Protein AF-0000000080632643 (afdb_homodimer)

Organism: NCBI:txid1064539

Foldseek 3Di:
DALCVLVVLCVVVPHDLQRVQVVLCVQQVDHDGSVVNVCRNVVVDPDFLQSVLSVLLQVLAFDPDPDQDFAAEEEEAFLDPPLCLLLLLLLLQLSLQSSPWQEEEEELAQVQLNVLLLPQPPVNVVVCVVVQQAPLNLLVVNDQVVSNWADGPRHNYIYRTHHNSSVVLLVCLCVDPPASQQSVLVRCVVCRRVTHYYYYRHDSRDTSSSSNSLLNHLEYEYRFELADCRVVGVVVVVVVSVVCCVPRNVNYYYQAYEYEQADPVDPRSVVSVVVRCVPCVVPGPYFDYFHRDCLSVVSSVVSYNSCVVPSSHGCSRRSSVSSVSVCVVVPRDDPPPPPD/DALCVLVVLCVVVPHDLQRVQVVLCVQQVDHDGSVVNVCRNVVVDPDFLQSVLSVLLQVLAFDPDPDQDFAAEEEEAFLDPPLCLLLLLLLLQLSLQSSPWQEEEEELAQVQLNVLLLPQPPVNVVVCVVVQQAPLNLLVVNDQVVSNWADGPRHNYIYRTHHNSSVVLLVCLCVDPPASQQSVLVRCVVCRRVGHYYYYRHDSRDTSSSSNSLLNHLEYEYRFELADCRVVGVVVVVVVSVVCCVPRNVNYYYQAYEYEQADPVDPRSVVSVVVRCVPCVVPGPYFDYFHRDCLVVVSSVVSYNSCVVPSSHGCSRRSSVSSVSVCVVVPRDPPPPPPD

Secondary structure (DSSP, 8-state):
--HHHHHHHHHHTT--HHHHHHHHHHHHT----HHHHHHHHTTSSPPPHHHHHHHHHHHHPPP---S--PPEEEEE--SSTTS-HHHHHHHHHHHHHHTT--EEEEEE-TT-HHHHHTT--HHHHHHHHHTT-SHHHHHTTSS-HHHH-EE-SSTTEEEE---TTHHHHHHHGGG-TTTTTTHHHHHHHTTGGG-SEEEEEE-SS-SHHHHHHHHH-SEEEEEEESSTTHHHHHHHHHHHHHHHHHHT-TT-EEEEEEEESB-TT-HHHHHHHHHHHHHHTTTS-BPPPPBP-HHHHHHHHHTS-HHHH-TT-TTHHHHHHHHHHHHHHTTSS-------/--HHHHHHHHHHTT--HHHHHHHHHHHHT----HHHHHHHHTTSSPPPHHHHHHHHHHHHPPP------PPEEEEE--SSTTS-HHHHHHHHHHHHHHTT--EEEEEE-TT-HHHHHTT--HHHHHHHHHTT-SHHHHHTTSS-HHHH-EE-SSTTEEEE---TTHHHHHHHGGG-TTTTTTHHHHHHHTTGGG-SEEEEEE-SS-SHHHHHHHHH-SEEEEEEESSTTHHHHHHHHHHHHHHHHHHT-TT-EEEEEEEESB-TT-HHHHHHHHHHHHHHTTTS-BPPPPBP-HHHHHHHHHTS-HHHH-TT-TTHHHHHHHHHHHHHHTTSS-------

pLDDT: mean 91.37, std 10.33, range [25.14, 98.91]

Structure (mmCIF, N/CA/C/O backbone):
data_AF-0000000080632643-model_v1
#
loop_
_entity.id
_entity.type
_entity.pdbx_description
1 polymer 'Chromosome partitioning protein ParA'
#
loop_
_atom_site.group_PDB
_atom_site.id
_atom_site.type_symbol
_atom_site.label_atom_id
_atom_site.label_alt_id
_atom_site.label_comp_id
_atom_site.label_asym_id
_atom_site.label_entity_id
_atom_site.label_seq_id
_atom_site.pdbx_PDB_ins_code
_atom_site.Cartn_x
_atom_site.Cartn_y
_atom_site.Cartn_z
_atom_site.occupancy
_atom_site.B_iso_or_equiv
_atom_site.auth_seq_id
_atom_site.auth_comp_id
_atom_site.auth_asym_id
_atom_site.auth_atom_id
_atom_site.pdbx_PDB_model_num
ATOM 1 N N . MET A 1 1 ? -12.705 -20.327 -21.61 1 74.82 1 MET A N 1
ATOM 2 C CA . MET A 1 1 ? -13.165 -21.565 -22.233 1 74.82 1 MET A CA 1
ATOM 3 C C . MET A 1 1 ? -14.465 -21.34 -22.997 1 74.82 1 MET A C 1
ATOM 5 O O . MET A 1 1 ? -15.448 -20.861 -22.43 1 74.82 1 MET A O 1
ATOM 9 N N . THR A 1 2 ? -14.373 -21.446 -24.207 1 78.52 2 THR A N 1
ATOM 10 C CA . THR A 1 2 ? -15.512 -21.286 -25.104 1 78.52 2 THR A CA 1
ATOM 11 C C . THR A 1 2 ? -16.196 -22.627 -25.355 1 78.52 2 THR A C 1
ATOM 13 O O . THR A 1 2 ? -15.734 -23.664 -24.875 1 78.52 2 THR A O 1
ATOM 16 N N . GLY A 1 3 ? -17.273 -22.476 -25.89 1 80.94 3 GLY A N 1
ATOM 17 C CA . GLY A 1 3 ? -17.932 -23.705 -26.305 1 80.94 3 GLY A CA 1
ATOM 18 C C . GLY A 1 3 ? -17.029 -24.627 -27.102 1 80.94 3 GLY A C 1
ATOM 19 O O . GLY A 1 3 ? -17.035 -25.842 -26.894 1 80.94 3 GLY A O 1
ATOM 20 N N . ASP A 1 4 ? -16.165 -24.003 -27.885 1 84.73 4 ASP A N 1
ATOM 21 C CA . ASP A 1 4 ? -15.226 -24.776 -28.693 1 84.73 4 ASP A CA 1
ATOM 22 C C . ASP A 1 4 ? -14.175 -25.452 -27.816 1 84.73 4 ASP A C 1
ATOM 24 O O . ASP A 1 4 ? -13.769 -26.584 -28.086 1 84.73 4 ASP A O 1
ATOM 28 N N . ASP A 1 5 ? -13.81 -24.829 -26.817 1 84.84 5 ASP A N 1
ATOM 29 C CA . ASP A 1 5 ? -12.845 -25.397 -25.881 1 84.84 5 ASP A CA 1
ATOM 30 C C . ASP A 1 5 ? -13.416 -26.631 -25.185 1 84.84 5 ASP A C 1
ATOM 32 O O . ASP A 1 5 ? -12.706 -27.616 -24.975 1 84.84 5 ASP A O 1
ATOM 36 N N . LEU A 1 6 ? -14.635 -26.483 -24.857 1 87.72 6 LEU A N 1
ATOM 37 C CA . LEU A 1 6 ? -15.305 -27.592 -24.187 1 87.72 6 LEU A CA 1
ATOM 38 C C . LEU A 1 6 ? -15.402 -28.804 -25.107 1 87.72 6 LEU A C 1
ATOM 40 O O . LEU A 1 6 ? -15.17 -29.936 -24.676 1 87.72 6 LEU A O 1
ATOM 44 N N . LYS A 1 7 ? -15.733 -28.493 -26.317 1 89.14 7 LYS A N 1
ATOM 45 C CA . LYS A 1 7 ? -15.825 -29.56 -27.31 1 89.14 7 LYS A CA 1
ATOM 46 C C . LYS A 1 7 ? -14.48 -30.256 -27.496 1 89.14 7 LYS A C 1
ATOM 48 O O . LYS A 1 7 ? -14.409 -31.486 -27.518 1 89.14 7 LYS A O 1
ATOM 53 N N . LEU A 1 8 ? -13.484 -29.476 -27.572 1 85.41 8 LEU A N 1
ATOM 54 C CA . LEU A 1 8 ? -12.142 -30.019 -27.751 1 85.41 8 LEU A CA 1
ATOM 55 C C . LEU A 1 8 ? -11.729 -30.858 -26.547 1 85.41 8 LEU A C 1
ATOM 57 O O . LEU A 1 8 ? -11.097 -31.905 -26.702 1 85.41 8 LEU A O 1
ATOM 61 N N . LEU A 1 9 ? -12.042 -30.384 -25.425 1 84.19 9 LEU A N 1
ATOM 62 C CA . LEU A 1 9 ? -11.721 -31.117 -24.205 1 84.19 9 LEU A CA 1
ATOM 63 C C . LEU A 1 9 ? -12.436 -32.463 -24.176 1 84.19 9 LEU A C 1
ATOM 65 O O . LEU A 1 9 ? -11.839 -33.481 -23.816 1 84.19 9 LEU A O 1
ATOM 69 N N . ARG A 1 10 ? -13.685 -32.456 -24.515 1 88.13 10 ARG A N 1
ATOM 70 C CA . ARG A 1 10 ? -14.477 -33.681 -24.572 1 88.13 10 ARG A CA 1
ATOM 71 C C . ARG A 1 10 ? -13.887 -34.668 -25.573 1 88.13 10 ARG A C 1
ATOM 73 O O . ARG A 1 10 ? -13.734 -35.853 -25.268 1 88.13 10 ARG A O 1
ATOM 80 N N . GLU A 1 11 ? -13.524 -34.121 -26.679 1 88.89 11 GLU A N 1
ATOM 81 C CA . GLU A 1 11 ? -12.982 -34.962 -27.742 1 88.89 11 GLU A CA 1
ATOM 82 C C . GLU A 1 11 ? -11.626 -35.542 -27.35 1 88.89 11 GLU A C 1
ATOM 84 O O . GLU A 1 11 ? -11.337 -36.706 -27.633 1 88.89 11 GLU A O 1
ATOM 89 N N . ARG A 1 12 ? -10.87 -34.842 -26.709 1 82.61 12 ARG A N 1
ATOM 90 C CA . ARG A 1 12 ? -9.557 -35.292 -26.256 1 82.61 12 ARG A CA 1
ATOM 91 C C . ARG A 1 12 ? -9.687 -36.425 -25.243 1 82.61 12 ARG A C 1
ATOM 93 O O . ARG A 1 12 ? -8.804 -37.279 -25.144 1 82.61 12 ARG A O 1
ATOM 100 N N . ARG A 1 13 ? -10.711 -36.386 -24.56 1 84.44 13 ARG A N 1
ATOM 101 C CA . ARG A 1 13 ? -10.924 -37.403 -23.535 1 84.44 13 ARG A CA 1
ATOM 102 C C . ARG A 1 13 ? -11.696 -38.593 -24.095 1 84.44 13 ARG A C 1
ATOM 104 O O . ARG A 1 13 ? -12.017 -39.532 -23.364 1 84.44 13 ARG A O 1
ATOM 111 N N . GLY A 1 14 ? -12.124 -38.42 -25.34 1 88.34 14 GLY A N 1
ATOM 112 C CA . GLY A 1 14 ? -12.843 -39.487 -26.018 1 88.34 14 GLY A CA 1
ATOM 113 C C . GLY A 1 14 ? -14.252 -39.685 -25.491 1 88.34 14 GLY A C 1
ATOM 114 O O . GLY A 1 14 ? -14.758 -40.809 -25.464 1 88.34 14 GLY A O 1
ATOM 115 N N . LEU A 1 15 ? -14.828 -38.621 -25.071 1 92.09 15 LEU A N 1
ATOM 116 C CA . LEU A 1 15 ? -16.144 -38.741 -24.454 1 92.09 15 LEU A CA 1
ATOM 117 C C . LEU A 1 15 ? -17.235 -38.26 -25.405 1 92.09 15 LEU A C 1
ATOM 119 O O . LEU A 1 15 ? -17.022 -37.325 -26.179 1 92.09 15 LEU A O 1
ATOM 123 N N . THR A 1 16 ? -18.319 -38.938 -25.328 1 93.25 16 THR A N 1
ATOM 124 C CA . THR A 1 16 ? -19.518 -38.403 -25.963 1 93.25 16 THR A CA 1
ATOM 125 C C . THR A 1 16 ? -20.103 -37.261 -25.138 1 93.25 16 THR A C 1
ATOM 127 O O . THR A 1 16 ? -19.652 -37.001 -24.021 1 93.25 16 THR A O 1
ATOM 130 N N . GLN A 1 17 ? -21.058 -36.61 -25.694 1 93.29 17 GLN A N 1
ATOM 131 C CA . GLN A 1 17 ? -21.692 -35.522 -24.957 1 93.29 17 GLN A CA 1
ATOM 132 C C . GLN A 1 17 ? -22.407 -36.043 -23.714 1 93.29 17 GLN A C 1
ATOM 134 O O . GLN A 1 17 ? -22.426 -35.377 -22.677 1 93.29 17 GLN A O 1
ATOM 139 N N . THR A 1 18 ? -22.979 -37.182 -23.812 1 93.48 18 THR A N 1
ATOM 140 C CA . THR A 1 18 ? -23.648 -37.805 -22.676 1 93.48 18 THR A CA 1
ATOM 141 C C . THR A 1 18 ? -22.644 -38.154 -21.581 1 93.48 18 THR A C 1
ATOM 143 O O . THR A 1 18 ? -22.895 -37.909 -20.4 1 93.48 18 THR A O 1
ATOM 146 N N . GLN A 1 19 ? -21.521 -38.629 -22.023 1 93.5 19 GLN A N 1
ATOM 147 C CA . GLN A 1 19 ? -20.475 -39 -21.075 1 93.5 19 GLN A CA 1
ATOM 148 C C . GLN A 1 19 ? -19.861 -37.766 -20.422 1 93.5 19 GLN A C 1
ATOM 150 O O . GLN A 1 19 ? -19.532 -37.784 -19.234 1 93.5 19 GLN A O 1
ATOM 155 N N . MET A 1 20 ? -19.704 -36.794 -21.205 1 92.59 20 MET A N 1
ATOM 156 C CA . MET A 1 20 ? -19.148 -35.551 -20.677 1 92.59 20 MET A CA 1
ATOM 157 C C . MET A 1 20 ? -20.089 -34.926 -19.652 1 92.59 20 MET A C 1
ATOM 159 O O . MET A 1 20 ? -19.642 -34.412 -18.625 1 92.59 20 MET A O 1
ATOM 163 N N . ALA A 1 21 ? -21.329 -34.96 -19.931 1 92.95 21 ALA A N 1
ATOM 164 C CA . ALA A 1 21 ? -22.309 -34.452 -18.975 1 92.95 21 ALA A CA 1
ATOM 165 C C . ALA A 1 21 ? -22.238 -35.218 -17.658 1 92.95 21 ALA A C 1
ATOM 167 O O . ALA A 1 21 ? -22.282 -34.618 -16.581 1 92.95 21 ALA A O 1
ATOM 168 N N . ALA A 1 22 ? -22.138 -36.488 -17.817 1 92.31 22 ALA A N 1
ATOM 169 C CA . ALA A 1 22 ? -22.019 -37.319 -16.622 1 92.31 22 ALA A CA 1
ATOM 170 C C . ALA A 1 22 ? -20.756 -36.975 -15.837 1 92.31 22 ALA A C 1
ATOM 172 O O . ALA A 1 22 ? -20.778 -36.921 -14.605 1 92.31 22 ALA A O 1
ATOM 173 N N . PHE A 1 23 ? -19.788 -36.816 -16.546 1 90.71 23 PHE A N 1
ATOM 174 C CA . PHE A 1 23 ? -18.503 -36.462 -15.954 1 90.71 23 PHE A CA 1
ATOM 175 C C . PHE A 1 23 ? -18.599 -35.14 -15.203 1 90.71 23 PHE A C 1
ATOM 177 O O . PHE A 1 23 ? -18.143 -35.034 -14.062 1 90.71 23 PHE A O 1
ATOM 184 N N . VAL A 1 24 ? -19.211 -34.118 -15.807 1 90.8 24 VAL A N 1
ATOM 185 C CA . VAL A 1 24 ? -19.39 -32.796 -15.216 1 90.8 24 VAL A CA 1
ATOM 186 C C . VAL A 1 24 ? -20.272 -32.9 -13.973 1 90.8 24 VAL A C 1
ATOM 188 O O . VAL A 1 24 ? -20.025 -32.226 -12.971 1 90.8 24 VAL A O 1
ATOM 191 N N . ASN A 1 25 ? -21.248 -33.746 -14.1 1 91.77 25 ASN A N 1
ATOM 192 C CA . ASN A 1 25 ? -22.129 -33.958 -12.957 1 91.77 25 ASN A CA 1
ATOM 193 C C . ASN A 1 25 ? -21.372 -34.538 -11.766 1 91.77 25 ASN A C 1
ATOM 195 O O . ASN A 1 25 ? -21.621 -34.156 -10.621 1 91.77 25 ASN A O 1
ATOM 199 N N . GLU A 1 26 ? -20.505 -35.38 -12.075 1 90.03 26 GLU A N 1
ATOM 200 C CA . GLU A 1 26 ? -19.681 -35.963 -11.02 1 90.03 26 GLU A CA 1
ATOM 201 C C . GLU A 1 26 ? -18.783 -34.91 -10.376 1 90.03 26 GLU A C 1
ATOM 203 O O . GLU A 1 26 ? -18.591 -34.912 -9.159 1 90.03 26 GLU A O 1
ATOM 208 N N . LEU A 1 27 ? -18.317 -34.048 -11.185 1 85.86 27 LEU A N 1
ATOM 209 C CA . LEU A 1 27 ? -17.388 -33.018 -10.733 1 85.86 27 LEU A CA 1
ATOM 210 C C . LEU A 1 27 ? -18.111 -31.957 -9.911 1 85.86 27 LEU A C 1
ATOM 212 O O . LEU A 1 27 ? -17.527 -31.368 -8.998 1 85.86 27 LEU A O 1
ATOM 216 N N . THR A 1 28 ? -19.392 -31.685 -10.223 1 87.72 28 THR A N 1
ATOM 217 C CA . THR A 1 28 ? -20.048 -30.504 -9.671 1 87.72 28 THR A CA 1
ATOM 218 C C . THR A 1 28 ? -21.165 -30.905 -8.711 1 87.72 28 THR A C 1
ATOM 220 O O . THR A 1 28 ? -21.673 -30.071 -7.96 1 87.72 28 THR A O 1
ATOM 223 N N . GLY A 1 29 ? -21.541 -32.113 -8.801 1 86.12 29 GLY A N 1
ATOM 224 C CA . GLY A 1 29 ? -22.688 -32.57 -8.032 1 86.12 29 GLY A CA 1
ATOM 225 C C . GLY A 1 29 ? -24.012 -32.088 -8.592 1 86.12 29 GLY A C 1
ATOM 226 O O . GLY A 1 29 ? -24.995 -31.966 -7.858 1 86.12 29 GLY A O 1
ATOM 227 N N . ARG A 1 30 ? -23.959 -31.768 -9.823 1 90.64 30 ARG A N 1
ATOM 228 C CA . ARG A 1 30 ? -25.155 -31.273 -10.495 1 90.64 30 ARG A CA 1
ATOM 229 C C . ARG A 1 30 ? -25.749 -32.338 -11.412 1 90.64 30 ARG A C 1
ATOM 231 O O . ARG A 1 30 ? -25.325 -33.495 -11.383 1 90.64 30 ARG A O 1
ATOM 238 N N . ARG A 1 31 ? -26.895 -31.943 -12.023 1 90.74 31 ARG A N 1
ATOM 239 C CA . ARG A 1 31 ? -27.565 -32.873 -12.927 1 90.74 31 ARG A CA 1
ATOM 240 C C . ARG A 1 31 ? -27.809 -32.233 -14.289 1 90.74 31 ARG A C 1
ATOM 242 O O . ARG A 1 31 ? -28.932 -31.831 -14.6 1 90.74 31 ARG A O 1
ATOM 249 N N . TYR A 1 32 ? -26.766 -32.265 -15.058 1 91.72 32 TYR A N 1
ATOM 250 C CA . TYR A 1 32 ? -26.862 -31.767 -16.426 1 91.72 32 TYR A CA 1
ATOM 251 C C . TYR A 1 32 ? -27.069 -32.913 -17.409 1 91.72 32 TYR A C 1
ATOM 253 O O . TYR A 1 32 ? -26.681 -34.051 -17.137 1 91.72 32 TYR A O 1
ATOM 261 N N . ASP A 1 33 ? -27.734 -32.608 -18.525 1 93.11 33 ASP A N 1
ATOM 262 C CA . ASP A 1 33 ? -27.95 -33.632 -19.542 1 93.11 33 ASP A CA 1
ATOM 263 C C . ASP A 1 33 ? -27.234 -33.275 -20.842 1 93.11 33 ASP A C 1
ATOM 265 O O . ASP A 1 33 ? -26.504 -32.283 -20.903 1 93.11 33 ASP A O 1
ATOM 269 N N . LYS A 1 34 ? -27.383 -34.17 -21.838 1 93.59 34 LYS A N 1
ATOM 270 C CA . LYS A 1 34 ? -26.72 -34.017 -23.13 1 93.59 34 LYS A CA 1
ATOM 271 C C . LYS A 1 34 ? -27.151 -32.727 -23.82 1 93.59 34 LYS A C 1
ATOM 273 O O . LYS A 1 34 ? -26.349 -32.08 -24.497 1 93.59 34 LYS A O 1
ATOM 278 N N . GLN A 1 35 ? -28.322 -32.31 -23.596 1 93.4 35 GLN A N 1
ATOM 279 C CA . GLN A 1 35 ? -28.846 -31.111 -24.242 1 93.4 35 GLN A CA 1
ATOM 280 C C . GLN A 1 35 ? -28.145 -29.857 -23.726 1 93.4 35 GLN A C 1
ATOM 282 O O . GLN A 1 35 ? -27.808 -28.963 -24.505 1 93.4 35 GLN A O 1
ATOM 287 N N . ARG A 1 36 ? -27.995 -29.869 -22.44 1 92.67 36 ARG A N 1
ATOM 288 C CA . ARG A 1 36 ? -27.307 -28.731 -21.84 1 92.67 36 ARG A CA 1
ATOM 289 C C . ARG A 1 36 ? -25.864 -28.646 -22.326 1 92.67 36 ARG A C 1
ATOM 291 O O . ARG A 1 36 ? -25.376 -27.562 -22.654 1 92.67 36 ARG A O 1
ATOM 298 N N . LEU A 1 37 ? -25.236 -29.769 -22.362 1 93.12 37 LEU A N 1
ATOM 299 C CA . LEU A 1 37 ? -23.858 -29.811 -22.838 1 93.12 37 LEU A CA 1
ATOM 300 C C . LEU A 1 37 ? -23.764 -29.312 -24.276 1 93.12 37 LEU A C 1
ATOM 302 O O . LEU A 1 37 ? -22.837 -28.578 -24.624 1 93.12 37 LEU A O 1
ATOM 306 N N . SER A 1 38 ? -24.682 -29.727 -25.047 1 92.57 38 SER A N 1
ATOM 307 C CA . SER A 1 38 ? -24.713 -29.307 -26.444 1 92.57 38 SER A CA 1
ATOM 308 C C . SER A 1 38 ? -24.874 -27.795 -26.563 1 92.57 38 SER A C 1
ATOM 310 O O . SER A 1 38 ? -24.23 -27.161 -27.402 1 92.57 38 SER A O 1
ATOM 312 N N . LYS A 1 39 ? -25.681 -27.279 -25.737 1 93.29 39 LYS A N 1
ATOM 313 C CA . LYS A 1 39 ? -25.906 -25.836 -25.753 1 93.29 39 LYS A CA 1
ATOM 314 C C . LYS A 1 39 ? -24.645 -25.078 -25.349 1 93.29 39 LYS A C 1
ATOM 316 O O . LYS A 1 39 ? -24.378 -23.99 -25.861 1 93.29 39 LYS A O 1
ATOM 321 N N . TRP A 1 40 ? -23.903 -25.643 -24.424 1 92.95 40 TRP A N 1
ATOM 322 C CA . TRP A 1 40 ? -22.645 -25.024 -24.02 1 92.95 40 TRP A CA 1
ATOM 323 C C . TRP A 1 40 ? -21.618 -25.091 -25.145 1 92.95 40 TRP A C 1
ATOM 325 O O . TRP A 1 40 ? -20.942 -24.102 -25.437 1 92.95 40 TRP A O 1
ATOM 335 N N . GLU A 1 41 ? -21.492 -26.222 -25.84 1 92.55 41 GLU A N 1
ATOM 336 C CA . GLU A 1 41 ? -20.497 -26.441 -26.886 1 92.55 41 GLU A CA 1
ATOM 337 C C . GLU A 1 41 ? -20.773 -25.565 -28.104 1 92.55 41 GLU A C 1
ATOM 339 O O . GLU A 1 41 ? -19.845 -25.158 -28.806 1 92.55 41 GLU A O 1
ATOM 344 N N . THR A 1 42 ? -22.065 -25.257 -28.333 1 90.84 42 THR A N 1
ATOM 345 C CA . THR A 1 42 ? -22.427 -24.473 -29.508 1 90.84 42 THR A CA 1
ATOM 346 C C . THR A 1 42 ? -22.513 -22.989 -29.163 1 90.84 42 THR A C 1
ATOM 348 O O . THR A 1 42 ? -22.732 -22.153 -30.042 1 90.84 42 THR A O 1
ATOM 351 N N . GLY A 1 43 ? -22.362 -22.684 -27.893 1 87.76 43 GLY A N 1
ATOM 352 C CA . GLY A 1 43 ? -22.366 -21.296 -27.462 1 87.76 43 GLY A CA 1
ATOM 353 C C . GLY A 1 43 ? -23.763 -20.731 -27.281 1 87.76 43 GLY A C 1
ATOM 354 O O . GLY A 1 43 ? -23.931 -19.524 -27.095 1 87.76 43 GLY A O 1
ATOM 355 N N . ARG A 1 44 ? -24.792 -21.531 -27.389 1 89.04 44 ARG A N 1
ATOM 356 C CA . ARG A 1 44 ? -26.17 -21.076 -27.236 1 89.04 44 ARG A CA 1
ATOM 357 C C . ARG A 1 44 ? -26.451 -20.658 -25.796 1 89.04 44 ARG A C 1
ATOM 359 O O . ARG A 1 44 ? -27.323 -19.824 -25.546 1 89.04 44 ARG A O 1
ATOM 366 N N . GLU A 1 45 ? -25.82 -21.337 -24.827 1 89.95 45 GLU A N 1
ATOM 367 C CA . GLU A 1 45 ? -25.852 -20.972 -23.413 1 89.95 45 GLU A CA 1
ATOM 368 C C . GLU A 1 45 ? -24.444 -20.908 -22.828 1 89.95 45 GLU A C 1
ATOM 370 O O . GLU A 1 45 ? -23.582 -21.715 -23.182 1 89.95 45 GLU A O 1
ATOM 375 N N . PRO A 1 46 ? -24.362 -19.945 -21.995 1 88.3 46 PRO A N 1
ATOM 376 C CA . PRO A 1 46 ? -23.037 -19.89 -21.373 1 88.3 46 PRO A CA 1
ATOM 377 C C . PRO A 1 46 ? -22.806 -21.023 -20.376 1 88.3 46 PRO A C 1
ATOM 379 O O . PRO A 1 46 ? -23.749 -21.478 -19.723 1 88.3 46 PRO A O 1
ATOM 382 N N . LEU A 1 47 ? -21.593 -21.453 -20.293 1 89.58 47 LEU A N 1
ATOM 383 C CA . LEU A 1 47 ? -21.191 -22.434 -19.291 1 89.58 47 LEU A CA 1
ATOM 384 C C . LEU A 1 47 ? -21.324 -21.861 -17.885 1 89.58 47 LEU A C 1
ATOM 386 O O . LEU A 1 47 ? -20.871 -20.745 -17.62 1 89.58 47 LEU A O 1
ATOM 390 N N . PRO A 1 48 ? -22.06 -22.611 -17.007 1 90.4 48 PRO A N 1
ATOM 391 C CA . PRO A 1 48 ? -22.042 -22.149 -15.617 1 90.4 48 PRO A CA 1
ATOM 392 C C . PRO A 1 48 ? -20.627 -21.958 -15.077 1 90.4 48 PRO A C 1
ATOM 394 O O . PRO A 1 48 ? -19.734 -22.753 -15.38 1 90.4 48 PRO A O 1
ATOM 397 N N . ARG A 1 49 ? -20.458 -21.02 -14.244 1 92.2 49 ARG A N 1
ATOM 398 C CA . ARG A 1 49 ? -19.124 -20.61 -13.818 1 92.2 49 ARG A CA 1
ATOM 399 C C . ARG A 1 49 ? -18.456 -21.701 -12.988 1 92.2 49 ARG A C 1
ATOM 401 O O . ARG A 1 49 ? -17.243 -21.901 -13.079 1 92.2 49 ARG A O 1
ATOM 408 N N . ASP A 1 50 ? -19.243 -22.291 -12.198 1 91.7 50 ASP A N 1
ATOM 409 C CA . ASP A 1 50 ? -18.685 -23.363 -11.38 1 91.7 50 ASP A CA 1
ATOM 410 C C . ASP A 1 50 ? -18.167 -24.506 -12.25 1 91.7 50 ASP A C 1
ATOM 412 O O . ASP A 1 50 ? -17.117 -25.084 -11.965 1 91.7 50 ASP A O 1
ATOM 416 N N . VAL A 1 51 ? -18.883 -24.86 -13.28 1 91.72 51 VAL A N 1
ATOM 417 C CA . VAL A 1 51 ? -18.477 -25.89 -14.23 1 91.72 51 VAL A CA 1
ATOM 418 C C . VAL A 1 51 ? -17.204 -25.453 -14.952 1 91.72 51 VAL A C 1
ATOM 420 O O . VAL A 1 51 ? -16.262 -26.237 -15.092 1 91.72 51 VAL A O 1
ATOM 423 N N . LEU A 1 52 ? -17.234 -24.238 -15.318 1 91.9 52 LEU A N 1
ATOM 424 C CA . LEU A 1 52 ? -16.076 -23.679 -16.006 1 91.9 52 LEU A CA 1
ATOM 425 C C . LEU A 1 52 ? -14.819 -23.815 -15.152 1 91.9 52 LEU A C 1
ATOM 427 O O . LEU A 1 52 ? -13.79 -24.299 -15.628 1 91.9 52 LEU A O 1
ATOM 431 N N . GLY A 1 53 ? -14.898 -23.37 -13.94 1 93.33 53 GLY A N 1
ATOM 432 C CA . GLY A 1 53 ? -13.752 -23.436 -13.048 1 93.33 53 GLY A CA 1
ATOM 433 C C . GLY A 1 53 ? -13.206 -24.842 -12.881 1 93.33 53 GLY A C 1
ATOM 434 O O . GLY A 1 53 ? -11.993 -25.053 -12.937 1 93.33 53 GLY A O 1
ATOM 435 N N . ARG A 1 54 ? -14.059 -25.779 -12.739 1 91.5 54 ARG A N 1
ATOM 436 C CA . ARG A 1 54 ? -13.654 -27.166 -12.533 1 91.5 54 ARG A CA 1
ATOM 437 C C . ARG A 1 54 ? -13.026 -27.746 -13.796 1 91.5 54 ARG A C 1
ATOM 439 O O . ARG A 1 54 ? -12.045 -28.489 -13.723 1 91.5 54 ARG A O 1
ATOM 446 N N . LEU A 1 55 ? -13.625 -27.387 -14.883 1 90.53 55 LEU A N 1
ATOM 447 C CA . LEU A 1 55 ? -13.096 -27.89 -16.146 1 90.53 55 LEU A CA 1
ATOM 448 C C . LEU A 1 55 ? -11.716 -27.307 -16.427 1 90.53 55 LEU A C 1
ATOM 450 O O . LEU A 1 55 ? -10.845 -27.994 -16.966 1 90.53 55 LEU A O 1
ATOM 454 N N . LEU A 1 56 ? -11.547 -26.086 -16.09 1 91.74 56 LEU A N 1
ATOM 455 C CA . LEU A 1 56 ? -10.246 -25.454 -16.276 1 91.74 56 LEU A CA 1
ATOM 456 C C . LEU A 1 56 ? -9.187 -26.125 -15.407 1 91.74 56 LEU A C 1
ATOM 458 O O . LEU A 1 56 ? -8.07 -26.378 -15.866 1 91.74 56 LEU A O 1
ATOM 462 N N . LEU A 1 57 ? -9.54 -26.402 -14.205 1 89.51 57 LEU A N 1
ATOM 463 C CA . LEU A 1 57 ? -8.617 -27.103 -13.32 1 89.51 57 LEU A CA 1
ATOM 464 C C . LEU A 1 57 ? -8.231 -28.459 -13.901 1 89.51 57 LEU A C 1
ATOM 466 O O . LEU A 1 57 ? -7.058 -28.84 -13.875 1 89.51 57 LEU A O 1
ATOM 470 N N . LEU A 1 58 ? -9.169 -29.109 -14.403 1 84.91 58 LEU A N 1
ATOM 471 C CA . LEU A 1 58 ? -8.941 -30.434 -14.968 1 84.91 58 LEU A CA 1
ATOM 472 C C . LEU A 1 58 ? -8.01 -30.358 -16.173 1 84.91 58 LEU A C 1
ATOM 474 O O . LEU A 1 58 ? -7.189 -31.253 -16.386 1 84.91 58 LEU A O 1
ATOM 478 N N . SER A 1 59 ? -8.228 -29.313 -16.903 1 85.2 59 SER A N 1
ATOM 479 C CA . SER A 1 59 ? -7.421 -29.156 -18.109 1 85.2 59 SER A CA 1
ATOM 480 C C . SER A 1 59 ? -5.953 -28.922 -17.765 1 85.2 59 SER A C 1
ATOM 482 O O . SER A 1 59 ? -5.075 -29.112 -18.609 1 85.2 59 SER A O 1
ATOM 484 N N . LEU A 1 60 ? -5.65 -28.528 -16.516 1 88.57 60 LEU A N 1
ATOM 485 C CA . LEU A 1 60 ? -4.293 -28.215 -16.083 1 88.57 60 LEU A CA 1
ATOM 486 C C . LEU A 1 60 ? -3.665 -29.403 -15.362 1 88.57 60 LEU A C 1
ATOM 488 O O . LEU A 1 60 ? -2.472 -29.386 -15.052 1 88.57 60 LEU A O 1
ATOM 492 N N . GLU A 1 61 ? -4.45 -30.347 -15.084 1 84.07 61 GLU A N 1
ATOM 493 C CA . GLU A 1 61 ? -3.953 -31.483 -14.312 1 84.07 61 GLU A CA 1
ATOM 494 C C . GLU A 1 61 ? -2.8 -32.176 -15.031 1 84.07 61 GLU A C 1
ATOM 496 O O . GLU A 1 61 ? -2.855 -32.387 -16.245 1 84.07 61 GLU A O 1
ATOM 501 N N . GLN A 1 62 ? -1.757 -32.306 -14.345 1 74.36 62 GLN A N 1
ATOM 502 C CA . GLN A 1 62 ? -0.551 -32.933 -14.875 1 74.36 62 GLN A CA 1
ATOM 503 C C . GLN A 1 62 ? -0.484 -34.408 -14.492 1 74.36 62 GLN A C 1
ATOM 505 O O . GLN A 1 62 ? -0.904 -34.79 -13.397 1 74.36 62 GLN A O 1
ATOM 510 N N . PRO A 1 63 ? -0.099 -35.122 -15.604 1 61.46 63 PRO A N 1
ATOM 511 C CA . PRO A 1 63 ? 0.2 -36.49 -15.175 1 61.46 63 PRO A CA 1
ATOM 512 C C . PRO A 1 63 ? 1.343 -36.555 -14.164 1 61.46 63 PRO A C 1
ATOM 514 O O . PRO A 1 63 ? 2.201 -35.669 -14.14 1 61.46 63 PRO A O 1
ATOM 517 N N . ALA A 1 64 ? 1.239 -37.225 -13.038 1 54.79 64 ALA A N 1
ATOM 518 C CA . ALA A 1 64 ? 2.283 -37.4 -12.032 1 54.79 64 ALA A CA 1
ATOM 519 C C . ALA A 1 64 ? 3.658 -37.519 -12.682 1 54.79 64 ALA A C 1
ATOM 521 O O . ALA A 1 64 ? 3.872 -38.376 -13.544 1 54.79 64 ALA A O 1
ATOM 522 N N . THR A 1 65 ? 4.164 -36.397 -13.176 1 55.5 65 THR A N 1
ATOM 523 C CA . THR A 1 65 ? 5.462 -36.58 -13.818 1 55.5 65 THR A CA 1
ATOM 524 C C . THR A 1 65 ? 6.545 -36.857 -12.779 1 55.5 65 THR A C 1
ATOM 526 O O . THR A 1 65 ? 6.472 -36.362 -11.652 1 55.5 65 THR A O 1
ATOM 529 N N . ALA A 1 66 ? 7.308 -37.908 -12.939 1 51.55 66 ALA A N 1
ATOM 530 C CA . ALA A 1 66 ? 8.39 -38.505 -12.161 1 51.55 66 ALA A CA 1
ATOM 531 C C . ALA A 1 66 ? 9.565 -37.541 -12.026 1 51.55 66 ALA A C 1
ATOM 533 O O . ALA A 1 66 ? 10.479 -37.774 -11.231 1 51.55 66 ALA A O 1
ATOM 534 N N . THR A 1 67 ? 9.9 -36.643 -12.996 1 54.76 67 THR A N 1
ATOM 535 C CA . THR A 1 67 ? 11.27 -36.151 -12.904 1 54.76 67 THR A CA 1
ATOM 536 C C . THR A 1 67 ? 11.336 -34.89 -12.048 1 54.76 67 THR A C 1
ATOM 538 O O . THR A 1 67 ? 10.589 -33.937 -12.279 1 54.76 67 THR A O 1
ATOM 541 N N . PRO A 1 68 ? 12.137 -35.105 -11.024 1 58.31 68 PRO A N 1
ATOM 542 C CA . PRO A 1 68 ? 12.4 -33.949 -10.164 1 58.31 68 PRO A CA 1
ATOM 543 C C . PRO A 1 68 ? 12.935 -32.746 -10.939 1 58.31 68 PRO A C 1
ATOM 545 O O . PRO A 1 68 ? 13.826 -32.895 -11.778 1 58.31 68 PRO A O 1
ATOM 548 N N . ARG A 1 69 ? 12.206 -31.733 -11.226 1 69.55 69 ARG A N 1
ATOM 549 C CA . ARG A 1 69 ? 12.727 -30.525 -11.856 1 69.55 69 ARG A CA 1
ATOM 550 C C . ARG A 1 69 ? 12.833 -29.384 -10.85 1 69.55 69 ARG A C 1
ATOM 552 O O . ARG A 1 69 ? 12.121 -29.37 -9.843 1 69.55 69 ARG A O 1
ATOM 559 N N . ALA A 1 70 ? 13.965 -28.664 -11.061 1 82.61 70 ALA A N 1
ATOM 560 C CA . ALA A 1 70 ? 14.141 -27.47 -10.239 1 82.61 70 ALA A CA 1
ATOM 561 C C . ALA A 1 70 ? 12.91 -26.57 -10.308 1 82.61 70 ALA A C 1
ATOM 563 O O . ALA A 1 70 ? 12.317 -26.401 -11.376 1 82.61 70 ALA A O 1
ATOM 564 N N . GLY A 1 71 ? 12.51 -26.163 -9.229 1 93.51 71 GLY A N 1
ATOM 565 C CA . GLY A 1 71 ? 11.339 -25.308 -9.119 1 93.51 71 GLY A CA 1
ATOM 566 C C . GLY A 1 71 ? 11.446 -24.041 -9.946 1 93.51 71 GLY A C 1
ATOM 567 O O . GLY A 1 71 ? 12.504 -23.409 -9.99 1 93.51 71 GLY A O 1
ATOM 568 N N . THR A 1 72 ? 10.479 -23.822 -10.771 1 96.18 72 THR A N 1
ATOM 569 C CA . THR A 1 72 ? 10.387 -22.572 -11.518 1 96.18 72 THR A CA 1
ATOM 570 C C . THR A 1 72 ? 9.903 -21.439 -10.618 1 96.18 72 THR A C 1
ATOM 572 O O . THR A 1 72 ? 8.873 -21.563 -9.953 1 96.18 72 THR A O 1
ATOM 575 N N . THR A 1 73 ? 10.667 -20.343 -10.568 1 98.33 73 THR A N 1
ATOM 576 C CA . THR A 1 73 ? 10.35 -19.222 -9.689 1 98.33 73 THR A CA 1
ATOM 577 C C . THR A 1 73 ? 9.717 -18.079 -10.477 1 98.33 73 THR A C 1
ATOM 579 O O . THR A 1 73 ? 10.247 -17.662 -11.509 1 98.33 73 THR A O 1
ATOM 582 N N . ILE A 1 74 ? 8.583 -17.573 -10.002 1 98.64 74 ILE A N 1
ATOM 583 C CA . ILE A 1 74 ? 7.883 -16.476 -10.662 1 98.64 74 ILE A CA 1
ATOM 584 C C . ILE A 1 74 ? 7.657 -15.338 -9.669 1 98.64 74 ILE A C 1
ATOM 586 O O . ILE A 1 74 ? 7.13 -15.555 -8.575 1 98.64 74 ILE A O 1
ATOM 590 N N . ALA A 1 75 ? 8.02 -14.166 -10.032 1 98.75 75 ALA A N 1
ATOM 591 C CA . ALA A 1 75 ? 7.73 -12.969 -9.246 1 98.75 75 ALA A CA 1
ATOM 592 C C . ALA A 1 75 ? 6.499 -12.245 -9.785 1 98.75 75 ALA A C 1
ATOM 594 O O . ALA A 1 75 ? 6.348 -12.082 -10.998 1 98.75 75 ALA A O 1
ATOM 595 N N . ILE A 1 76 ? 5.598 -11.913 -8.908 1 98.69 76 ILE A N 1
ATOM 596 C CA . ILE A 1 76 ? 4.435 -11.102 -9.252 1 98.69 76 ILE A CA 1
ATOM 597 C C . ILE A 1 76 ? 4.605 -9.692 -8.691 1 98.69 76 ILE A C 1
ATOM 599 O O . ILE A 1 76 ? 4.568 -9.492 -7.475 1 98.69 76 ILE A O 1
ATOM 603 N N . GLY A 1 77 ? 4.79 -8.78 -9.632 1 96.21 77 GLY A N 1
ATOM 604 C CA . GLY A 1 77 ? 5.141 -7.479 -9.086 1 96.21 77 GLY A CA 1
ATOM 605 C C . GLY A 1 77 ? 4.791 -6.329 -10.011 1 96.21 77 GLY A C 1
ATOM 606 O O . GLY A 1 77 ? 4.716 -6.506 -11.229 1 96.21 77 GLY A O 1
ATOM 607 N N . LEU A 1 78 ? 4.586 -5.174 -9.384 1 92.75 78 LEU A N 1
ATOM 608 C CA . LEU A 1 78 ? 4.368 -3.845 -9.944 1 92.75 78 LEU A CA 1
ATOM 609 C C . LEU A 1 78 ? 4.5 -2.773 -8.867 1 92.75 78 LEU A C 1
ATOM 611 O O . LEU A 1 78 ? 4.161 -3.01 -7.705 1 92.75 78 LEU A O 1
ATOM 615 N N . GLN A 1 79 ? 5.066 -1.686 -9.217 1 88.6 79 GLN A N 1
ATOM 616 C CA . GLN A 1 79 ? 5.278 -0.627 -8.235 1 88.6 79 GLN A CA 1
ATOM 617 C C . GLN A 1 79 ? 4.001 0.176 -8.008 1 88.6 79 GLN A C 1
ATOM 619 O O . GLN A 1 79 ? 4.019 1.408 -8.055 1 88.6 79 GLN A O 1
ATOM 624 N N . LYS A 1 80 ? 2.982 -0.346 -8.033 1 89.07 80 LYS A N 1
ATOM 625 C CA . LYS A 1 80 ? 1.687 0.267 -7.755 1 89.07 80 LYS A CA 1
ATOM 626 C C . LYS A 1 80 ? 0.836 -0.627 -6.857 1 89.07 80 LYS A C 1
ATOM 628 O O . LYS A 1 80 ? 0.8 -1.846 -7.042 1 89.07 80 LYS A O 1
ATOM 633 N N . GLY A 1 81 ? 0.225 0.005 -5.887 1 84.96 81 GLY A N 1
ATOM 634 C CA . GLY A 1 81 ? -0.701 -0.701 -5.016 1 84.96 81 GLY A CA 1
ATOM 635 C C . GLY A 1 81 ? -2.079 -0.875 -5.626 1 84.96 81 GLY A C 1
ATOM 636 O O . GLY A 1 81 ? -2.44 -0.168 -6.569 1 84.96 81 GLY A O 1
ATOM 637 N N . GLY A 1 82 ? -2.749 -1.826 -5.178 1 86.54 82 GLY A N 1
ATOM 638 C CA . GLY A 1 82 ? -4.136 -1.984 -5.585 1 86.54 82 GLY A CA 1
ATOM 639 C C . GLY A 1 82 ? -4.287 -2.591 -6.967 1 86.54 82 GLY A C 1
ATOM 640 O O . GLY A 1 82 ? -5.355 -2.503 -7.577 1 86.54 82 GLY A O 1
ATOM 641 N N . THR A 1 83 ? -3.26 -3.249 -7.379 1 91.28 83 THR A N 1
ATOM 642 C CA . THR A 1 83 ? -3.295 -3.787 -8.735 1 91.28 83 THR A CA 1
ATOM 643 C C . THR A 1 83 ? -3.601 -5.282 -8.714 1 91.28 83 THR A C 1
ATOM 645 O O . THR A 1 83 ? -3.359 -5.984 -9.699 1 91.28 83 THR A O 1
ATOM 648 N N . ALA A 1 84 ? -3.885 -5.878 -7.564 1 95.63 84 ALA A N 1
ATOM 649 C CA . ALA A 1 84 ? -4.307 -7.265 -7.383 1 95.63 84 ALA A CA 1
ATOM 650 C C . ALA A 1 84 ? -3.11 -8.211 -7.415 1 95.63 84 ALA A C 1
ATOM 652 O O . ALA A 1 84 ? -3.22 -9.345 -7.886 1 95.63 84 ALA A O 1
ATOM 653 N N . LYS A 1 85 ? -1.991 -7.735 -7.092 1 96.93 85 LYS A N 1
ATOM 654 C CA . LYS A 1 85 ? -0.796 -8.571 -7.027 1 96.93 85 LYS A CA 1
ATOM 655 C C . LYS A 1 85 ? -1.013 -9.771 -6.11 1 96.93 85 LYS A C 1
ATOM 657 O O . LYS A 1 85 ? -0.787 -10.915 -6.512 1 96.93 85 LYS A O 1
ATOM 662 N N . THR A 1 86 ? -1.498 -9.48 -4.929 1 97.66 86 THR A N 1
ATOM 663 C CA . THR A 1 86 ? -1.695 -10.524 -3.93 1 97.66 86 THR A CA 1
ATOM 664 C C . THR A 1 86 ? -2.767 -11.511 -4.384 1 97.66 86 THR A C 1
ATOM 666 O O . THR A 1 86 ? -2.563 -12.725 -4.332 1 97.66 86 THR A O 1
ATOM 669 N N . ALA A 1 87 ? -3.898 -10.994 -4.859 1 97.84 87 ALA A N 1
ATOM 670 C CA . ALA A 1 87 ? -4.959 -11.863 -5.362 1 97.84 87 ALA A CA 1
ATOM 671 C C . ALA A 1 87 ? -4.448 -12.756 -6.49 1 97.84 87 ALA A C 1
ATOM 673 O O . ALA A 1 87 ? -4.77 -13.945 -6.543 1 97.84 87 ALA A O 1
ATOM 674 N N . THR A 1 88 ? -3.655 -12.161 -7.333 1 98.48 88 THR A N 1
ATOM 675 C CA . THR A 1 88 ? -3.101 -12.913 -8.453 1 98.48 88 THR A CA 1
ATOM 676 C C . THR A 1 88 ? -2.149 -13.998 -7.958 1 98.48 88 THR A C 1
ATOM 678 O O . THR A 1 88 ? -2.24 -15.152 -8.383 1 98.48 88 THR A O 1
ATOM 681 N N . SER A 1 89 ? -1.291 -13.682 -7.036 1 98.73 89 SER A N 1
ATOM 682 C CA . SER A 1 89 ? -0.314 -14.631 -6.513 1 98.73 89 SER A CA 1
ATOM 683 C C . SER A 1 89 ? -0.999 -15.84 -5.886 1 98.73 89 SER A C 1
ATOM 685 O O . SER A 1 89 ? -0.649 -16.984 -6.186 1 98.73 89 SER A O 1
ATOM 687 N N . ILE A 1 90 ? -2.009 -15.597 -5.071 1 98.63 90 ILE A N 1
ATOM 688 C CA . ILE A 1 90 ? -2.588 -16.685 -4.29 1 98.63 90 ILE A CA 1
ATOM 689 C C . ILE A 1 90 ? -3.488 -17.538 -5.18 1 98.63 90 ILE A C 1
ATOM 691 O O . ILE A 1 90 ? -3.547 -18.76 -5.025 1 98.63 90 ILE A O 1
ATOM 695 N N . ASN A 1 91 ? -4.172 -16.949 -6.121 1 98.62 91 ASN A N 1
ATOM 696 C CA . ASN A 1 91 ? -5.08 -17.716 -6.967 1 98.62 91 ASN A CA 1
ATOM 697 C C . ASN A 1 91 ? -4.323 -18.508 -8.029 1 98.62 91 ASN A C 1
ATOM 699 O O . ASN A 1 91 ? -4.723 -19.619 -8.384 1 98.62 91 ASN A O 1
ATOM 703 N N . VAL A 1 92 ? -3.225 -17.953 -8.566 1 98.67 92 VAL A N 1
ATOM 704 C CA . VAL A 1 92 ? -2.377 -18.722 -9.471 1 98.67 92 VAL A CA 1
ATOM 705 C C . VAL A 1 92 ? -1.75 -19.895 -8.72 1 98.67 92 VAL A C 1
ATOM 707 O O . VAL A 1 92 ? -1.72 -21.019 -9.226 1 98.67 92 VAL A O 1
ATOM 710 N N . ALA A 1 93 ? -1.264 -19.626 -7.52 1 98.72 93 ALA A N 1
ATOM 711 C CA . ALA A 1 93 ? -0.709 -20.688 -6.686 1 98.72 93 ALA A CA 1
ATOM 712 C C . ALA A 1 93 ? -1.735 -21.792 -6.448 1 98.72 93 ALA A C 1
ATOM 714 O O . ALA A 1 93 ? -1.403 -22.979 -6.505 1 98.72 93 ALA A O 1
ATOM 715 N N . PHE A 1 94 ? -2.926 -21.391 -6.174 1 98.31 94 PHE A N 1
ATOM 716 C CA . PHE A 1 94 ? -4.022 -22.329 -5.959 1 98.31 94 PHE A CA 1
ATOM 717 C C . PHE A 1 94 ? -4.236 -23.202 -7.19 1 98.31 94 PHE A C 1
ATOM 719 O O . PHE A 1 94 ? -4.337 -24.426 -7.08 1 98.31 94 PHE A O 1
ATOM 726 N N . MET A 1 95 ? -4.316 -22.58 -8.373 1 96.97 95 MET A N 1
ATOM 727 C CA . MET A 1 95 ? -4.54 -23.312 -9.616 1 96.97 95 MET A CA 1
ATOM 728 C C . MET A 1 95 ? -3.431 -24.331 -9.855 1 96.97 95 MET A C 1
ATOM 730 O O . MET A 1 95 ? -3.702 -25.477 -10.218 1 96.97 95 MET A O 1
ATOM 734 N N . LEU A 1 96 ? -2.237 -23.927 -9.63 1 96.28 96 LEU A N 1
ATOM 735 C CA . LEU A 1 96 ? -1.094 -24.807 -9.845 1 96.28 96 LEU A CA 1
ATOM 736 C C . LEU A 1 96 ? -1.101 -25.961 -8.847 1 96.28 96 LEU A C 1
ATOM 738 O O . LEU A 1 96 ? -0.852 -27.11 -9.219 1 96.28 96 LEU A O 1
ATOM 742 N N . ALA A 1 97 ? -1.379 -25.649 -7.601 1 96.37 97 ALA A N 1
ATOM 743 C CA . ALA A 1 97 ? -1.403 -26.684 -6.572 1 96.37 97 ALA A CA 1
ATOM 744 C C . ALA A 1 97 ? -2.502 -27.706 -6.847 1 96.37 97 ALA A C 1
ATOM 746 O O . ALA A 1 97 ? -2.26 -28.915 -6.804 1 96.37 97 ALA A O 1
ATOM 747 N N . ARG A 1 98 ? -3.637 -27.233 -7.19 1 94 98 ARG A N 1
ATOM 748 C CA . ARG A 1 98 ? -4.788 -28.103 -7.409 1 94 98 ARG A CA 1
ATOM 749 C C . ARG A 1 98 ? -4.628 -28.91 -8.693 1 94 98 ARG A C 1
ATOM 751 O O . ARG A 1 98 ? -5.326 -29.905 -8.899 1 94 98 ARG A O 1
ATOM 758 N N . SER A 1 99 ? -3.74 -28.478 -9.523 1 90.93 99 SER A N 1
ATOM 759 C CA . SER A 1 99 ? -3.447 -29.236 -10.735 1 90.93 99 SER A CA 1
ATOM 760 C C . SER A 1 99 ? -2.371 -30.286 -10.483 1 90.93 99 SER A C 1
ATOM 762 O O . SER A 1 99 ? -1.812 -30.849 -11.427 1 90.93 99 SER A O 1
ATOM 764 N N . GLY A 1 100 ? -1.886 -30.435 -9.221 1 90.77 100 GLY A N 1
ATOM 765 C CA . GLY A 1 100 ? -1.028 -31.551 -8.854 1 90.77 100 GLY A CA 1
ATOM 766 C C . GLY A 1 100 ? 0.423 -31.15 -8.663 1 90.77 100 GLY A C 1
ATOM 767 O O . GLY A 1 100 ? 1.309 -32.006 -8.621 1 90.77 100 GLY A O 1
ATOM 768 N N . ASN A 1 101 ? 0.703 -29.886 -8.563 1 93.32 101 ASN A N 1
ATOM 769 C CA . ASN A 1 101 ? 2.075 -29.412 -8.408 1 93.32 101 ASN A CA 1
ATOM 770 C C . ASN A 1 101 ? 2.387 -29.064 -6.956 1 93.32 101 ASN A C 1
ATOM 772 O O . ASN A 1 101 ? 1.488 -28.708 -6.191 1 93.32 101 ASN A O 1
ATOM 776 N N . ARG A 1 102 ? 3.651 -29.246 -6.584 1 95.5 102 ARG A N 1
ATOM 777 C CA . ARG A 1 102 ? 4.143 -28.734 -5.309 1 95.5 102 ARG A CA 1
ATOM 778 C C . ARG A 1 102 ? 4.499 -27.255 -5.414 1 95.5 102 ARG A C 1
ATOM 780 O O . ARG A 1 102 ? 5.402 -26.879 -6.164 1 95.5 102 ARG A O 1
ATOM 787 N N . VAL A 1 103 ? 3.757 -26.457 -4.697 1 97.5 103 VAL A N 1
ATOM 788 C CA . VAL A 1 103 ? 3.867 -25.016 -4.899 1 97.5 103 VAL A CA 1
ATOM 789 C C . VAL A 1 103 ? 4.27 -24.34 -3.59 1 97.5 103 VAL A C 1
ATOM 791 O O . VAL A 1 103 ? 3.753 -24.681 -2.523 1 97.5 103 VAL A O 1
ATOM 794 N N . LEU A 1 104 ? 5.218 -23.444 -3.634 1 98.65 104 LEU A N 1
ATOM 795 C CA . LEU A 1 104 ? 5.61 -22.589 -2.519 1 98.65 104 LEU A CA 1
ATOM 796 C C . LEU A 1 104 ? 5.26 -21.132 -2.802 1 98.65 104 LEU A C 1
ATOM 798 O O . LEU A 1 104 ? 5.656 -20.584 -3.833 1 98.65 104 LEU A O 1
ATOM 802 N N . LEU A 1 105 ? 4.465 -20.539 -1.989 1 98.88 105 LEU A N 1
ATOM 803 C CA . LEU A 1 105 ? 4.157 -19.114 -2.052 1 98.88 105 LEU A CA 1
ATOM 804 C C . LEU A 1 105 ? 5.021 -18.327 -1.072 1 98.88 105 LEU A C 1
ATOM 806 O O . LEU A 1 105 ? 4.985 -18.579 0.134 1 98.88 105 LEU A O 1
ATOM 810 N N . VAL A 1 106 ? 5.815 -17.411 -1.52 1 98.91 106 VAL A N 1
ATOM 811 C CA . VAL A 1 106 ? 6.655 -16.553 -0.692 1 98.91 106 VAL A CA 1
ATOM 812 C C . VAL A 1 106 ? 6.028 -15.165 -0.582 1 98.91 106 VAL A C 1
ATOM 814 O O . VAL A 1 106 ? 5.918 -14.446 -1.579 1 98.91 106 VAL A O 1
ATOM 817 N N . ASP A 1 107 ? 5.605 -14.802 0.554 1 98.73 107 ASP A N 1
ATOM 818 C CA . ASP A 1 107 ? 5.075 -13.466 0.809 1 98.73 107 ASP A CA 1
ATOM 819 C C . ASP A 1 107 ? 6.203 -12.465 1.048 1 98.73 107 ASP A C 1
ATOM 821 O O . ASP A 1 107 ? 6.721 -12.359 2.162 1 98.73 107 ASP A O 1
ATOM 825 N N . ALA A 1 108 ? 6.53 -11.691 0.03 1 98.35 108 ALA A N 1
ATOM 826 C CA . ALA A 1 108 ? 7.651 -10.758 0.102 1 98.35 108 ALA A CA 1
ATOM 827 C C . ALA A 1 108 ? 7.163 -9.333 0.346 1 98.35 108 ALA A C 1
ATOM 829 O O . ALA A 1 108 ? 7.815 -8.368 -0.061 1 98.35 108 ALA A O 1
ATOM 830 N N . ASP A 1 109 ? 6.016 -9.167 0.88 1 96.68 109 ASP A N 1
ATOM 831 C CA . ASP A 1 109 ? 5.436 -7.895 1.299 1 96.68 109 ASP A CA 1
ATOM 832 C C . ASP A 1 109 ? 5.362 -7.8 2.822 1 96.68 109 ASP A C 1
ATOM 834 O O . ASP A 1 109 ? 4.693 -8.61 3.467 1 96.68 109 ASP A O 1
ATOM 838 N N . PRO A 1 110 ? 5.94 -6.762 3.363 1 94.48 110 PRO A N 1
ATOM 839 C CA . PRO A 1 110 ? 5.905 -6.612 4.819 1 94.48 110 PRO A CA 1
ATOM 840 C C . PRO A 1 110 ? 4.485 -6.495 5.367 1 94.48 110 PRO A C 1
ATOM 842 O O . PRO A 1 110 ? 4.261 -6.703 6.562 1 94.48 110 PRO A O 1
ATOM 845 N N . GLN A 1 111 ? 3.506 -6.189 4.547 1 92.1 111 GLN A N 1
ATOM 846 C CA . GLN A 1 111 ? 2.117 -6.1 4.987 1 92.1 111 GLN A CA 1
ATOM 847 C C . GLN A 1 111 ? 1.539 -7.484 5.267 1 92.1 111 GLN A C 1
ATOM 849 O O . GLN A 1 111 ? 0.587 -7.62 6.038 1 92.1 111 GLN A O 1
ATOM 854 N N . GLY A 1 112 ? 2.081 -8.532 4.653 1 94.76 112 GLY A N 1
ATOM 855 C CA . GLY A 1 112 ? 1.737 -9.911 4.961 1 94.76 112 GLY A CA 1
ATOM 856 C C . GLY A 1 112 ? 0.356 -10.305 4.472 1 94.76 112 GLY A C 1
ATOM 857 O O . GLY A 1 112 ? -0.265 -11.218 5.019 1 94.76 112 GLY A O 1
ATOM 858 N N . ASN A 1 113 ? -0.172 -9.649 3.438 1 94.9 113 ASN A N 1
ATOM 859 C CA . ASN A 1 113 ? -1.532 -9.919 2.985 1 94.9 113 ASN A CA 1
ATOM 860 C C . ASN A 1 113 ? -1.665 -11.329 2.418 1 94.9 113 ASN A C 1
ATOM 862 O O . ASN A 1 113 ? -2.658 -12.014 2.671 1 94.9 113 ASN A O 1
ATOM 866 N N . ALA A 1 114 ? -0.684 -11.739 1.623 1 98 114 ALA A N 1
ATOM 867 C CA . ALA A 1 114 ? -0.741 -13.093 1.079 1 98 114 ALA A CA 1
ATOM 868 C C . ALA A 1 114 ? -0.734 -14.133 2.196 1 98 114 ALA A C 1
ATOM 870 O O . ALA A 1 114 ? -1.467 -15.123 2.135 1 98 114 ALA A O 1
ATOM 871 N N . THR A 1 115 ? 0.071 -13.897 3.22 1 97.97 115 THR A N 1
ATOM 872 C CA . THR A 1 115 ? 0.187 -14.784 4.372 1 97.97 115 THR A CA 1
ATOM 873 C C . THR A 1 115 ? -1.169 -14.979 5.044 1 97.97 115 THR A C 1
ATOM 875 O O . THR A 1 115 ? -1.6 -16.113 5.267 1 97.97 115 THR A O 1
ATOM 878 N N . VAL A 1 116 ? -1.858 -13.944 5.281 1 95.57 116 VAL A N 1
ATOM 879 C CA . VAL A 1 116 ? -3.131 -13.996 5.992 1 95.57 116 VAL A CA 1
ATOM 880 C C . VAL A 1 116 ? -4.205 -14.59 5.084 1 95.57 116 VAL A C 1
ATOM 882 O O . VAL A 1 116 ? -5.058 -15.356 5.54 1 95.57 116 VAL A O 1
ATOM 885 N N . HIS A 1 117 ? -4.146 -14.258 3.836 1 96.63 117 HIS A N 1
ATOM 886 C CA . HIS A 1 117 ? -5.175 -14.655 2.882 1 96.63 117 HIS A CA 1
ATOM 887 C C . HIS A 1 117 ? -5.133 -16.156 2.619 1 96.63 117 HIS A C 1
ATOM 889 O O . HIS A 1 117 ? -6.118 -16.737 2.156 1 96.63 117 HIS A O 1
ATOM 895 N N . VAL A 1 118 ? -3.98 -16.749 2.898 1 97.27 118 VAL A N 1
ATOM 896 C CA . VAL A 1 118 ? -3.918 -18.191 2.685 1 97.27 118 VAL A CA 1
ATOM 897 C C . VAL A 1 118 ? -4.175 -18.92 4.002 1 97.27 118 VAL A C 1
ATOM 899 O O . VAL A 1 118 ? -3.994 -20.137 4.091 1 97.27 118 VAL A O 1
ATOM 902 N N . GLY A 1 119 ? -4.446 -18.188 5.058 1 93.37 119 GLY A N 1
ATOM 903 C CA . GLY A 1 119 ? -5.001 -18.84 6.233 1 93.37 119 GLY A CA 1
ATOM 904 C C . GLY A 1 119 ? -4.1 -18.744 7.45 1 93.37 119 GLY A C 1
ATOM 905 O O . GLY A 1 119 ? -4.32 -19.433 8.448 1 93.37 119 GLY A O 1
ATOM 906 N N . VAL A 1 120 ? -3.053 -17.98 7.429 1 94.59 120 VAL A N 1
ATOM 907 C CA . VAL A 1 120 ? -2.229 -17.745 8.609 1 94.59 120 VAL A CA 1
ATOM 908 C C . VAL A 1 120 ? -2.734 -16.512 9.355 1 94.59 120 VAL A C 1
ATOM 910 O O . VAL A 1 120 ? -2.454 -15.379 8.955 1 94.59 120 VAL A O 1
ATOM 913 N N . PRO A 1 121 ? -3.365 -16.715 10.414 1 90.79 121 PRO A N 1
ATOM 914 C CA . PRO A 1 121 ? -3.947 -15.574 11.125 1 90.79 121 PRO A CA 1
ATOM 915 C C . PRO A 1 121 ? -2.895 -14.574 11.598 1 90.79 121 PRO A C 1
ATOM 917 O O . PRO A 1 121 ? -1.768 -14.963 11.916 1 90.79 121 PRO A O 1
ATOM 920 N N . GLN A 1 122 ? -3.278 -13.392 11.724 1 87.56 122 GLN A N 1
ATOM 921 C CA . GLN A 1 122 ? -2.389 -12.31 12.136 1 87.56 122 GLN A CA 1
ATOM 922 C C . GLN A 1 122 ? -1.753 -12.608 13.49 1 87.56 122 GLN A C 1
ATOM 924 O O . GLN A 1 122 ? -0.588 -12.277 13.721 1 87.56 122 GLN A O 1
ATOM 929 N N . THR A 1 123 ? -2.455 -13.171 14.427 1 87.3 123 THR A N 1
ATOM 930 C CA . THR A 1 123 ? -1.938 -13.525 15.744 1 87.3 123 THR A CA 1
ATOM 931 C C . THR A 1 123 ? -0.796 -14.529 15.625 1 87.3 123 THR A C 1
ATOM 933 O O . THR A 1 123 ? 0.19 -14.447 16.36 1 87.3 123 THR A O 1
ATOM 936 N N . ASP A 1 124 ? -0.979 -15.425 14.679 1 93.33 124 ASP A N 1
ATOM 937 C CA . ASP A 1 124 ? 0.068 -16.417 14.451 1 93.33 124 ASP A CA 1
ATOM 938 C C . ASP A 1 124 ? 1.311 -15.773 13.841 1 93.33 124 ASP A C 1
ATOM 940 O O . ASP A 1 124 ? 2.436 -16.176 14.143 1 93.33 124 ASP A O 1
ATOM 944 N N . VAL A 1 125 ? 1.068 -14.774 13.028 1 93.18 125 VAL A N 1
ATOM 945 C CA . VAL A 1 125 ? 2.187 -14.081 12.397 1 93.18 125 VAL A CA 1
ATOM 946 C C . VAL A 1 125 ? 3.058 -13.425 13.466 1 93.18 125 VAL A C 1
ATOM 948 O O . VAL A 1 125 ? 4.287 -13.445 13.372 1 93.18 125 VAL A O 1
ATOM 951 N N . VAL A 1 126 ? 2.465 -12.839 14.475 1 90.3 126 VAL A N 1
ATOM 952 C CA . VAL A 1 126 ? 3.196 -12.208 15.57 1 90.3 126 VAL A CA 1
ATOM 953 C C . VAL A 1 126 ? 4.036 -13.253 16.3 1 90.3 126 VAL A C 1
ATOM 955 O O . VAL A 1 126 ? 5.224 -13.038 16.552 1 90.3 126 VAL A O 1
ATOM 958 N N . ALA A 1 127 ? 3.397 -14.37 16.595 1 93.67 127 ALA A N 1
ATOM 959 C CA . ALA A 1 127 ? 4.091 -15.449 17.291 1 93.67 127 ALA A CA 1
ATOM 960 C C . ALA A 1 127 ? 5.249 -15.987 16.454 1 93.67 127 ALA A C 1
ATOM 962 O O . ALA A 1 127 ? 6.34 -16.227 16.975 1 93.67 127 ALA A O 1
ATOM 963 N N . LEU A 1 128 ? 4.999 -16.158 15.179 1 95.89 128 LEU A N 1
ATOM 964 C CA . LEU A 1 128 ? 6.024 -16.656 14.269 1 95.89 128 LEU A CA 1
ATOM 965 C C . LEU A 1 128 ? 7.199 -15.687 14.191 1 95.89 128 LEU A C 1
ATOM 967 O O . LEU A 1 128 ? 8.355 -16.11 14.122 1 95.89 128 LEU A O 1
ATOM 971 N N . THR A 1 129 ? 6.907 -14.428 14.184 1 94.42 129 THR A N 1
ATOM 972 C CA . THR A 1 129 ? 7.947 -13.406 14.142 1 94.42 129 THR A CA 1
ATOM 973 C C . THR A 1 129 ? 8.823 -13.475 15.389 1 94.42 129 THR A C 1
ATOM 975 O O . THR A 1 129 ? 10.051 -13.424 15.295 1 94.42 129 THR A O 1
ATOM 978 N N . GLU A 1 130 ? 8.221 -13.64 16.493 1 92.63 130 GLU A N 1
ATOM 979 C CA . GLU A 1 130 ? 8.947 -13.734 17.756 1 92.63 130 GLU A CA 1
ATOM 980 C C . GLU A 1 130 ? 9.818 -14.986 17.801 1 92.63 130 GLU A C 1
ATOM 982 O O . GLU A 1 130 ? 10.887 -14.984 18.416 1 92.63 130 GLU A O 1
ATOM 987 N N . GLN A 1 131 ? 9.355 -16.007 17.112 1 96.52 131 GLN A N 1
ATOM 988 C CA . GLN A 1 131 ? 10.066 -17.281 17.101 1 96.52 131 GLN A CA 1
ATOM 989 C C . GLN A 1 131 ? 11.137 -17.304 16.014 1 96.52 131 GLN A C 1
ATOM 991 O O . GLN A 1 131 ? 11.853 -18.296 15.862 1 96.52 131 GLN A O 1
ATOM 996 N N . GLY A 1 132 ? 11.185 -16.268 15.208 1 96.72 132 GLY A N 1
ATOM 997 C CA . GLY A 1 132 ? 12.169 -16.21 14.138 1 96.72 132 GLY A CA 1
ATOM 998 C C . GLY A 1 132 ? 11.804 -17.073 12.945 1 96.72 132 GLY A C 1
ATOM 999 O O . GLY A 1 132 ? 12.675 -17.694 12.332 1 96.72 132 GLY A O 1
ATOM 1000 N N . ARG A 1 133 ? 10.512 -17.105 12.568 1 97.71 133 ARG A N 1
ATOM 1001 C CA . ARG A 1 133 ? 10.041 -18.059 11.569 1 97.71 133 ARG A CA 1
ATOM 1002 C C . ARG A 1 133 ? 9.233 -17.36 10.482 1 97.71 133 ARG A C 1
ATOM 1004 O O . ARG A 1 133 ? 8.176 -17.848 10.076 1 97.71 133 ARG A O 1
ATOM 1011 N N . VAL A 1 134 ? 9.662 -16.203 10.071 1 97.94 134 VAL A N 1
ATOM 1012 C CA . VAL A 1 134 ? 9.067 -15.515 8.93 1 97.94 134 VAL A CA 1
ATOM 1013 C C . VAL A 1 134 ? 10.139 -15.236 7.878 1 97.94 134 VAL A C 1
ATOM 1015 O O . VAL A 1 134 ? 11.327 -15.458 8.12 1 97.94 134 VAL A O 1
ATOM 1018 N N . LEU A 1 135 ? 9.787 -14.764 6.795 1 98.53 135 LEU A N 1
ATOM 1019 C CA . LEU A 1 135 ? 10.674 -14.578 5.652 1 98.53 135 LEU A CA 1
ATOM 1020 C C . LEU A 1 135 ? 11.893 -13.748 6.039 1 98.53 135 LEU A C 1
ATOM 1022 O O . LEU A 1 135 ? 13.006 -14.024 5.587 1 98.53 135 LEU A O 1
ATOM 1026 N N . TYR A 1 136 ? 11.684 -12.727 6.852 1 97.42 136 TYR A N 1
ATOM 1027 C CA . TYR A 1 136 ? 12.767 -11.84 7.264 1 97.42 136 TYR A CA 1
ATOM 1028 C C . TYR A 1 136 ? 13.947 -12.637 7.807 1 97.42 136 TYR A C 1
ATOM 1030 O O . TYR A 1 136 ? 15.093 -12.403 7.417 1 97.42 136 TYR A O 1
ATOM 1038 N N . HIS A 1 137 ? 13.719 -13.561 8.624 1 98.09 137 HIS A N 1
ATOM 1039 C CA . HIS A 1 1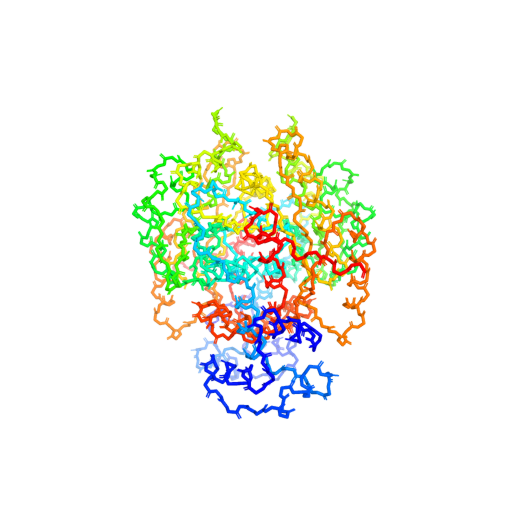37 ? 14.762 -14.317 9.309 1 98.09 137 HIS A CA 1
ATOM 1040 C C . HIS A 1 137 ? 15.516 -15.219 8.338 1 98.09 137 HIS A C 1
ATOM 1042 O O . HIS A 1 137 ? 16.743 -15.324 8.407 1 98.09 137 HIS A O 1
ATOM 1048 N N . ALA A 1 138 ? 14.76 -15.829 7.448 1 98.16 138 ALA A N 1
ATOM 1049 C CA . ALA A 1 138 ? 15.407 -16.671 6.445 1 98.16 138 ALA A CA 1
ATOM 1050 C C . ALA A 1 138 ? 16.241 -15.834 5.48 1 98.16 138 ALA A C 1
ATOM 1052 O O . ALA A 1 138 ? 17.376 -16.192 5.159 1 98.16 138 ALA A O 1
ATOM 1053 N N . LEU A 1 139 ? 15.681 -14.714 5.068 1 97.87 139 LEU A N 1
ATOM 1054 C CA . LEU A 1 139 ? 16.332 -13.84 4.098 1 97.87 139 LEU A CA 1
ATOM 1055 C C . LEU A 1 139 ? 17.615 -13.25 4.673 1 97.87 139 LEU A C 1
ATOM 1057 O O . LEU A 1 139 ? 18.595 -13.061 3.95 1 97.87 139 LEU A O 1
ATOM 1061 N N . MET A 1 140 ? 17.607 -13.022 5.944 1 96.43 140 MET A N 1
ATOM 1062 C CA . MET A 1 140 ? 18.752 -12.401 6.604 1 96.43 140 MET A CA 1
ATOM 1063 C C . MET A 1 140 ? 19.722 -13.458 7.121 1 96.43 140 MET A C 1
ATOM 1065 O O . MET A 1 140 ? 20.71 -13.131 7.781 1 96.43 140 MET A O 1
ATOM 1069 N N . GLY A 1 141 ? 19.443 -14.708 6.935 1 95.87 141 GLY A N 1
ATOM 1070 C CA . GLY A 1 141 ? 20.339 -15.788 7.315 1 95.87 141 GLY A CA 1
ATOM 1071 C C . GLY A 1 141 ? 20.232 -16.164 8.781 1 95.87 141 GLY A C 1
ATOM 1072 O O . GLY A 1 141 ? 21.134 -16.798 9.332 1 95.87 141 GLY A O 1
ATOM 1073 N N . LYS A 1 142 ? 19.164 -15.799 9.383 1 96.4 142 LYS A N 1
ATOM 1074 C CA . LYS A 1 142 ? 18.979 -16.054 10.808 1 96.4 142 LYS A CA 1
ATOM 1075 C C . LYS A 1 142 ? 18.222 -17.359 11.04 1 96.4 142 LYS A C 1
ATOM 1077 O O . LYS A 1 142 ? 18.181 -17.869 12.161 1 96.4 142 LYS A O 1
ATOM 1082 N N . ALA A 1 143 ? 17.584 -17.904 10.006 1 97.48 143 ALA A N 1
ATOM 1083 C CA . ALA A 1 143 ? 16.876 -19.181 10.037 1 97.48 143 ALA A CA 1
ATOM 1084 C C . ALA A 1 143 ? 16.986 -19.901 8.695 1 97.48 143 ALA A C 1
ATOM 1086 O O . ALA A 1 143 ? 17.158 -19.264 7.654 1 97.48 143 ALA A O 1
ATOM 1087 N N . LYS A 1 144 ? 16.936 -21.169 8.765 1 97.58 144 LYS A N 1
ATOM 1088 C CA . LYS A 1 144 ? 16.821 -21.926 7.521 1 97.58 144 LYS A CA 1
ATOM 1089 C C . LYS A 1 144 ? 15.426 -21.786 6.919 1 97.58 144 LYS A C 1
ATOM 1091 O O . LYS A 1 144 ? 14.43 -21.774 7.644 1 97.58 144 LYS A O 1
ATOM 1096 N N . LEU A 1 145 ? 15.388 -21.741 5.623 1 98.26 145 LEU A N 1
ATOM 1097 C CA . LEU A 1 145 ? 14.098 -21.574 4.962 1 98.26 145 LEU A CA 1
ATOM 1098 C C . LEU A 1 145 ? 13.153 -22.717 5.317 1 98.26 145 LEU A C 1
ATOM 1100 O O . LEU A 1 145 ? 11.955 -22.5 5.512 1 98.26 145 LEU A O 1
ATOM 1104 N N . SER A 1 146 ? 13.662 -23.884 5.464 1 97.27 146 SER A N 1
ATOM 1105 C CA . SER A 1 146 ? 12.858 -25.069 5.748 1 97.27 146 SER A CA 1
ATOM 1106 C C . SER A 1 146 ? 12.141 -24.941 7.088 1 97.27 146 SER A C 1
ATOM 1108 O O . SER A 1 146 ? 11.089 -25.551 7.295 1 97.27 146 SER A O 1
ATOM 1110 N N . GLU A 1 147 ? 12.691 -24.101 7.953 1 96.78 147 GLU A N 1
ATOM 1111 C CA . GLU A 1 147 ? 12.114 -23.915 9.281 1 96.78 147 GLU A CA 1
ATOM 1112 C C . GLU A 1 147 ? 11.024 -22.847 9.265 1 96.78 147 GLU A C 1
ATOM 1114 O O . GLU A 1 147 ? 10.24 -22.739 10.21 1 96.78 147 GLU A O 1
ATOM 1119 N N . VAL A 1 148 ? 10.916 -22.149 8.21 1 97.99 148 VAL A N 1
ATOM 1120 C CA . VAL A 1 148 ? 10.015 -21.007 8.088 1 97.99 148 VAL A CA 1
ATOM 1121 C C . VAL A 1 148 ? 8.779 -21.407 7.285 1 97.99 148 VAL A C 1
ATOM 1123 O O . VAL A 1 148 ? 7.682 -20.901 7.53 1 97.99 148 VAL A O 1
ATOM 1126 N N . ILE A 1 149 ? 8.894 -22.37 6.454 1 98.53 149 ILE A N 1
ATOM 1127 C CA . ILE A 1 149 ? 7.835 -22.81 5.552 1 98.53 149 ILE A CA 1
ATOM 1128 C C . ILE A 1 149 ? 6.69 -23.419 6.36 1 98.53 149 ILE A C 1
ATOM 1130 O O . ILE A 1 149 ? 6.923 -24.175 7.305 1 98.53 149 ILE A O 1
ATOM 1134 N N . ARG A 1 150 ? 5.482 -23.063 5.949 1 97.88 150 ARG A N 1
ATOM 1135 C CA . ARG A 1 150 ? 4.279 -23.58 6.593 1 97.88 150 ARG A CA 1
ATOM 1136 C C . ARG A 1 150 ? 3.311 -24.154 5.564 1 97.88 150 ARG A C 1
ATOM 1138 O O . ARG A 1 150 ? 3.125 -23.579 4.489 1 97.88 150 ARG A O 1
ATOM 1145 N N . PRO A 1 151 ? 2.705 -25.235 5.941 1 97.48 151 PRO A N 1
ATOM 1146 C CA . PRO A 1 151 ? 1.636 -25.726 5.068 1 97.48 151 PRO A CA 1
ATOM 1147 C C . PRO A 1 151 ? 0.371 -24.876 5.149 1 97.48 151 PRO A C 1
ATOM 1149 O O . PRO A 1 151 ? 0.108 -24.249 6.179 1 97.48 151 PRO A O 1
ATOM 1152 N N . THR A 1 152 ? -0.348 -24.799 4.064 1 97.44 152 THR A N 1
ATOM 1153 C CA . THR A 1 152 ? -1.676 -24.197 4.061 1 97.44 152 THR A CA 1
ATOM 1154 C C . THR A 1 152 ? -2.758 -25.273 4.074 1 97.44 152 THR A C 1
ATOM 1156 O O . THR A 1 152 ? -2.454 -26.466 4.15 1 97.44 152 THR A O 1
ATOM 1159 N N . SER A 1 153 ? -4.006 -24.83 4.077 1 95.62 153 SER A N 1
ATOM 1160 C CA . SER A 1 153 ? -5.109 -25.785 4.029 1 95.62 153 SER A CA 1
ATOM 1161 C C . SER A 1 153 ? -5.271 -26.373 2.631 1 95.62 153 SER A C 1
ATOM 1163 O O . SER A 1 153 ? -5.986 -27.36 2.446 1 95.62 153 SER A O 1
ATOM 1165 N N . VAL A 1 154 ? -4.61 -25.82 1.666 1 96.49 154 VAL A N 1
ATOM 1166 C CA . VAL A 1 154 ? -4.667 -26.312 0.294 1 96.49 154 VAL A CA 1
ATOM 1167 C C . VAL A 1 154 ? -3.555 -27.333 0.064 1 96.49 154 VAL A C 1
ATOM 1169 O O . VAL A 1 154 ? -2.371 -27.006 0.176 1 96.49 154 VAL A O 1
ATOM 1172 N N . GLU A 1 155 ? -3.891 -28.498 -0.271 1 95.67 155 GLU A N 1
ATOM 1173 C CA . GLU A 1 155 ? -2.908 -29.547 -0.525 1 95.67 155 GLU A CA 1
ATOM 1174 C C . GLU A 1 155 ? -1.941 -29.142 -1.634 1 95.67 155 GLU A C 1
ATOM 1176 O O . GLU A 1 155 ? -2.364 -28.663 -2.689 1 95.67 155 GLU A O 1
ATOM 1181 N N . GLY A 1 156 ? -0.683 -29.226 -1.336 1 95.88 156 GLY A N 1
ATOM 1182 C CA . GLY A 1 156 ? 0.336 -28.935 -2.331 1 95.88 156 GLY A CA 1
ATOM 1183 C C . GLY A 1 156 ? 0.8 -27.491 -2.305 1 95.88 156 GLY A C 1
ATOM 1184 O O . GLY A 1 156 ? 1.696 -27.107 -3.06 1 95.88 156 GLY A O 1
ATOM 1185 N N . LEU A 1 157 ? 0.181 -26.718 -1.375 1 98.19 157 LEU A N 1
ATOM 1186 C CA . LEU A 1 157 ? 0.525 -25.303 -1.295 1 98.19 157 LEU A CA 1
ATOM 1187 C C . LEU A 1 157 ? 1.096 -24.959 0.076 1 98.19 157 LEU A C 1
ATOM 1189 O O . LEU A 1 157 ? 0.408 -25.09 1.091 1 98.19 157 LEU A O 1
ATOM 1193 N N . ASP A 1 158 ? 2.342 -24.587 0.084 1 98.69 158 ASP A N 1
ATOM 1194 C CA . ASP A 1 158 ? 2.995 -24.087 1.29 1 98.69 158 ASP A CA 1
ATOM 1195 C C . ASP A 1 158 ? 3.246 -22.584 1.195 1 98.69 158 ASP A C 1
ATOM 1197 O O . ASP A 1 158 ? 3.172 -22.004 0.11 1 98.69 158 ASP A O 1
ATOM 1201 N N . VAL A 1 159 ? 3.51 -21.971 2.354 1 98.81 159 VAL A N 1
ATOM 1202 C CA . VAL A 1 159 ? 3.719 -20.527 2.352 1 98.81 159 VAL A CA 1
ATOM 1203 C C . VAL A 1 159 ? 4.922 -20.178 3.225 1 98.81 159 VAL A C 1
ATOM 1205 O O . VAL A 1 159 ? 5.184 -20.846 4.228 1 98.81 159 VAL A O 1
ATOM 1208 N N . VAL A 1 160 ? 5.727 -19.306 2.791 1 98.84 160 VAL A N 1
ATOM 1209 C CA . VAL A 1 160 ? 6.684 -18.593 3.631 1 98.84 160 VAL A CA 1
ATOM 1210 C C . VAL A 1 160 ? 6.062 -17.292 4.133 1 98.84 160 VAL A C 1
ATOM 1212 O O . VAL A 1 160 ? 5.925 -16.329 3.374 1 98.84 160 VAL A O 1
ATOM 1215 N N . PRO A 1 161 ? 5.733 -17.213 5.36 1 98.64 161 PRO A N 1
ATOM 1216 C CA . PRO A 1 161 ? 4.984 -16.062 5.871 1 98.64 161 PRO A CA 1
ATOM 1217 C C . PRO A 1 161 ? 5.84 -14.803 5.98 1 98.64 161 PRO A C 1
ATOM 1219 O O . PRO A 1 161 ? 7.057 -14.892 6.16 1 98.64 161 PRO A O 1
ATOM 1222 N N . SER A 1 162 ? 5.162 -13.722 5.834 1 97.43 162 SER A N 1
ATOM 1223 C CA . SER A 1 162 ? 5.781 -12.413 6.013 1 97.43 162 SER A CA 1
ATOM 1224 C C . SER A 1 162 ? 5.266 -11.725 7.273 1 97.43 162 SER A C 1
ATOM 1226 O O . SER A 1 162 ? 4.266 -12.151 7.854 1 97.43 162 SER A O 1
ATOM 1228 N N . SER A 1 163 ? 5.98 -10.786 7.693 1 94.16 163 SER A N 1
ATOM 1229 C CA . SER A 1 163 ? 5.607 -9.908 8.798 1 94.16 163 SER A CA 1
ATOM 1230 C C . SER A 1 163 ? 6.202 -8.515 8.621 1 94.16 163 SER A C 1
ATOM 1232 O O . SER A 1 163 ? 6.981 -8.279 7.695 1 94.16 163 SER A O 1
ATOM 1234 N N . ILE A 1 164 ? 5.828 -7.629 9.415 1 91.14 164 ILE A N 1
ATOM 1235 C CA . ILE A 1 164 ? 6.286 -6.245 9.366 1 91.14 164 ILE A CA 1
ATOM 1236 C C . ILE A 1 164 ? 7.803 -6.196 9.535 1 91.14 164 ILE A C 1
ATOM 1238 O O . ILE A 1 164 ? 8.447 -5.222 9.14 1 91.14 164 ILE A O 1
ATOM 1242 N N . ALA A 1 165 ? 8.431 -7.245 10.094 1 91.52 165 ALA A N 1
ATOM 1243 C CA . ALA A 1 165 ? 9.879 -7.324 10.274 1 91.52 165 ALA A CA 1
ATOM 1244 C C . ALA A 1 165 ? 10.603 -7.264 8.933 1 91.52 165 ALA A C 1
ATOM 1246 O O . ALA A 1 165 ? 11.75 -6.818 8.859 1 91.52 165 ALA A O 1
ATOM 1247 N N . LEU A 1 166 ? 9.922 -7.657 7.896 1 95 166 LEU A N 1
ATOM 1248 C CA . LEU A 1 166 ? 10.525 -7.692 6.568 1 95 166 LEU A CA 1
ATOM 1249 C C . LEU A 1 166 ? 10.906 -6.289 6.106 1 95 166 LEU A C 1
ATOM 1251 O O . LEU A 1 166 ? 11.778 -6.129 5.249 1 95 166 LEU A O 1
ATOM 1255 N N . ALA A 1 167 ? 10.266 -5.283 6.599 1 90.63 167 ALA A N 1
ATOM 1256 C CA . ALA A 1 167 ? 10.593 -3.901 6.26 1 90.63 167 ALA A CA 1
ATOM 1257 C C . ALA A 1 167 ? 12.044 -3.58 6.607 1 90.63 167 ALA A C 1
ATOM 1259 O O . ALA A 1 167 ? 12.7 -2.804 5.907 1 90.63 167 ALA A O 1
ATOM 1260 N N . SER A 1 168 ? 12.562 -4.228 7.627 1 90.21 168 SER A N 1
ATOM 1261 C CA . SER A 1 168 ? 13.946 -4.032 8.045 1 90.21 168 SER A CA 1
ATOM 1262 C C . SER A 1 168 ? 14.919 -4.619 7.028 1 90.21 168 SER A C 1
ATOM 1264 O O . SER A 1 168 ? 16.036 -4.121 6.87 1 90.21 168 SER A O 1
ATOM 1266 N N . ALA A 1 169 ? 14.457 -5.599 6.382 1 92.7 169 ALA A N 1
ATOM 1267 C CA . ALA A 1 169 ? 15.308 -6.211 5.364 1 92.7 169 ALA A CA 1
ATOM 1268 C C . ALA A 1 169 ? 15.643 -5.215 4.258 1 92.7 169 ALA A C 1
ATOM 1270 O O . ALA A 1 169 ? 16.758 -5.217 3.73 1 92.7 169 ALA A O 1
ATOM 1271 N N . ASP A 1 170 ? 14.735 -4.349 3.916 1 88.23 170 ASP A N 1
ATOM 1272 C CA . ASP A 1 170 ? 14.931 -3.368 2.852 1 88.23 170 ASP A CA 1
ATOM 1273 C C . ASP A 1 170 ? 16.076 -2.415 3.188 1 88.23 170 ASP A C 1
ATOM 1275 O O . ASP A 1 170 ? 16.768 -1.928 2.291 1 88.23 170 ASP A O 1
ATOM 1279 N N . THR A 1 171 ? 16.306 -2.191 4.42 1 85.41 171 THR A N 1
ATOM 1280 C CA . THR A 1 171 ? 17.347 -1.261 4.842 1 85.41 171 THR A CA 1
ATOM 1281 C C . THR A 1 171 ? 18.65 -2.001 5.132 1 85.41 171 THR A C 1
ATOM 1283 O O . THR A 1 171 ? 19.735 -1.429 5.015 1 85.41 171 THR A O 1
ATOM 1286 N N . GLU A 1 172 ? 18.504 -3.289 5.422 1 90.68 172 GLU A N 1
ATOM 1287 C CA . GLU A 1 172 ? 19.664 -4.04 5.893 1 90.68 172 GLU A CA 1
ATOM 1288 C C . GLU A 1 172 ? 20.368 -4.749 4.739 1 90.68 172 GLU A C 1
ATOM 1290 O O . GLU A 1 172 ? 21.597 -4.839 4.717 1 90.68 172 GLU A O 1
ATOM 1295 N N . LEU A 1 173 ? 19.674 -5.205 3.744 1 92.07 173 LEU A N 1
ATOM 1296 C CA . LEU A 1 173 ? 20.21 -6.017 2.657 1 92.07 173 LEU A CA 1
ATOM 1297 C C . LEU A 1 173 ? 21.279 -5.252 1.883 1 92.07 173 LEU A C 1
ATOM 1299 O O . LEU A 1 173 ? 22.348 -5.793 1.593 1 92.07 173 LEU A O 1
ATOM 1303 N N . PRO A 1 174 ? 21.028 -4.008 1.567 1 86.72 174 PRO A N 1
ATOM 1304 C CA . PRO A 1 174 ? 22.03 -3.278 0.786 1 86.72 174 PRO A CA 1
ATOM 1305 C C . PRO A 1 174 ? 23.384 -3.203 1.487 1 86.72 174 PRO A C 1
ATOM 1307 O O . PRO A 1 174 ? 24.416 -3.051 0.829 1 86.72 174 PRO A O 1
ATOM 1310 N N . GLY A 1 175 ? 23.38 -3.371 2.746 1 86.04 175 GLY A N 1
ATOM 1311 C CA . GLY A 1 175 ? 24.614 -3.293 3.512 1 86.04 175 GLY A CA 1
ATOM 1312 C C . GLY A 1 175 ? 25.36 -4.613 3.578 1 86.04 175 GLY A C 1
ATOM 1313 O O . GLY A 1 175 ? 26.495 -4.667 4.054 1 86.04 175 GLY A O 1
ATOM 1314 N N . ASN A 1 176 ? 24.702 -5.597 3.091 1 89.09 176 ASN A N 1
ATOM 1315 C CA . ASN A 1 176 ? 25.355 -6.902 3.096 1 89.09 176 ASN A CA 1
ATOM 1316 C C . ASN A 1 176 ? 26.436 -6.992 2.022 1 89.09 176 ASN A C 1
ATOM 1318 O O . ASN A 1 176 ? 26.154 -6.819 0.835 1 89.09 176 ASN A O 1
ATOM 1322 N N . LEU A 1 177 ? 27.574 -7.342 2.323 1 86.32 177 LEU A N 1
ATOM 1323 C CA . LEU A 1 177 ? 28.732 -7.321 1.436 1 86.32 177 LEU A CA 1
ATOM 1324 C C . LEU A 1 177 ? 28.733 -8.536 0.514 1 86.32 177 LEU A C 1
ATOM 1326 O O . LEU A 1 177 ? 29.331 -8.502 -0.564 1 86.32 177 LEU A O 1
ATOM 1330 N N . THR A 1 178 ? 28.028 -9.578 0.9 1 87.74 178 THR A N 1
ATOM 1331 C CA . THR A 1 178 ? 28.196 -10.847 0.2 1 87.74 178 THR A CA 1
ATOM 1332 C C . THR A 1 178 ? 27.032 -11.095 -0.756 1 87.74 178 THR A C 1
ATOM 1334 O O . THR A 1 178 ? 27.23 -11.583 -1.87 1 87.74 178 THR A O 1
ATOM 1337 N N . ASN A 1 179 ? 25.82 -10.728 -0.349 1 92.58 179 ASN A N 1
ATOM 1338 C CA . ASN A 1 179 ? 24.685 -11.161 -1.156 1 92.58 179 ASN A CA 1
ATOM 1339 C C . ASN A 1 179 ? 23.557 -10.133 -1.135 1 92.58 179 ASN A C 1
ATOM 1341 O O . ASN A 1 179 ? 22.382 -10.496 -1.045 1 92.58 179 ASN A O 1
ATOM 1345 N N . ALA A 1 180 ? 23.885 -8.908 -1.197 1 91.49 180 ALA A N 1
ATOM 1346 C CA . ALA A 1 180 ? 22.953 -7.787 -1.116 1 91.49 180 ALA A CA 1
ATOM 1347 C C . ALA A 1 180 ? 21.809 -7.95 -2.113 1 91.49 180 ALA A C 1
ATOM 1349 O O . ALA A 1 180 ? 20.662 -7.615 -1.811 1 91.49 180 ALA A O 1
ATOM 1350 N N . GLN A 1 181 ? 22.119 -8.55 -3.236 1 94.23 181 GLN A N 1
ATOM 1351 C CA . GLN A 1 181 ? 21.11 -8.612 -4.288 1 94.23 181 GLN A CA 1
ATOM 1352 C C . GLN A 1 181 ? 20.742 -10.057 -4.612 1 94.23 181 GLN A C 1
ATOM 1354 O O . GLN A 1 181 ? 19.851 -10.308 -5.427 1 94.23 181 GLN A O 1
ATOM 1359 N N . THR A 1 182 ? 21.363 -11.074 -3.908 1 96.33 182 THR A N 1
ATOM 1360 C CA . THR A 1 182 ? 21.161 -12.464 -4.299 1 96.33 182 THR A CA 1
ATOM 1361 C C . THR A 1 182 ? 20.679 -13.295 -3.113 1 96.33 182 THR A C 1
ATOM 1363 O O . THR A 1 182 ? 20.512 -14.511 -3.227 1 96.33 182 THR A O 1
ATOM 1366 N N . ALA A 1 183 ? 20.426 -12.645 -2.029 1 97.78 183 ALA A N 1
ATOM 1367 C CA . ALA A 1 183 ? 20.074 -13.345 -0.796 1 97.78 183 ALA A CA 1
ATOM 1368 C C . ALA A 1 183 ? 18.864 -14.251 -1.006 1 97.78 183 ALA A C 1
ATOM 1370 O O . ALA A 1 183 ? 18.852 -15.396 -0.549 1 97.78 183 ALA A O 1
ATOM 1371 N N . MET A 1 184 ? 17.882 -13.817 -1.713 1 98.32 184 MET A N 1
ATOM 1372 C CA . MET A 1 184 ? 16.67 -14.605 -1.917 1 98.32 184 MET A CA 1
ATOM 1373 C C . MET A 1 184 ? 16.942 -15.792 -2.836 1 98.32 184 MET A C 1
ATOM 1375 O O . MET A 1 184 ? 16.434 -16.891 -2.604 1 98.32 184 MET A O 1
ATOM 1379 N N . ALA A 1 185 ? 17.705 -15.534 -3.877 1 97.78 185 ALA A N 1
ATOM 1380 C CA . ALA A 1 185 ? 18.071 -16.629 -4.771 1 97.78 185 ALA A CA 1
ATOM 1381 C C . ALA A 1 185 ? 18.778 -17.746 -4.009 1 97.78 185 ALA A C 1
ATOM 1383 O O . ALA A 1 185 ? 18.458 -18.925 -4.184 1 97.78 185 ALA A O 1
ATOM 1384 N N . GLU A 1 186 ? 19.69 -17.335 -3.185 1 97.19 186 GLU A N 1
ATOM 1385 C CA . GLU A 1 186 ? 20.445 -18.301 -2.392 1 97.19 186 GLU A CA 1
ATOM 1386 C C . GLU A 1 186 ? 19.538 -19.038 -1.41 1 97.19 186 GLU A C 1
ATOM 1388 O O . GLU A 1 186 ? 19.648 -20.255 -1.249 1 97.19 186 GLU A O 1
ATOM 1393 N N . MET A 1 187 ? 18.693 -18.315 -0.814 1 97.68 187 MET A N 1
ATOM 1394 C CA . MET A 1 187 ? 17.744 -18.888 0.136 1 97.68 187 MET A CA 1
ATOM 1395 C C . MET A 1 187 ? 16.838 -19.907 -0.547 1 97.68 187 MET A C 1
ATOM 1397 O O . MET A 1 187 ? 16.631 -21.006 -0.029 1 97.68 187 MET A O 1
ATOM 1401 N N . LEU A 1 188 ? 16.347 -19.603 -1.691 1 98 188 LEU A N 1
ATOM 1402 C CA . LEU A 1 188 ? 15.396 -20.452 -2.4 1 98 188 LEU A CA 1
ATOM 1403 C C . LEU A 1 188 ? 16.092 -21.676 -2.986 1 98 188 LEU A C 1
ATOM 1405 O O . LEU A 1 188 ? 15.464 -22.72 -3.176 1 98 188 LEU A O 1
ATOM 1409 N N . ASP A 1 189 ? 17.328 -21.537 -3.293 1 96.18 189 ASP A N 1
ATOM 1410 C CA . ASP A 1 189 ? 18.088 -22.649 -3.855 1 96.18 189 ASP A CA 1
ATOM 1411 C C . ASP A 1 189 ? 18.069 -23.855 -2.919 1 96.18 189 ASP A C 1
ATOM 1413 O O . ASP A 1 189 ? 18.098 -25.001 -3.373 1 96.18 189 ASP A O 1
ATOM 1417 N N . ALA A 1 190 ? 17.971 -23.57 -1.703 1 95.19 190 ALA A N 1
ATOM 1418 C CA . ALA A 1 190 ? 18.007 -24.625 -0.694 1 95.19 190 ALA A CA 1
ATOM 1419 C C . ALA A 1 190 ? 16.765 -25.509 -0.779 1 95.19 190 ALA A C 1
ATOM 1421 O O . ALA A 1 190 ? 16.77 -26.644 -0.299 1 95.19 190 ALA A O 1
ATOM 1422 N N . VAL A 1 191 ? 15.694 -25.006 -1.441 1 95.45 191 VAL A N 1
ATOM 1423 C CA . VAL A 1 191 ? 14.458 -25.781 -1.433 1 95.45 191 VAL A CA 1
ATOM 1424 C C . VAL A 1 191 ? 13.943 -25.947 -2.861 1 95.45 191 VAL A C 1
ATOM 1426 O O . VAL A 1 191 ? 12.855 -26.487 -3.077 1 95.45 191 VAL A O 1
ATOM 1429 N N . ARG A 1 192 ? 14.615 -25.488 -3.773 1 94.47 192 ARG A N 1
ATOM 1430 C CA . ARG A 1 192 ? 14.167 -25.433 -5.161 1 94.47 192 ARG A CA 1
ATOM 1431 C C . ARG A 1 192 ? 13.787 -26.82 -5.669 1 94.47 192 ARG A C 1
ATOM 1433 O O . ARG A 1 192 ? 12.883 -26.957 -6.497 1 94.47 192 ARG A O 1
ATOM 1440 N N . GLY A 1 193 ? 14.423 -27.819 -5.211 1 92.44 193 GLY A N 1
ATOM 1441 C CA . GLY A 1 193 ? 14.156 -29.185 -5.634 1 92.44 193 GLY A CA 1
ATOM 1442 C C . GLY A 1 193 ? 12.905 -29.77 -5.006 1 92.44 193 GLY A C 1
ATOM 1443 O O . GLY A 1 193 ? 12.384 -30.783 -5.477 1 92.44 193 GLY A O 1
ATOM 1444 N N . ASP A 1 194 ? 12.407 -29.181 -4.015 1 94.6 194 ASP A N 1
ATOM 1445 C CA . ASP A 1 194 ? 11.266 -29.705 -3.27 1 94.6 194 ASP A CA 1
ATOM 1446 C C . ASP A 1 194 ? 9.95 -29.184 -3.843 1 94.6 194 ASP A C 1
ATOM 1448 O O . ASP A 1 194 ? 8.876 -29.675 -3.49 1 94.6 194 ASP A O 1
ATOM 1452 N N . TYR A 1 195 ? 10.027 -28.252 -4.821 1 95.95 195 TYR A N 1
ATOM 1453 C CA . TYR A 1 195 ? 8.829 -27.628 -5.371 1 95.95 195 TYR A CA 1
ATOM 1454 C C . TYR A 1 195 ? 8.891 -27.577 -6.893 1 95.95 195 TYR A C 1
ATOM 1456 O O . TYR A 1 195 ? 9.977 -27.527 -7.475 1 95.95 195 TYR A O 1
ATOM 1464 N N . ASP A 1 196 ? 7.761 -27.574 -7.435 1 94.96 196 ASP A N 1
ATOM 1465 C CA . ASP A 1 196 ? 7.649 -27.406 -8.881 1 94.96 196 ASP A CA 1
ATOM 1466 C C . ASP A 1 196 ? 7.571 -25.928 -9.257 1 94.96 196 ASP A C 1
ATOM 1468 O O . ASP A 1 196 ? 8.108 -25.515 -10.287 1 94.96 196 ASP A O 1
ATOM 1472 N N . PHE A 1 197 ? 6.911 -25.201 -8.411 1 96.92 197 PHE A N 1
ATOM 1473 C CA . PHE A 1 197 ? 6.763 -23.767 -8.632 1 96.92 197 PHE A CA 1
ATOM 1474 C C . PHE A 1 197 ? 6.958 -22.996 -7.333 1 96.92 197 PHE A C 1
ATOM 1476 O O . PHE A 1 197 ? 6.515 -23.437 -6.27 1 96.92 197 PHE A O 1
ATOM 1483 N N . ILE A 1 198 ? 7.581 -21.868 -7.437 1 98.63 198 ILE A N 1
ATOM 1484 C CA . ILE A 1 198 ? 7.754 -20.915 -6.347 1 98.63 198 ILE A CA 1
ATOM 1485 C C . ILE A 1 198 ? 7.259 -19.537 -6.781 1 98.63 198 ILE A C 1
ATOM 1487 O O . ILE A 1 198 ? 7.8 -18.943 -7.717 1 98.63 198 ILE A O 1
ATOM 1491 N N . LEU A 1 199 ? 6.198 -19.041 -6.172 1 98.84 199 LEU A N 1
ATOM 1492 C CA . LEU A 1 199 ? 5.643 -17.729 -6.486 1 98.84 199 LEU A CA 1
ATOM 1493 C C . LEU A 1 199 ? 6.032 -16.706 -5.425 1 98.84 199 LEU A C 1
ATOM 1495 O O . LEU A 1 199 ? 5.855 -16.947 -4.229 1 98.84 199 LEU A O 1
ATOM 1499 N N . ILE A 1 200 ? 6.534 -15.569 -5.821 1 98.9 200 ILE A N 1
ATOM 1500 C CA . ILE A 1 200 ? 6.924 -14.501 -4.906 1 98.9 200 ILE A CA 1
ATOM 1501 C C . ILE A 1 200 ? 5.951 -13.331 -5.035 1 98.9 200 ILE A C 1
ATOM 1503 O O . ILE A 1 200 ? 5.898 -12.672 -6.076 1 98.9 200 ILE A O 1
ATOM 1507 N N . ASP A 1 201 ? 5.178 -13.044 -4.028 1 98.63 201 ASP A N 1
ATOM 1508 C CA . ASP A 1 201 ? 4.279 -11.896 -3.963 1 98.63 201 ASP A CA 1
ATOM 1509 C C . ASP A 1 201 ? 5.026 -10.637 -3.527 1 98.63 201 ASP A C 1
ATOM 1511 O O . ASP A 1 201 ? 5.289 -10.445 -2.338 1 98.63 201 ASP A O 1
ATOM 1515 N N . CYS A 1 202 ? 5.186 -9.723 -4.411 1 97.87 202 CYS A N 1
ATOM 1516 C CA . CYS A 1 202 ? 6.052 -8.579 -4.149 1 97.87 202 CYS A CA 1
ATOM 1517 C C . CYS A 1 202 ? 5.248 -7.396 -3.622 1 97.87 202 CYS A C 1
ATOM 1519 O O . CYS A 1 202 ? 4.071 -7.243 -3.954 1 97.87 202 CYS A O 1
ATOM 1521 N N . ALA A 1 203 ? 5.872 -6.564 -2.872 1 95.36 203 ALA A N 1
ATOM 1522 C CA . ALA A 1 203 ? 5.283 -5.322 -2.379 1 95.36 203 ALA A CA 1
ATOM 1523 C C . ALA A 1 203 ? 5.207 -4.274 -3.486 1 95.36 203 ALA A C 1
ATOM 1525 O O . ALA A 1 203 ? 5.868 -4.404 -4.519 1 95.36 203 ALA A O 1
ATOM 1526 N N . PRO A 1 204 ? 4.41 -3.226 -3.289 1 92.16 204 PRO A N 1
ATOM 1527 C CA . PRO A 1 204 ? 4.304 -2.161 -4.29 1 92.16 204 PRO A CA 1
ATOM 1528 C C . PRO A 1 204 ? 5.44 -1.146 -4.194 1 92.16 204 PRO A C 1
ATOM 1530 O O . PRO A 1 204 ? 5.191 0.059 -4.105 1 92.16 204 PRO A O 1
ATOM 1533 N N . ASN A 1 205 ? 6.646 -1.606 -4.145 1 91.47 205 ASN A N 1
ATOM 1534 C CA . ASN A 1 205 ? 7.835 -0.761 -4.142 1 91.47 205 ASN A CA 1
ATOM 1535 C C . ASN A 1 205 ? 9.013 -1.449 -4.826 1 91.47 205 ASN A C 1
ATOM 1537 O O . ASN A 1 205 ? 8.933 -2.628 -5.173 1 91.47 205 ASN A O 1
ATOM 1541 N N . LEU A 1 206 ? 10.005 -0.688 -5.11 1 90.88 206 LEU A N 1
ATOM 1542 C CA . LEU A 1 206 ? 11.205 -1.217 -5.748 1 90.88 206 LEU A CA 1
ATOM 1543 C C . LEU A 1 206 ? 12.385 -1.204 -4.782 1 90.88 206 LEU A C 1
ATOM 1545 O O . LEU A 1 206 ? 13.466 -0.719 -5.123 1 90.88 206 LEU A O 1
ATOM 1549 N N . GLY A 1 207 ? 12.084 -1.674 -3.586 1 90.27 207 GLY A N 1
ATOM 1550 C CA . GLY A 1 207 ? 13.132 -1.753 -2.58 1 90.27 207 GLY A CA 1
ATOM 1551 C C . GLY A 1 207 ? 14.014 -2.977 -2.732 1 90.27 207 GLY A C 1
ATOM 1552 O O . GLY A 1 207 ? 13.9 -3.713 -3.714 1 90.27 207 GLY A O 1
ATOM 1553 N N . ALA A 1 208 ? 14.87 -3.226 -1.808 1 92.54 208 ALA A N 1
ATOM 1554 C CA . ALA A 1 208 ? 15.862 -4.296 -1.864 1 92.54 208 ALA A CA 1
ATOM 1555 C C . ALA A 1 208 ? 15.19 -5.665 -1.914 1 92.54 208 ALA A C 1
ATOM 1557 O O . ALA A 1 208 ? 15.677 -6.579 -2.584 1 92.54 208 ALA A O 1
ATOM 1558 N N . VAL A 1 209 ? 14.083 -5.811 -1.246 1 95.76 209 VAL A N 1
ATOM 1559 C CA . VAL A 1 209 ? 13.394 -7.096 -1.209 1 95.76 209 VAL A CA 1
ATOM 1560 C C . VAL A 1 209 ? 12.841 -7.426 -2.593 1 95.76 209 VAL A C 1
ATOM 1562 O O . VAL A 1 209 ? 12.98 -8.555 -3.071 1 95.76 209 VAL A O 1
ATOM 1565 N N . THR A 1 210 ? 12.226 -6.443 -3.231 1 95.82 210 THR A N 1
ATOM 1566 C CA . THR A 1 210 ? 11.679 -6.647 -4.567 1 95.82 210 THR A CA 1
ATOM 1567 C C . THR A 1 210 ? 12.793 -6.927 -5.571 1 95.82 210 THR A C 1
ATOM 1569 O O . THR A 1 210 ? 12.653 -7.795 -6.436 1 95.82 210 THR A O 1
ATOM 1572 N N . ILE A 1 211 ? 13.884 -6.247 -5.443 1 94.38 211 ILE A N 1
ATOM 1573 C CA . ILE A 1 211 ? 15.026 -6.476 -6.32 1 94.38 211 ILE A CA 1
ATOM 1574 C C . ILE A 1 211 ? 15.528 -7.908 -6.151 1 94.38 211 ILE A C 1
ATOM 1576 O O . ILE A 1 211 ? 15.812 -8.594 -7.136 1 94.38 211 ILE A O 1
ATOM 1580 N N . ASN A 1 212 ? 15.651 -8.349 -4.941 1 97.28 212 ASN A N 1
ATOM 1581 C CA . ASN A 1 212 ? 16.057 -9.723 -4.667 1 97.28 212 ASN A CA 1
ATOM 1582 C C . ASN A 1 212 ? 15.08 -10.728 -5.269 1 97.28 212 ASN A C 1
ATOM 1584 O O . ASN A 1 212 ? 15.49 -11.779 -5.764 1 97.28 212 ASN A O 1
ATOM 1588 N N . ALA A 1 213 ? 13.793 -10.385 -5.207 1 98.3 213 ALA A N 1
ATOM 1589 C CA . ALA A 1 213 ? 12.775 -11.266 -5.774 1 98.3 213 ALA A CA 1
ATOM 1590 C C . ALA A 1 213 ? 12.957 -11.415 -7.282 1 98.3 213 ALA A C 1
ATOM 1592 O O . ALA A 1 213 ? 12.924 -12.529 -7.81 1 98.3 213 ALA A O 1
ATOM 1593 N N . LEU A 1 214 ? 13.19 -10.327 -7.937 1 97.94 214 LEU A N 1
ATOM 1594 C CA . LEU A 1 214 ? 13.363 -10.33 -9.385 1 97.94 214 LEU A CA 1
ATOM 1595 C C . LEU A 1 214 ? 14.665 -11.022 -9.776 1 97.94 214 LEU A C 1
ATOM 1597 O O . LEU A 1 214 ? 14.739 -11.667 -10.824 1 97.94 214 LEU A O 1
ATOM 1601 N N . THR A 1 215 ? 15.646 -10.893 -8.936 1 97.87 215 THR A N 1
ATOM 1602 C CA . THR A 1 215 ? 16.928 -11.546 -9.176 1 97.87 215 THR A CA 1
ATOM 1603 C C . THR A 1 215 ? 16.795 -13.061 -9.046 1 97.87 215 THR A C 1
ATOM 1605 O O . THR A 1 215 ? 17.475 -13.811 -9.75 1 97.87 215 THR A O 1
ATOM 1608 N N . ALA A 1 216 ? 15.904 -13.499 -8.23 1 98.28 216 ALA A N 1
ATOM 1609 C CA . ALA A 1 216 ? 15.735 -14.92 -7.938 1 98.28 216 ALA A CA 1
ATOM 1610 C C . ALA A 1 216 ? 14.761 -15.569 -8.918 1 98.28 216 ALA A C 1
ATOM 1612 O O . ALA A 1 216 ? 14.684 -16.797 -9.005 1 98.28 216 ALA A O 1
ATOM 1613 N N . ALA A 1 217 ? 14.044 -14.827 -9.691 1 98.46 217 ALA A N 1
ATOM 1614 C CA . ALA A 1 217 ? 12.899 -15.334 -10.443 1 98.46 217 ALA A CA 1
ATOM 1615 C C . ALA A 1 217 ? 13.313 -15.768 -11.846 1 98.46 217 ALA A C 1
ATOM 1617 O O . ALA A 1 217 ? 14.237 -15.199 -12.431 1 98.46 217 ALA A O 1
ATOM 1618 N N . ASP A 1 218 ? 12.669 -16.725 -12.363 1 97.94 218 ASP A N 1
ATOM 1619 C CA . ASP A 1 218 ? 12.786 -17.109 -13.767 1 97.94 218 ASP A CA 1
ATOM 1620 C C . ASP A 1 218 ? 11.832 -16.298 -14.64 1 97.94 218 ASP A C 1
ATOM 1622 O O . ASP A 1 218 ? 12.13 -16.022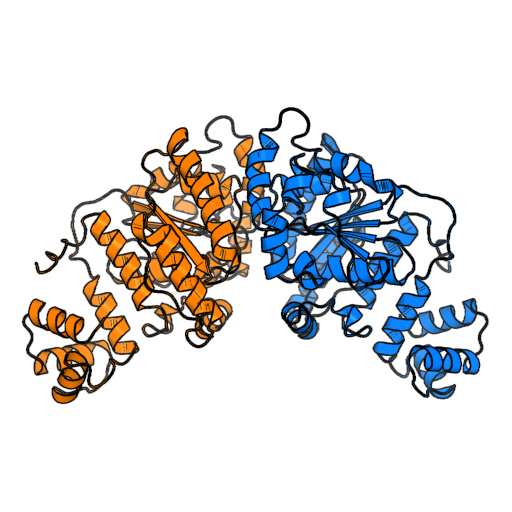 -15.804 1 97.94 218 ASP A O 1
ATOM 1626 N N . TYR A 1 219 ? 10.706 -15.973 -14.085 1 98.3 219 TYR A N 1
ATOM 1627 C CA . TYR A 1 219 ? 9.671 -15.211 -14.774 1 98.3 219 TYR A CA 1
ATOM 1628 C C . TYR A 1 219 ? 9.15 -14.08 -13.896 1 98.3 219 TYR A C 1
ATOM 1630 O O . TYR A 1 219 ? 9.235 -14.149 -12.668 1 98.3 219 TYR A O 1
ATOM 1638 N N . VAL A 1 220 ? 8.635 -13.055 -14.53 1 98.46 220 VAL A N 1
ATOM 1639 C CA . VAL A 1 220 ? 7.918 -11.998 -13.824 1 98.46 220 VAL A CA 1
ATOM 1640 C C . VAL A 1 220 ? 6.56 -11.765 -14.484 1 98.46 220 VAL A C 1
ATOM 1642 O O . VAL A 1 220 ? 6.456 -11.748 -15.713 1 98.46 220 VAL A O 1
ATOM 1645 N N . LEU A 1 221 ? 5.521 -11.787 -13.712 1 98.55 221 LEU A N 1
ATOM 1646 C CA . LEU A 1 221 ? 4.158 -11.457 -14.117 1 98.55 221 LEU A CA 1
ATOM 1647 C C . LEU A 1 221 ? 3.765 -10.069 -13.622 1 98.55 221 LEU A C 1
ATOM 1649 O O . LEU A 1 221 ? 3.995 -9.732 -12.458 1 98.55 221 LEU A O 1
ATOM 1653 N N . ILE A 1 222 ? 3.084 -9.286 -14.493 1 97.57 222 ILE A N 1
ATOM 1654 C CA . ILE A 1 222 ? 2.818 -7.887 -14.176 1 97.57 222 ILE A CA 1
ATOM 1655 C C . ILE A 1 222 ? 1.312 -7.638 -14.161 1 97.57 222 ILE A C 1
ATOM 1657 O O . ILE A 1 222 ? 0.721 -7.311 -15.193 1 97.57 222 ILE A O 1
ATOM 1661 N N . PRO A 1 223 ? 0.72 -7.713 -13.013 1 97.33 223 PRO A N 1
ATOM 1662 C CA . PRO A 1 223 ? -0.668 -7.256 -12.906 1 97.33 223 PRO A CA 1
ATOM 1663 C C . PRO A 1 223 ? -0.793 -5.735 -12.951 1 97.33 223 PRO A C 1
ATOM 1665 O O . PRO A 1 223 ? -0.041 -5.029 -12.274 1 97.33 223 PRO A O 1
ATOM 1668 N N . CYS A 1 224 ? -1.717 -5.214 -13.714 1 95.01 224 CYS A N 1
ATOM 1669 C CA . CYS A 1 224 ? -1.919 -3.771 -13.783 1 95.01 224 CYS A CA 1
ATOM 1670 C C . CYS A 1 224 ? -3.399 -3.433 -13.916 1 95.01 224 CYS A C 1
ATOM 1672 O O . CYS A 1 224 ? -4.131 -4.107 -14.643 1 95.01 224 CYS A O 1
ATOM 1674 N N . GLN A 1 225 ? -3.792 -2.494 -13.225 1 91.73 225 GLN A N 1
ATOM 1675 C CA . GLN A 1 225 ? -5.18 -2.06 -13.341 1 91.73 225 GLN A CA 1
ATOM 1676 C C . GLN A 1 225 ? -5.444 -1.414 -14.698 1 91.73 225 GLN A C 1
ATOM 1678 O O . GLN A 1 225 ? -4.601 -0.677 -15.214 1 91.73 225 GLN A O 1
ATOM 1683 N N . ALA A 1 226 ? -6.575 -1.657 -15.248 1 87.69 226 ALA A N 1
ATOM 1684 C CA . ALA A 1 226 ? -6.982 -1.041 -16.508 1 87.69 226 ALA A CA 1
ATOM 1685 C C . ALA A 1 226 ? -7.38 0.418 -16.303 1 87.69 226 ALA A C 1
ATOM 1687 O O . ALA A 1 226 ? -8.557 0.768 -16.412 1 87.69 226 ALA A O 1
ATOM 1688 N N . GLU A 1 227 ? -6.415 1.239 -16.053 1 83.49 227 GLU A N 1
ATOM 1689 C CA . GLU A 1 227 ? -6.62 2.67 -15.849 1 83.49 227 GLU A CA 1
ATOM 1690 C C . GLU A 1 227 ? -5.582 3.49 -16.61 1 83.49 227 GLU A C 1
ATOM 1692 O O . GLU A 1 227 ? -4.526 2.974 -16.981 1 83.49 227 GLU A O 1
ATOM 1697 N N . PRO A 1 228 ? -5.929 4.699 -16.829 1 73.86 228 PRO A N 1
ATOM 1698 C CA . PRO A 1 228 ? -5.076 5.518 -17.692 1 73.86 228 PRO A CA 1
ATOM 1699 C C . PRO A 1 228 ? -3.638 5.609 -17.185 1 73.86 228 PRO A C 1
ATOM 1701 O O . PRO A 1 228 ? -2.702 5.691 -17.985 1 73.86 228 PRO A O 1
ATOM 1704 N N . HIS A 1 229 ? -3.417 5.601 -15.976 1 77.29 229 HIS A N 1
ATOM 1705 C CA . HIS A 1 229 ? -2.064 5.791 -15.466 1 77.29 229 HIS A CA 1
ATOM 1706 C C . HIS A 1 229 ? -1.317 4.465 -15.379 1 77.29 229 HIS A C 1
ATOM 1708 O O . HIS A 1 229 ? -0.133 4.436 -15.034 1 77.29 229 HIS A O 1
ATOM 1714 N N . ALA A 1 230 ? -1.933 3.414 -15.798 1 82.34 230 ALA A N 1
ATOM 1715 C CA . ALA A 1 230 ? -1.32 2.09 -15.724 1 82.34 230 ALA A CA 1
ATOM 1716 C C . ALA A 1 230 ? -0.079 2.01 -16.609 1 82.34 230 ALA A C 1
ATOM 1718 O O . ALA A 1 230 ? 0.911 1.371 -16.245 1 82.34 230 ALA A O 1
ATOM 1719 N N . ILE A 1 231 ? -0.077 2.748 -17.66 1 83.19 231 ILE A N 1
ATOM 1720 C CA . ILE A 1 231 ? 0.99 2.694 -18.653 1 83.19 231 ILE A CA 1
ATOM 1721 C C . ILE A 1 231 ? 2.292 3.206 -18.041 1 83.19 231 ILE A C 1
ATOM 1723 O O . ILE A 1 231 ? 3.34 2.571 -18.175 1 83.19 231 ILE A O 1
ATOM 1727 N N . LEU A 1 232 ? 2.18 4.275 -17.309 1 82.6 232 LEU A N 1
ATOM 1728 C CA . LEU A 1 232 ? 3.368 4.858 -16.696 1 82.6 232 LEU A CA 1
ATOM 1729 C C . LEU A 1 232 ? 3.992 3.893 -15.694 1 82.6 232 LEU A C 1
ATOM 1731 O O . LEU A 1 232 ? 5.214 3.731 -15.659 1 82.6 232 LEU A O 1
ATOM 1735 N N . GLY A 1 233 ? 3.204 3.249 -14.977 1 86.59 233 GLY A N 1
ATOM 1736 C CA . GLY A 1 233 ? 3.676 2.318 -13.965 1 86.59 233 GLY A CA 1
ATOM 1737 C C . GLY A 1 233 ? 4.327 1.079 -14.551 1 86.59 233 GLY A C 1
ATOM 1738 O O . GLY A 1 233 ? 5.384 0.647 -14.087 1 86.59 233 GLY A O 1
ATOM 1739 N N . VAL A 1 234 ? 3.757 0.551 -15.555 1 91.31 234 VAL A N 1
ATOM 1740 C CA . VAL A 1 234 ? 4.273 -0.662 -16.181 1 91.31 234 VAL A CA 1
ATOM 1741 C C . VAL A 1 234 ? 5.596 -0.359 -16.881 1 91.31 234 VAL A C 1
ATOM 1743 O O . VAL A 1 234 ? 6.547 -1.139 -16.789 1 91.31 234 VAL A O 1
ATOM 1746 N N . ASN A 1 235 ? 5.663 0.798 -17.53 1 88.1 235 ASN A N 1
ATOM 1747 C CA . ASN A 1 235 ? 6.9 1.168 -18.21 1 88.1 235 ASN A CA 1
ATOM 1748 C C . ASN A 1 235 ? 8.058 1.314 -17.227 1 88.1 235 ASN A C 1
ATOM 1750 O O . ASN A 1 235 ? 9.161 0.83 -17.485 1 88.1 235 ASN A O 1
ATOM 1754 N N . ALA A 1 236 ? 7.771 1.971 -16.178 1 85.65 236 ALA A N 1
ATOM 1755 C CA . ALA A 1 236 ? 8.803 2.145 -15.159 1 85.65 236 ALA A CA 1
ATOM 1756 C C . ALA A 1 236 ? 9.26 0.799 -14.605 1 85.65 236 ALA A C 1
ATOM 1758 O O . ALA A 1 236 ? 10.451 0.593 -14.363 1 85.65 236 ALA A O 1
ATOM 1759 N N . PHE A 1 237 ? 8.325 -0.055 -14.399 1 92.91 237 PHE A N 1
ATOM 1760 C CA . PHE A 1 237 ? 8.642 -1.377 -13.874 1 92.91 237 PHE A CA 1
ATOM 1761 C C . PHE A 1 237 ? 9.461 -2.177 -14.879 1 92.91 237 PHE A C 1
ATOM 1763 O O . PHE A 1 237 ? 10.435 -2.837 -14.509 1 92.91 237 PHE A O 1
ATOM 1770 N N . LEU A 1 238 ? 9.095 -2.131 -16.137 1 93.47 238 LEU A N 1
ATOM 1771 C CA . LEU A 1 238 ? 9.813 -2.847 -17.186 1 93.47 238 LEU A CA 1
ATOM 1772 C C . LEU A 1 238 ? 11.237 -2.321 -17.328 1 93.47 238 LEU A C 1
ATOM 1774 O O . LEU A 1 238 ? 12.159 -3.084 -17.623 1 93.47 238 LEU A O 1
ATOM 1778 N N . ASP A 1 239 ? 11.405 -1.075 -17.118 1 90.95 239 ASP A N 1
ATOM 1779 C CA . ASP A 1 239 ? 12.75 -0.508 -17.117 1 90.95 239 ASP A CA 1
ATOM 1780 C C . ASP A 1 239 ? 13.612 -1.138 -16.026 1 90.95 239 ASP A C 1
ATOM 1782 O O . ASP A 1 239 ? 14.786 -1.44 -16.25 1 90.95 239 ASP A O 1
ATOM 1786 N N . THR A 1 240 ? 13.034 -1.282 -14.906 1 92 240 THR A N 1
ATOM 1787 C CA . THR A 1 240 ? 13.734 -1.921 -13.797 1 92 240 THR A CA 1
ATOM 1788 C C . THR A 1 240 ? 14.056 -3.376 -14.128 1 92 240 THR A C 1
ATOM 1790 O O . THR A 1 240 ? 15.164 -3.847 -13.863 1 92 240 THR A O 1
ATOM 1793 N N . VAL A 1 241 ? 13.094 -4.074 -14.681 1 95.9 241 VAL A N 1
ATOM 1794 C CA . VAL A 1 241 ? 13.28 -5.468 -15.069 1 95.9 241 VAL A CA 1
ATOM 1795 C C . VAL A 1 241 ? 14.448 -5.582 -16.045 1 95.9 241 VAL A C 1
ATOM 1797 O O . VAL A 1 241 ? 15.293 -6.471 -15.912 1 95.9 241 VAL A O 1
ATOM 1800 N N . THR A 1 242 ? 14.525 -4.676 -16.961 1 95.49 242 THR A N 1
ATOM 1801 C CA . THR A 1 242 ? 15.594 -4.682 -17.954 1 95.49 242 THR A CA 1
ATOM 1802 C C . THR A 1 242 ? 16.954 -4.496 -17.286 1 95.49 242 THR A C 1
ATOM 1804 O O . THR A 1 242 ? 17.922 -5.172 -17.639 1 95.49 242 THR A O 1
ATOM 1807 N N . LYS A 1 243 ? 17.002 -3.64 -16.364 1 93.6 243 LYS A N 1
ATOM 1808 C CA . LYS A 1 243 ? 18.244 -3.417 -15.63 1 93.6 243 LYS A CA 1
ATOM 1809 C C . LYS A 1 243 ? 18.665 -4.67 -14.867 1 93.6 243 LYS A C 1
ATOM 1811 O O . LYS A 1 243 ? 19.847 -5.018 -14.839 1 93.6 243 LYS A O 1
ATOM 1816 N N . ILE A 1 244 ? 17.734 -5.297 -14.284 1 95.18 244 ILE A N 1
ATOM 1817 C CA . ILE A 1 244 ? 18.009 -6.515 -13.528 1 95.18 244 ILE A CA 1
ATOM 1818 C C . ILE A 1 244 ? 18.478 -7.616 -14.477 1 95.18 244 ILE A C 1
ATOM 1820 O O . ILE A 1 244 ? 19.434 -8.335 -14.178 1 95.18 244 ILE A O 1
ATOM 1824 N N . GLN A 1 245 ? 17.835 -7.759 -15.627 1 97.22 245 GLN A N 1
ATOM 1825 C CA . GLN A 1 245 ? 18.233 -8.732 -16.639 1 97.22 245 GLN A CA 1
ATOM 1826 C C . GLN A 1 245 ? 19.687 -8.528 -17.057 1 97.22 245 GLN A C 1
ATOM 1828 O O . GLN A 1 245 ? 20.438 -9.494 -17.203 1 97.22 245 GLN A O 1
ATOM 1833 N N . ARG A 1 246 ? 20.109 -7.377 -17.166 1 96.08 246 ARG A N 1
ATOM 1834 C CA . ARG A 1 246 ? 21.441 -7.051 -17.666 1 96.08 246 ARG A CA 1
ATOM 1835 C C . ARG A 1 246 ? 22.499 -7.277 -16.592 1 96.08 246 ARG A C 1
ATOM 1837 O O . ARG A 1 246 ? 23.598 -7.752 -16.886 1 96.08 246 ARG A O 1
ATOM 1844 N N . ARG A 1 247 ? 22.097 -7.036 -15.362 1 93.96 247 ARG A N 1
ATOM 1845 C CA . ARG A 1 247 ? 23.142 -6.893 -14.353 1 93.96 247 ARG A CA 1
ATOM 1846 C C . ARG A 1 247 ? 23.127 -8.066 -13.379 1 93.96 247 ARG A C 1
ATOM 1848 O O . ARG A 1 247 ? 24.166 -8.434 -12.826 1 93.96 247 ARG A O 1
ATOM 1855 N N . LEU A 1 248 ? 21.936 -8.594 -13.19 1 94.97 248 LEU A N 1
ATOM 1856 C CA . LEU A 1 248 ? 21.839 -9.481 -12.036 1 94.97 248 LEU A CA 1
ATOM 1857 C C . LEU A 1 248 ? 21.245 -10.828 -12.433 1 94.97 248 LEU A C 1
ATOM 1859 O O . LEU A 1 248 ? 21.558 -11.853 -11.823 1 94.97 248 LEU A O 1
ATOM 1863 N N . ASN A 1 249 ? 20.34 -10.844 -13.416 1 97.49 249 ASN A N 1
ATOM 1864 C CA . ASN A 1 249 ? 19.605 -12.052 -13.774 1 97.49 249 ASN A CA 1
ATOM 1865 C C . ASN A 1 249 ? 19.268 -12.084 -15.262 1 97.49 249 ASN A C 1
ATOM 1867 O O . ASN A 1 249 ? 18.117 -11.868 -15.647 1 97.49 249 ASN A O 1
ATOM 1871 N N . PRO A 1 250 ? 20.165 -12.452 -16.058 1 97.2 250 PRO A N 1
ATOM 1872 C CA . PRO A 1 250 ? 19.951 -12.465 -17.507 1 97.2 250 PRO A CA 1
ATOM 1873 C C . PRO A 1 250 ? 18.863 -13.448 -17.933 1 97.2 250 PRO A C 1
ATOM 1875 O O . PRO A 1 250 ? 18.331 -13.343 -19.042 1 97.2 250 PRO A O 1
ATOM 1878 N N . ASN A 1 251 ? 18.516 -14.376 -17.123 1 96.51 251 ASN A N 1
ATOM 1879 C CA . ASN A 1 251 ? 17.56 -15.413 -17.494 1 96.51 251 ASN A CA 1
ATOM 1880 C C . ASN A 1 251 ? 16.13 -15.008 -17.146 1 96.51 251 ASN A C 1
ATOM 1882 O O . ASN A 1 251 ? 15.181 -15.723 -17.471 1 96.51 251 ASN A O 1
ATOM 1886 N N . LEU A 1 252 ? 15.963 -13.873 -16.502 1 97.95 252 LEU A N 1
ATOM 1887 C CA . LEU A 1 252 ? 14.629 -13.406 -16.138 1 97.95 252 LEU A CA 1
ATOM 1888 C C . LEU A 1 252 ? 13.798 -13.112 -17.382 1 97.95 252 LEU A C 1
ATOM 1890 O O . LEU A 1 252 ? 14.258 -12.416 -18.29 1 97.95 252 LEU A O 1
ATOM 1894 N N . ARG A 1 253 ? 12.628 -13.632 -17.441 1 97.45 253 ARG A N 1
ATOM 1895 C CA . ARG A 1 253 ? 11.73 -13.41 -18.57 1 97.45 253 ARG A CA 1
ATOM 1896 C C . ARG A 1 253 ? 10.401 -12.825 -18.106 1 97.45 253 ARG A C 1
ATOM 1898 O O . ARG A 1 253 ? 9.9 -13.18 -17.036 1 97.45 253 ARG A O 1
ATOM 1905 N N . VAL A 1 254 ? 9.846 -12.019 -18.924 1 97.35 254 VAL A N 1
ATOM 1906 C CA . VAL A 1 254 ? 8.511 -11.499 -18.649 1 97.35 254 VAL A CA 1
ATOM 1907 C C . VAL A 1 254 ? 7.459 -12.502 -19.119 1 97.35 254 VAL A C 1
ATOM 1909 O O . VAL A 1 254 ? 7.331 -12.759 -20.318 1 97.35 254 VAL A O 1
ATOM 1912 N N . LEU A 1 255 ? 6.729 -13.044 -18.201 1 97.52 255 LEU A N 1
ATOM 1913 C CA . LEU A 1 255 ? 5.677 -13.993 -18.549 1 97.52 255 LEU A CA 1
ATOM 1914 C C . LEU A 1 255 ? 4.549 -13.3 -19.306 1 97.52 255 LEU A C 1
ATOM 1916 O O . LEU A 1 255 ? 3.973 -13.874 -20.233 1 97.52 255 LEU A O 1
ATOM 1920 N N . GLY A 1 256 ? 4.241 -12.052 -18.792 1 97.14 256 GLY A N 1
ATOM 1921 C CA . GLY A 1 256 ? 3.203 -11.266 -19.441 1 97.14 256 GLY A CA 1
ATOM 1922 C C . GLY A 1 256 ? 2.583 -10.227 -18.525 1 97.14 256 GLY A C 1
ATOM 1923 O O . GLY A 1 256 ? 3.049 -10.024 -17.402 1 97.14 256 GLY A O 1
ATOM 1924 N N . VAL A 1 257 ? 1.544 -9.549 -19.087 1 96.75 257 VAL A N 1
ATOM 1925 C CA . VAL A 1 257 ? 0.796 -8.517 -18.377 1 96.75 257 VAL A CA 1
ATOM 1926 C C . VAL A 1 257 ? -0.629 -9 -18.115 1 96.75 257 VAL A C 1
ATOM 1928 O O . VAL A 1 257 ? -1.253 -9.612 -18.985 1 96.75 257 VAL A O 1
ATOM 1931 N N . LEU A 1 258 ? -1.087 -8.733 -16.903 1 97.52 258 LEU A N 1
ATOM 1932 C CA . LEU A 1 258 ? -2.446 -9.109 -16.527 1 97.52 258 LEU A CA 1
ATOM 1933 C C . LEU A 1 258 ? -3.285 -7.875 -16.214 1 97.52 258 LEU A C 1
ATOM 1935 O O . LEU A 1 258 ? -3.181 -7.308 -15.124 1 97.52 258 LEU A O 1
ATOM 1939 N N . PRO A 1 259 ? -4.178 -7.472 -17.151 1 96.42 259 PRO A N 1
ATOM 1940 C CA . PRO A 1 259 ? -5.117 -6.405 -16.798 1 96.42 259 PRO A CA 1
ATOM 1941 C C . PRO A 1 259 ? -6.093 -6.817 -15.698 1 96.42 259 PRO A C 1
ATOM 1943 O O . PRO A 1 259 ? -6.631 -7.926 -15.729 1 96.42 259 PRO A O 1
ATOM 1946 N N . THR A 1 260 ? -6.239 -5.938 -14.725 1 96.6 260 THR A N 1
ATOM 1947 C CA . THR A 1 260 ? -7.066 -6.294 -13.577 1 96.6 260 THR A CA 1
ATOM 1948 C C . THR A 1 260 ? -8.132 -5.231 -13.328 1 96.6 260 THR A C 1
ATOM 1950 O O . THR A 1 260 ? -8.048 -4.123 -13.862 1 96.6 260 THR A O 1
ATOM 1953 N N . MET A 1 261 ? -9.198 -5.627 -12.586 1 94.96 261 MET A N 1
ATOM 1954 C CA . MET A 1 261 ? -10.282 -4.784 -12.09 1 94.96 261 MET A CA 1
ATOM 1955 C C . MET A 1 261 ? -10.999 -4.087 -13.24 1 94.96 261 MET A C 1
ATOM 1957 O O . MET A 1 261 ? -11.28 -2.889 -13.167 1 94.96 261 MET A O 1
ATOM 1961 N N . LEU A 1 262 ? -11.213 -4.75 -14.262 1 94.76 262 LEU A N 1
ATOM 1962 C CA . LEU A 1 262 ? -11.903 -4.23 -15.438 1 94.76 262 LEU A CA 1
ATOM 1963 C C . LEU A 1 262 ? -13.403 -4.124 -15.185 1 94.76 262 LEU A C 1
ATOM 1965 O O . LEU A 1 262 ? -14.023 -5.07 -14.693 1 94.76 262 LEU A O 1
ATOM 1969 N N . ASN A 1 263 ? -13.902 -3.032 -15.483 1 92.14 263 ASN A N 1
ATOM 1970 C CA . ASN A 1 263 ? -15.343 -2.85 -15.62 1 92.14 263 ASN A CA 1
ATOM 1971 C C . ASN A 1 263 ? -15.749 -2.672 -17.081 1 92.14 263 ASN A C 1
ATOM 1973 O O . ASN A 1 263 ? -15.652 -1.571 -17.626 1 92.14 263 ASN A O 1
ATOM 1977 N N . PRO A 1 264 ? -16.294 -3.666 -17.631 1 87.55 264 PRO A N 1
ATOM 1978 C CA . PRO A 1 264 ? -16.548 -3.625 -19.073 1 87.55 264 PRO A CA 1
ATOM 1979 C C . PRO A 1 264 ? -17.576 -2.566 -19.462 1 87.55 264 PRO A C 1
ATOM 1981 O O . PRO A 1 264 ? -17.675 -2.197 -20.635 1 87.55 264 PRO A O 1
ATOM 1984 N N . ARG A 1 265 ? -18.293 -2.077 -18.547 1 90.29 265 ARG A N 1
ATOM 1985 C CA . ARG A 1 265 ? -19.317 -1.084 -18.855 1 90.29 265 ARG A CA 1
ATOM 1986 C C . ARG A 1 265 ? -18.725 0.321 -18.887 1 90.29 265 ARG A C 1
ATOM 1988 O O . ARG A 1 265 ? -19.359 1.256 -19.382 1 90.29 265 ARG A O 1
ATOM 1995 N N . GLN A 1 266 ? -17.543 0.462 -18.356 1 89.88 266 GLN A N 1
ATOM 1996 C CA . GLN A 1 266 ? -16.914 1.778 -18.307 1 89.88 266 GLN A CA 1
ATOM 1997 C C . GLN A 1 266 ? -16.028 2.009 -19.528 1 89.88 266 GLN A C 1
ATOM 1999 O O . GLN A 1 266 ? -15.079 1.258 -19.764 1 89.88 266 GLN A O 1
ATOM 2004 N N . THR A 1 267 ? -16.334 3.024 -20.274 1 90.31 267 THR A N 1
ATOM 2005 C CA . THR A 1 267 ? -15.624 3.365 -21.502 1 90.31 267 THR A CA 1
ATOM 2006 C C . THR A 1 267 ? -14.138 3.578 -21.226 1 90.31 267 THR A C 1
ATOM 2008 O O . THR A 1 267 ? -13.289 3.17 -22.021 1 90.31 267 THR A O 1
ATOM 2011 N N . GLN A 1 268 ? -13.869 4.147 -20.171 1 86.64 268 GLN A N 1
ATOM 2012 C CA . GLN A 1 268 ? -12.48 4.427 -19.82 1 86.64 268 GLN A CA 1
ATOM 2013 C C . GLN A 1 268 ? -11.687 3.135 -19.643 1 86.64 268 GLN A C 1
ATOM 2015 O O . GLN A 1 268 ? -10.529 3.05 -20.059 1 86.64 268 GLN A O 1
ATOM 2020 N N . ASP A 1 269 ? -12.269 2.16 -19.02 1 89.49 269 ASP A N 1
ATOM 2021 C CA . ASP A 1 269 ? -11.615 0.872 -18.809 1 89.49 269 ASP A CA 1
ATOM 2022 C C . ASP A 1 269 ? -11.351 0.166 -20.137 1 89.49 269 ASP A C 1
ATOM 2024 O O . ASP A 1 269 ? -10.282 -0.416 -20.335 1 89.49 269 ASP A O 1
ATOM 2028 N N . ARG A 1 270 ? -12.285 0.232 -20.981 1 90.83 270 ARG A N 1
ATOM 2029 C CA . ARG A 1 270 ? -12.141 -0.397 -22.29 1 90.83 270 ARG A CA 1
ATOM 2030 C C . ARG A 1 270 ? -11.025 0.261 -23.094 1 90.83 270 ARG A C 1
ATOM 2032 O O . ARG A 1 270 ? -10.238 -0.426 -23.75 1 90.83 270 ARG A O 1
ATOM 2039 N N . SER A 1 271 ? -11.061 1.504 -23.008 1 90.86 271 SER A N 1
ATOM 2040 C CA . SER A 1 271 ? -10.011 2.247 -23.697 1 90.86 271 SER A CA 1
ATOM 2041 C C . SER A 1 271 ? -8.632 1.89 -23.153 1 90.86 271 SER A C 1
ATOM 2043 O O . SER A 1 271 ? -7.684 1.708 -23.92 1 90.86 271 SER A O 1
ATOM 2045 N N . SER A 1 272 ? -8.54 1.77 -21.878 1 89.64 272 SER A N 1
ATOM 2046 C CA . SER A 1 272 ? -7.278 1.411 -21.24 1 89.64 272 SER A CA 1
ATOM 2047 C C . SER A 1 272 ? -6.839 0.004 -21.635 1 89.64 272 SER A C 1
ATOM 2049 O O . SER A 1 272 ? -5.651 -0.244 -21.85 1 89.64 272 SER A O 1
ATOM 2051 N N . LEU A 1 273 ? -7.803 -0.866 -21.675 1 91.25 273 LEU A N 1
ATOM 2052 C CA . LEU A 1 273 ? -7.497 -2.231 -22.089 1 91.25 2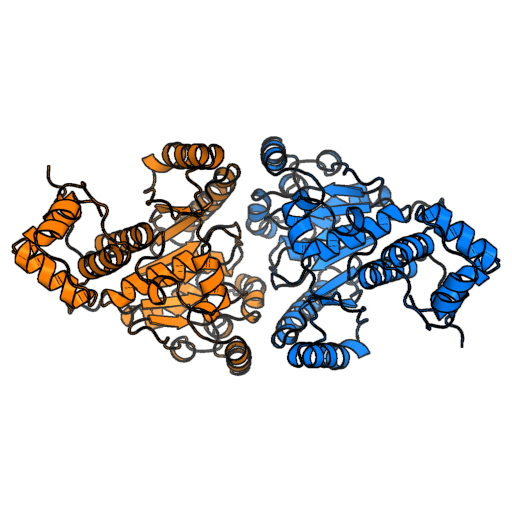73 LEU A CA 1
ATOM 2053 C C . LEU A 1 273 ? -6.957 -2.259 -23.515 1 91.25 273 LEU A C 1
ATOM 2055 O O . LEU A 1 273 ? -6.003 -2.983 -23.807 1 91.25 273 LEU A O 1
ATOM 2059 N N . ASP A 1 274 ? -7.548 -1.483 -24.336 1 91.98 274 ASP A N 1
ATOM 2060 C CA . ASP A 1 274 ? -7.083 -1.372 -25.715 1 91.98 274 ASP A CA 1
ATOM 2061 C C . ASP A 1 274 ? -5.657 -0.83 -25.772 1 91.98 274 ASP A C 1
ATOM 2063 O O . ASP A 1 274 ? -4.839 -1.302 -26.565 1 91.98 274 ASP A O 1
ATOM 2067 N N . ASP A 1 275 ? -5.421 0.105 -24.992 1 90.59 275 ASP A N 1
ATOM 2068 C CA . ASP A 1 275 ? -4.088 0.697 -24.937 1 90.59 275 ASP A CA 1
ATOM 2069 C C . ASP A 1 275 ? -3.052 -0.325 -24.474 1 90.59 275 ASP A C 1
ATOM 2071 O O . ASP A 1 275 ? -1.944 -0.382 -25.014 1 90.59 275 ASP A O 1
ATOM 2075 N N . ILE A 1 276 ? -3.396 -1.068 -23.473 1 90.36 276 ILE A N 1
ATOM 2076 C CA . ILE A 1 276 ? -2.515 -2.114 -22.964 1 90.36 276 ILE A CA 1
ATOM 2077 C C . ILE A 1 276 ? -2.175 -3.093 -24.084 1 90.36 276 ILE A C 1
ATOM 2079 O O . ILE A 1 276 ? -1.008 -3.446 -24.277 1 90.36 276 ILE A O 1
ATOM 2083 N N . GLY A 1 277 ? -3.176 -3.507 -24.812 1 90.65 277 GLY A N 1
ATOM 2084 C CA . GLY A 1 277 ? -2.963 -4.4 -25.94 1 90.65 277 GLY A CA 1
ATOM 2085 C C . GLY A 1 277 ? -2.083 -3.798 -27.02 1 90.65 277 GLY A C 1
ATOM 2086 O O . GLY A 1 277 ? -1.193 -4.468 -27.547 1 90.65 277 GLY A O 1
ATOM 2087 N N . ARG A 1 278 ? -2.252 -2.581 -27.325 1 91.16 278 ARG A N 1
ATOM 2088 C CA . ARG A 1 278 ? -1.52 -1.888 -28.381 1 91.16 278 ARG A CA 1
ATOM 2089 C C . ARG A 1 278 ? -0.065 -1.667 -27.984 1 91.16 278 ARG A C 1
ATOM 2091 O O . ARG A 1 278 ? 0.84 -1.839 -28.803 1 91.16 278 ARG A O 1
ATOM 2098 N N . LEU A 1 279 ? 0.138 -1.31 -26.81 1 88.45 279 LEU A N 1
ATOM 2099 C CA . LEU A 1 279 ? 1.463 -0.896 -26.363 1 88.45 279 LEU A CA 1
ATOM 2100 C C . LEU A 1 279 ? 2.338 -2.107 -26.058 1 88.45 279 LEU A C 1
ATOM 2102 O O . LEU A 1 279 ? 3.535 -2.105 -26.354 1 88.45 279 LEU A O 1
ATOM 2106 N N . TRP A 1 280 ? 1.686 -3.14 -25.493 1 88.83 280 TRP A N 1
ATOM 2107 C CA . TRP A 1 280 ? 2.532 -4.212 -24.979 1 88.83 280 TRP A CA 1
ATOM 2108 C C . TRP A 1 280 ? 2.201 -5.538 -25.655 1 88.83 280 TRP A C 1
ATOM 2110 O O . TRP A 1 280 ? 2.978 -6.493 -25.576 1 88.83 280 TRP A O 1
ATOM 2120 N N . GLY A 1 281 ? 1.141 -5.63 -26.414 1 87.99 281 GLY A N 1
ATOM 2121 C CA . GLY A 1 281 ? 0.659 -6.878 -26.984 1 87.99 281 GLY A CA 1
ATOM 2122 C C . GLY A 1 281 ? 1.6 -7.464 -28.019 1 87.99 281 GLY A C 1
ATOM 2123 O O . GLY A 1 281 ? 1.557 -8.665 -28.296 1 87.99 281 GLY A O 1
ATOM 2124 N N . GLU A 1 282 ? 2.405 -6.649 -28.569 1 90.07 282 GLU A N 1
ATOM 2125 C CA . GLU A 1 282 ? 3.348 -7.135 -29.572 1 90.07 282 GLU A CA 1
ATOM 2126 C C . GLU A 1 282 ? 4.596 -7.721 -28.918 1 90.07 282 GLU A C 1
ATOM 2128 O O . GLU A 1 282 ? 5.198 -8.658 -29.446 1 90.07 282 GLU A O 1
ATOM 2133 N N . ASP A 1 283 ? 4.899 -7.217 -27.788 1 91.33 283 ASP A N 1
ATOM 2134 C CA . ASP A 1 283 ? 6.158 -7.592 -27.15 1 91.33 283 ASP A CA 1
ATOM 2135 C C . ASP A 1 283 ? 5.927 -8.614 -26.038 1 91.33 283 ASP A C 1
ATOM 2137 O O . ASP A 1 283 ? 6.805 -9.426 -25.742 1 91.33 283 ASP A O 1
ATOM 2141 N N . TYR A 1 284 ? 4.792 -8.491 -25.422 1 93.29 284 TYR A N 1
ATOM 2142 C CA . TYR A 1 284 ? 4.497 -9.352 -24.282 1 93.29 284 TYR A CA 1
ATOM 2143 C C . TYR A 1 284 ? 3.119 -9.987 -24.421 1 93.29 284 TYR A C 1
ATOM 2145 O O . TYR A 1 284 ? 2.243 -9.443 -25.097 1 93.29 284 TYR A O 1
ATOM 2153 N N . ARG A 1 285 ? 3.009 -11.102 -23.813 1 95.2 285 ARG A N 1
ATOM 2154 C CA . ARG A 1 285 ? 1.689 -11.713 -23.699 1 95.2 285 ARG A CA 1
ATOM 2155 C C . ARG A 1 285 ? 0.775 -10.879 -22.807 1 95.2 285 ARG A C 1
ATOM 2157 O O . ARG A 1 285 ? 1.182 -10.441 -21.729 1 95.2 285 ARG A O 1
ATOM 2164 N N . VAL A 1 286 ? -0.429 -10.623 -23.317 1 96.01 286 VAL A N 1
ATOM 2165 C CA . VAL A 1 286 ? -1.458 -9.991 -22.498 1 96.01 286 VAL A CA 1
ATOM 2166 C C . VAL A 1 286 ? -2.533 -11.014 -22.138 1 96.01 286 VAL A C 1
ATOM 2168 O O . VAL A 1 286 ? -3.214 -11.545 -23.018 1 96.01 286 VAL A O 1
ATOM 2171 N N . PHE A 1 287 ? -2.67 -11.291 -20.896 1 96.99 287 PHE A N 1
ATOM 2172 C CA . PHE A 1 287 ? -3.628 -12.291 -20.441 1 96.99 287 PHE A CA 1
ATOM 2173 C C . PHE A 1 287 ? -5.04 -11.719 -20.42 1 96.99 287 PHE A C 1
ATOM 2175 O O . PHE A 1 287 ? -5.221 -10.499 -20.42 1 96.99 287 PHE A O 1
ATOM 2182 N N . PRO A 1 288 ? -6.06 -12.665 -20.409 1 95.17 288 PRO A N 1
ATOM 2183 C CA . PRO A 1 288 ? -7.425 -12.163 -20.24 1 95.17 288 PRO A CA 1
ATOM 2184 C C . PRO A 1 288 ? -7.6 -11.35 -18.959 1 95.17 288 PRO A C 1
ATOM 2186 O O . PRO A 1 288 ? -7.036 -11.7 -17.92 1 95.17 288 PRO A O 1
ATOM 2189 N N . PRO A 1 289 ? -8.385 -10.313 -19.044 1 96.32 289 PRO A N 1
ATOM 2190 C CA . PRO A 1 289 ? -8.503 -9.423 -17.887 1 96.32 289 PRO A CA 1
ATOM 2191 C C . PRO A 1 289 ? -9.314 -10.04 -16.749 1 96.32 289 PRO A C 1
ATOM 2193 O O . PRO A 1 289 ? -10.209 -10.852 -16.994 1 96.32 289 PRO A O 1
ATOM 2196 N N . VAL A 1 290 ? -8.978 -9.684 -15.551 1 97.35 290 VAL A N 1
ATOM 2197 C CA . VAL A 1 290 ? -9.773 -10.023 -14.376 1 97.35 290 VAL A CA 1
ATOM 2198 C C . VAL A 1 290 ? -10.792 -8.918 -14.105 1 97.35 290 VAL A C 1
ATOM 2200 O O . VAL A 1 290 ? -10.421 -7.761 -13.894 1 97.35 290 VAL A O 1
ATOM 2203 N N . PRO A 1 291 ? -12.028 -9.21 -14.102 1 95.78 291 PRO A N 1
ATOM 2204 C CA . PRO A 1 291 ? -13.034 -8.173 -13.86 1 95.78 291 PRO A CA 1
ATOM 2205 C C . PRO A 1 291 ? -13.086 -7.731 -12.399 1 95.78 291 PRO A C 1
ATOM 2207 O O . PRO A 1 291 ? -12.68 -8.482 -11.508 1 95.78 291 PRO A O 1
ATOM 2210 N N . ARG A 1 292 ? -13.528 -6.529 -12.253 1 94.91 292 ARG A N 1
ATOM 2211 C CA . ARG A 1 292 ? -13.828 -6.079 -10.898 1 94.91 292 ARG A CA 1
ATOM 2212 C C . ARG A 1 292 ? -14.954 -6.904 -10.283 1 94.91 292 ARG A C 1
ATOM 2214 O O . ARG A 1 292 ? -15.968 -7.164 -10.935 1 94.91 292 ARG A O 1
ATOM 2221 N N . ALA A 1 293 ? -14.754 -7.414 -9.067 1 95.24 293 ALA A N 1
ATOM 2222 C CA . ALA A 1 293 ? -15.77 -8.231 -8.409 1 95.24 293 ALA A CA 1
ATOM 2223 C C . ALA A 1 293 ? -15.664 -8.121 -6.89 1 95.24 293 ALA A C 1
ATOM 2225 O O . ALA A 1 293 ? -14.561 -8.075 -6.341 1 95.24 293 ALA A O 1
ATOM 2226 N N . THR A 1 294 ? -16.735 -8.076 -6.192 1 94.51 294 THR A N 1
ATOM 2227 C CA . THR A 1 294 ? -16.803 -7.89 -4.747 1 94.51 294 THR A CA 1
ATOM 2228 C C . THR A 1 294 ? -16.233 -9.103 -4.018 1 94.51 294 THR A C 1
ATOM 2230 O O . THR A 1 294 ? -15.759 -8.988 -2.886 1 94.51 294 THR A O 1
ATOM 2233 N N . ILE A 1 295 ? -16.23 -10.225 -4.665 1 96.53 295 ILE A N 1
ATOM 2234 C CA . ILE A 1 295 ? -15.848 -11.476 -4.019 1 96.53 295 ILE A CA 1
ATOM 2235 C C . ILE A 1 295 ? -14.385 -11.409 -3.587 1 96.53 295 ILE A C 1
ATOM 2237 O O . ILE A 1 295 ? -13.987 -12.06 -2.618 1 96.53 295 ILE A O 1
ATOM 2241 N N . TYR A 1 296 ? -13.589 -10.692 -4.296 1 96.12 296 TYR A N 1
ATOM 2242 C CA . TYR A 1 296 ? -12.176 -10.602 -3.944 1 96.12 296 TYR A CA 1
ATOM 2243 C C . TYR A 1 296 ? -11.991 -9.892 -2.608 1 96.12 296 TYR A C 1
ATOM 2245 O O . TYR A 1 296 ? -11.208 -10.337 -1.766 1 96.12 296 TYR A O 1
ATOM 2253 N N . ALA A 1 297 ? -12.689 -8.8 -2.446 1 93.4 297 ALA A N 1
ATOM 2254 C CA . ALA A 1 297 ? -12.65 -8.09 -1.17 1 93.4 297 ALA A CA 1
ATOM 2255 C C . ALA A 1 297 ? -13.222 -8.949 -0.046 1 93.4 297 ALA A C 1
ATOM 2257 O O . ALA A 1 297 ? -12.7 -8.948 1.071 1 93.4 297 ALA A O 1
ATOM 2258 N N . GLN A 1 298 ? -14.264 -9.682 -0.31 1 95.25 298 GLN A N 1
ATOM 2259 C CA . GLN A 1 298 ? -14.896 -10.555 0.675 1 95.25 298 GLN A CA 1
ATOM 2260 C C . GLN A 1 298 ? -13.952 -11.676 1.101 1 95.25 298 GLN A C 1
ATOM 2262 O O . GLN A 1 298 ? -13.831 -11.973 2.291 1 95.25 298 GLN A O 1
ATOM 2267 N N . ALA A 1 299 ? -13.285 -12.251 0.127 1 96.22 299 ALA A N 1
ATOM 2268 C CA . ALA A 1 299 ? -12.336 -13.325 0.409 1 96.22 299 ALA A CA 1
ATOM 2269 C C . ALA A 1 299 ? -11.159 -12.814 1.234 1 96.22 299 ALA A C 1
ATOM 2271 O O . ALA A 1 299 ? -10.717 -13.478 2.175 1 96.22 299 ALA A O 1
ATOM 2272 N N . ALA A 1 300 ? -10.651 -11.692 0.86 1 92.99 300 ALA A N 1
ATOM 2273 C CA . ALA A 1 300 ? -9.569 -11.071 1.619 1 92.99 300 ALA A CA 1
ATOM 2274 C C . ALA A 1 300 ? -9.981 -10.836 3.069 1 92.99 300 ALA A C 1
ATOM 2276 O O . ALA A 1 300 ? -9.214 -11.12 3.992 1 92.99 300 ALA A O 1
ATOM 2277 N N . GLY A 1 301 ? -11.188 -10.354 3.268 1 90.52 301 GLY A N 1
ATO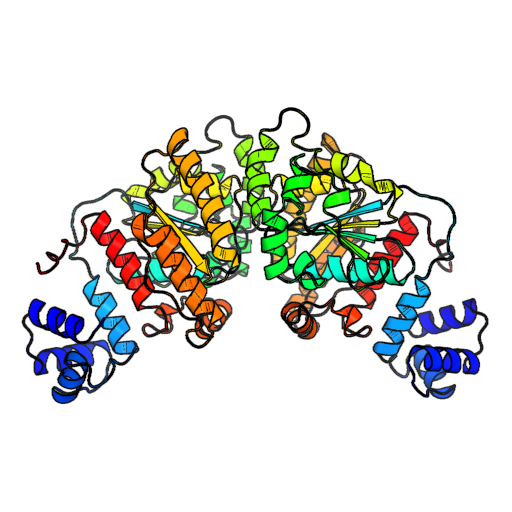M 2278 C CA . GLY A 1 301 ? -11.706 -10.1 4.603 1 90.52 301 GLY A CA 1
ATOM 2279 C C . GLY A 1 301 ? -11.883 -11.363 5.424 1 90.52 301 GLY A C 1
ATOM 2280 O O . GLY A 1 301 ? -11.759 -11.335 6.65 1 90.52 301 GLY A O 1
ATOM 2281 N N . ALA A 1 302 ? -12.115 -12.435 4.72 1 93.5 302 ALA A N 1
ATOM 2282 C CA . ALA A 1 302 ? -12.367 -13.709 5.388 1 93.5 302 ALA A CA 1
ATOM 2283 C C . ALA A 1 302 ? -11.09 -14.539 5.487 1 93.5 302 ALA A C 1
ATOM 2285 O O . ALA A 1 302 ? -11.099 -15.64 6.041 1 93.5 302 ALA A O 1
ATOM 2286 N N . ASN A 1 303 ? -10.022 -14.069 4.9 1 93.73 303 ASN A N 1
ATOM 2287 C CA . ASN A 1 303 ? -8.725 -14.737 4.916 1 93.73 303 ASN A CA 1
ATOM 2288 C C . ASN A 1 303 ? -8.784 -16.092 4.215 1 93.73 303 ASN A C 1
ATOM 2290 O O . ASN A 1 303 ? -8.322 -17.097 4.759 1 93.73 303 ASN A O 1
ATOM 2294 N N . VAL A 1 304 ? -9.385 -16.039 3.045 1 95.71 304 VAL A N 1
ATOM 2295 C CA . VAL A 1 304 ? -9.444 -17.266 2.257 1 95.71 304 VAL A CA 1
ATOM 2296 C C . VAL A 1 304 ? -9.066 -16.968 0.808 1 95.71 304 VAL A C 1
ATOM 2298 O O . VAL A 1 304 ? -9.218 -15.837 0.34 1 95.71 304 VAL A O 1
ATOM 2301 N N . ILE A 1 305 ? -8.598 -17.945 0.158 1 97.71 305 ILE A N 1
ATOM 2302 C CA . ILE A 1 305 ? -8.308 -17.836 -1.268 1 97.71 305 ILE A CA 1
ATOM 2303 C C . ILE A 1 305 ? -9.613 -17.766 -2.056 1 97.71 305 ILE A C 1
ATOM 2305 O O . ILE A 1 305 ? -10.499 -18.605 -1.878 1 97.71 305 ILE A O 1
ATOM 2309 N N . THR A 1 306 ? -9.782 -16.844 -2.911 1 97.74 306 THR A N 1
ATOM 2310 C CA . THR A 1 306 ? -11.031 -16.59 -3.62 1 97.74 306 THR A CA 1
ATOM 2311 C C . THR A 1 306 ? -11.485 -17.835 -4.378 1 97.74 306 THR A C 1
ATOM 2313 O O . THR A 1 306 ? -12.623 -18.283 -4.221 1 97.74 306 THR A O 1
ATOM 2316 N N . LEU A 1 307 ? -10.578 -18.485 -5.129 1 97.49 307 LEU A N 1
ATOM 2317 C CA . LEU A 1 307 ? -10.95 -19.615 -5.974 1 97.49 307 LEU A CA 1
ATOM 2318 C C . LEU A 1 307 ? -11.195 -20.864 -5.134 1 97.49 307 LEU A C 1
ATOM 2320 O O . LEU A 1 307 ? -11.855 -21.802 -5.586 1 97.49 307 LEU A O 1
ATOM 2324 N N . ASP A 1 308 ? -10.597 -20.899 -3.987 1 96.35 308 ASP A N 1
ATOM 2325 C CA . ASP A 1 308 ? -10.906 -21.997 -3.075 1 96.35 308 ASP A CA 1
ATOM 2326 C C . ASP A 1 308 ? -12.328 -21.878 -2.533 1 96.35 308 ASP A C 1
ATOM 2328 O O . ASP A 1 308 ? -13.033 -22.881 -2.399 1 96.35 308 ASP A O 1
ATOM 2332 N N . ALA A 1 309 ? -12.708 -20.678 -2.278 1 95.46 309 ALA A N 1
ATOM 2333 C CA . ALA A 1 309 ? -14.057 -20.414 -1.785 1 95.46 309 ALA A CA 1
ATOM 2334 C C . ALA A 1 309 ? -15.086 -20.553 -2.902 1 95.46 309 ALA A C 1
ATOM 2336 O O . ALA A 1 309 ? -16.209 -21.007 -2.667 1 95.46 309 ALA A O 1
ATOM 2337 N N . ASP A 1 310 ? -14.707 -20.124 -4.077 1 96.17 310 ASP A N 1
ATOM 2338 C CA . ASP A 1 310 ? -15.596 -20.15 -5.235 1 96.17 310 ASP A CA 1
ATOM 2339 C C . ASP A 1 310 ? -14.81 -20.374 -6.525 1 96.17 310 ASP A C 1
ATOM 2341 O O . ASP A 1 310 ? -14.333 -19.419 -7.142 1 96.17 310 ASP A O 1
ATOM 2345 N N . ILE A 1 311 ? -14.842 -21.56 -7.04 1 95.26 311 ILE A N 1
ATOM 2346 C CA . ILE A 1 311 ? -14.047 -21.945 -8.201 1 95.26 311 ILE A CA 1
ATOM 2347 C C . ILE A 1 311 ? -14.597 -21.265 -9.452 1 95.26 311 ILE A C 1
ATOM 2349 O O . ILE A 1 311 ? -13.925 -21.213 -10.485 1 95.26 311 ILE A O 1
ATOM 2353 N N . GLY A 1 312 ? -15.761 -20.757 -9.394 1 94.62 312 GLY A N 1
ATOM 2354 C CA . GLY A 1 312 ? -16.379 -20.063 -10.512 1 94.62 312 GLY A CA 1
ATOM 2355 C C . GLY A 1 312 ? -16.231 -18.556 -10.434 1 94.62 312 GLY A C 1
ATOM 2356 O O . GLY A 1 312 ? -16.84 -17.825 -11.219 1 94.62 312 GLY A O 1
ATOM 2357 N N . ALA A 1 313 ? -15.434 -18.072 -9.516 1 96.62 313 ALA A N 1
ATOM 2358 C CA . ALA A 1 313 ? -15.267 -16.633 -9.324 1 96.62 313 ALA A CA 1
ATOM 2359 C C . ALA A 1 313 ? -14.787 -15.961 -10.607 1 96.62 313 ALA A C 1
ATOM 2361 O O . ALA A 1 313 ? -14.019 -16.548 -11.373 1 96.62 313 ALA A O 1
ATOM 2362 N N . PRO A 1 314 ? -15.282 -14.714 -10.838 1 95.43 314 PRO A N 1
ATOM 2363 C CA . PRO A 1 314 ? -14.791 -13.976 -12.004 1 95.43 314 PRO A CA 1
ATOM 2364 C C . PRO A 1 314 ? -13.268 -13.881 -12.044 1 95.43 314 PRO A C 1
ATOM 2366 O O . PRO A 1 314 ? -12.635 -13.612 -11.019 1 95.43 314 PRO A O 1
ATOM 2369 N N . GLY A 1 315 ? -12.671 -14.2 -13.215 1 95.88 315 GLY A N 1
ATOM 2370 C CA . GLY A 1 315 ? -11.225 -14.133 -13.356 1 95.88 315 GLY A CA 1
ATOM 2371 C C . GLY A 1 315 ? -10.563 -15.498 -13.371 1 95.88 315 GLY A C 1
ATOM 2372 O O . GLY A 1 315 ? -9.366 -15.61 -13.646 1 95.88 315 GLY A O 1
ATOM 2373 N N . VAL A 1 316 ? -11.375 -16.564 -13.079 1 96.79 316 VAL A N 1
ATOM 2374 C CA . VAL A 1 316 ? -10.827 -17.916 -13.05 1 96.79 316 VAL A CA 1
ATOM 2375 C C . VAL A 1 316 ? -10.147 -18.227 -14.382 1 96.79 316 VAL A C 1
ATOM 2377 O O . VAL A 1 316 ? -9.112 -18.896 -14.416 1 96.79 316 VAL A O 1
ATOM 2380 N N . GLU A 1 317 ? -10.66 -17.727 -15.483 1 95 317 GLU A N 1
ATOM 2381 C CA . GLU A 1 317 ? -10.081 -17.955 -16.804 1 95 317 GLU A CA 1
ATOM 2382 C C . GLU A 1 317 ? -8.689 -17.34 -16.91 1 95 317 GLU A C 1
ATOM 2384 O O . GLU A 1 317 ? -7.792 -17.922 -17.524 1 95 317 GLU A O 1
ATOM 2389 N N . SER A 1 318 ? -8.54 -16.211 -16.315 1 97.35 318 SER A N 1
ATOM 2390 C CA . SER A 1 318 ? -7.261 -15.51 -16.347 1 97.35 318 SER A CA 1
ATOM 2391 C C . SER A 1 318 ? -6.198 -16.264 -15.555 1 97.35 318 SER A C 1
ATOM 2393 O O . SER A 1 318 ? -5.084 -16.47 -16.04 1 97.35 318 SER A O 1
ATOM 2395 N N . TYR A 1 319 ? -6.565 -16.693 -14.387 1 98.17 319 TYR A N 1
ATOM 2396 C CA . TYR A 1 319 ? -5.618 -17.401 -13.532 1 98.17 319 TYR A CA 1
ATOM 2397 C C . TYR A 1 319 ? -5.272 -18.766 -14.114 1 98.17 319 TYR A C 1
ATOM 2399 O O . TYR A 1 319 ? -4.126 -19.213 -14.026 1 98.17 319 TYR A O 1
ATOM 2407 N N . ALA A 1 320 ? -6.243 -19.394 -14.727 1 96.43 320 ALA A N 1
ATOM 2408 C CA . ALA A 1 320 ? -5.985 -20.652 -15.423 1 96.43 320 ALA A CA 1
ATOM 2409 C C . ALA A 1 320 ? -5.037 -20.444 -16.6 1 96.43 320 ALA A C 1
ATOM 2411 O O . ALA A 1 320 ? -4.153 -21.268 -16.846 1 96.43 320 ALA A O 1
ATOM 2412 N N . ALA A 1 321 ? -5.268 -19.383 -17.316 1 96.39 321 ALA A N 1
ATOM 2413 C CA . ALA A 1 321 ? -4.409 -19.074 -18.457 1 96.39 321 ALA A CA 1
ATOM 2414 C C . ALA A 1 321 ? -2.965 -18.857 -18.013 1 96.39 321 ALA A C 1
ATOM 2416 O O . ALA A 1 321 ? -2.03 -19.293 -18.688 1 96.39 321 ALA A O 1
ATOM 2417 N N . ILE A 1 322 ? -2.771 -18.213 -16.934 1 98.06 322 ILE A N 1
ATOM 2418 C CA . ILE A 1 322 ? -1.438 -17.952 -16.402 1 98.06 322 ILE A CA 1
ATOM 2419 C C . ILE A 1 322 ? -0.789 -19.265 -15.97 1 98.06 322 ILE A C 1
ATOM 2421 O O . ILE A 1 322 ? 0.366 -19.535 -16.31 1 98.06 322 ILE A O 1
ATOM 2425 N N . ALA A 1 323 ? -1.547 -20.062 -15.223 1 97.08 323 ALA A N 1
ATOM 2426 C CA . ALA A 1 323 ? -1.043 -21.37 -14.811 1 97.08 323 ALA A CA 1
ATOM 2427 C C . ALA A 1 323 ? -0.668 -22.22 -16.022 1 97.08 323 ALA A C 1
ATOM 2429 O O . ALA A 1 323 ? 0.392 -22.849 -16.042 1 97.08 323 ALA A O 1
ATOM 2430 N N . GLY A 1 324 ? -1.547 -22.191 -16.993 1 93.91 324 GLY A N 1
ATOM 2431 C CA . GLY A 1 324 ? -1.273 -22.927 -18.217 1 93.91 324 GLY A CA 1
ATOM 2432 C C . GLY A 1 324 ? -0.008 -22.47 -18.918 1 93.91 324 GLY A C 1
ATOM 2433 O O . GLY A 1 324 ? 0.777 -23.294 -19.393 1 93.91 324 GLY A O 1
ATOM 2434 N N . ALA A 1 325 ? 0.199 -21.198 -18.976 1 95.43 325 ALA A N 1
ATOM 2435 C CA . ALA A 1 325 ? 1.397 -20.642 -19.601 1 95.43 325 ALA A CA 1
ATOM 2436 C C . ALA A 1 325 ? 2.658 -21.097 -18.872 1 95.43 325 ALA A C 1
ATOM 2438 O O . ALA A 1 325 ? 3.672 -21.4 -19.504 1 95.43 325 ALA A O 1
ATOM 2439 N N . LEU A 1 326 ? 2.602 -21.123 -17.562 1 95.28 326 LEU A N 1
ATOM 2440 C CA . LEU A 1 326 ? 3.739 -21.563 -16.761 1 95.28 326 LEU A CA 1
ATOM 2441 C C . LEU A 1 326 ? 4.023 -23.044 -16.987 1 95.28 326 LEU A C 1
ATOM 2443 O O . LEU A 1 326 ? 5.179 -23.441 -17.154 1 95.28 326 LEU A O 1
ATOM 2447 N N . LEU A 1 327 ? 3.005 -23.829 -17.028 1 92.54 327 LEU A N 1
ATOM 2448 C CA . LEU A 1 327 ? 3.153 -25.263 -17.255 1 92.54 327 LEU A CA 1
ATOM 2449 C C . LEU A 1 327 ? 3.74 -25.536 -18.636 1 92.54 327 LEU A C 1
ATOM 2451 O O . LEU A 1 327 ? 4.606 -26.4 -18.787 1 92.54 327 LEU A O 1
ATOM 2455 N N . LYS A 1 328 ? 3.285 -24.74 -19.567 1 89.94 328 LYS A N 1
ATOM 2456 C CA . LYS A 1 328 ? 3.805 -24.893 -20.923 1 89.94 328 LYS A CA 1
ATOM 2457 C C . LYS A 1 328 ? 5.266 -24.459 -21.003 1 89.94 328 LYS A C 1
ATOM 2459 O O . LYS A 1 328 ? 6.091 -25.147 -21.608 1 89.94 328 LYS A O 1
ATOM 2464 N N . ALA A 1 329 ? 5.55 -23.383 -20.388 1 88.82 329 ALA A N 1
ATOM 2465 C CA . ALA A 1 329 ? 6.9 -22.827 -20.425 1 88.82 329 ALA A CA 1
ATOM 2466 C C . ALA A 1 329 ? 7.901 -23.77 -19.762 1 88.82 329 ALA A C 1
ATOM 2468 O O . ALA A 1 329 ? 9.082 -23.78 -20.116 1 88.82 329 ALA A O 1
ATOM 2469 N N . THR A 1 330 ? 7.405 -24.583 -18.845 1 88.16 330 THR A N 1
ATOM 2470 C CA . THR A 1 330 ? 8.301 -25.467 -18.108 1 88.16 330 THR A CA 1
ATOM 2471 C C . THR A 1 330 ? 8.231 -26.889 -18.657 1 88.16 330 THR A C 1
ATOM 2473 O O . THR A 1 330 ? 8.825 -27.808 -18.091 1 88.16 330 THR A O 1
ATOM 2476 N N . GLY A 1 331 ? 7.48 -27.035 -19.69 1 81.52 331 GLY A N 1
ATOM 2477 C CA . GLY A 1 331 ? 7.419 -28.306 -20.394 1 81.52 331 GLY A CA 1
ATOM 2478 C C . GLY A 1 331 ? 6.584 -29.347 -19.674 1 81.52 331 GLY A C 1
ATOM 2479 O O . GLY A 1 331 ? 6.776 -30.549 -19.871 1 81.52 331 GLY A O 1
ATOM 2480 N N . ARG A 1 332 ? 5.77 -28.933 -18.872 1 79.49 332 ARG A N 1
ATOM 2481 C CA . ARG A 1 332 ? 4.967 -29.873 -18.096 1 79.49 332 ARG A CA 1
ATOM 2482 C C . ARG A 1 332 ? 3.685 -30.239 -18.836 1 79.49 332 ARG A C 1
ATOM 2484 O O . ARG A 1 332 ? 3.051 -31.25 -18.528 1 79.49 332 ARG A O 1
ATOM 2491 N N . ILE A 1 333 ? 3.211 -29.385 -19.642 1 72.2 333 ILE A N 1
ATOM 2492 C CA . ILE A 1 333 ? 2.087 -29.712 -20.512 1 72.2 333 ILE A CA 1
ATOM 2493 C C . ILE A 1 333 ? 2.482 -29.493 -21.971 1 72.2 333 ILE A C 1
ATOM 2495 O O . ILE A 1 333 ? 3.274 -28.599 -22.279 1 72.2 333 ILE A O 1
ATOM 2499 N N . ARG A 1 334 ? 2.324 -30.642 -22.704 1 60.29 334 ARG A N 1
ATOM 2500 C CA . ARG A 1 334 ? 2.658 -30.579 -24.123 1 60.29 334 ARG A CA 1
ATOM 2501 C C . ARG A 1 334 ? 1.829 -29.514 -24.834 1 60.29 334 ARG A C 1
ATOM 2503 O O . ARG A 1 334 ? 0.696 -29.235 -24.437 1 60.29 334 ARG A O 1
ATOM 2510 N N . GLU A 1 335 ? 2.478 -28.548 -25.492 1 54.69 335 GLU A N 1
ATOM 2511 C CA . GLU A 1 335 ? 1.794 -27.593 -26.359 1 54.69 335 GLU A CA 1
ATOM 2512 C C . GLU A 1 335 ? 0.676 -28.268 -27.149 1 54.69 335 GLU A C 1
ATOM 2514 O O . GLU A 1 335 ? 0.882 -29.328 -27.745 1 54.69 335 GLU A O 1
ATOM 2519 N N . SER A 1 336 ? -0.485 -28.358 -26.696 1 42.45 336 SER A N 1
ATOM 2520 C CA . SER A 1 336 ? -1.39 -28.774 -27.763 1 42.45 336 SER A CA 1
ATOM 2521 C C . SER A 1 336 ? -1.025 -28.113 -29.087 1 42.45 336 SER A C 1
ATOM 2523 O O . SER A 1 336 ? -0.596 -26.957 -29.113 1 42.45 336 SER A O 1
ATOM 2525 N N . SER A 1 337 ? -0.501 -28.74 -30.114 1 33.43 337 SER A N 1
ATOM 2526 C CA . SER A 1 337 ? -0.4 -28.222 -31.474 1 33.43 337 SER A CA 1
ATOM 2527 C C . SER A 1 337 ? -1.465 -27.164 -31.743 1 33.43 337 SER A C 1
ATOM 2529 O O . SER A 1 337 ? -2.651 -27.393 -31.499 1 33.43 337 SER A O 1
ATOM 2531 N N . ASP A 1 338 ? -1.275 -25.801 -31.473 1 35.79 338 ASP A N 1
ATOM 2532 C CA . ASP A 1 338 ? -2.151 -24.864 -32.17 1 35.79 338 ASP A CA 1
ATOM 2533 C C . ASP A 1 338 ? -2.807 -25.523 -33.381 1 35.79 338 ASP A C 1
ATOM 2535 O O . ASP A 1 338 ? -2.13 -26.164 -34.188 1 35.79 338 ASP A O 1
ATOM 2539 N N . ALA A 1 339 ? -4.046 -26.084 -33.516 1 30.57 339 ALA A N 1
ATOM 2540 C CA . ALA A 1 339 ? -4.607 -26.207 -34.859 1 30.57 339 ALA A CA 1
ATOM 2541 C C . ALA A 1 339 ? -4.002 -25.172 -35.803 1 30.57 339 ALA A C 1
ATOM 2543 O O . ALA A 1 339 ? -4.025 -23.973 -35.517 1 30.57 339 ALA A O 1
ATOM 2544 N N . ALA A 1 340 ? -3.178 -25.486 -36.976 1 25.14 340 ALA A N 1
ATOM 2545 C CA . ALA A 1 340 ? -3.034 -24.691 -38.193 1 25.14 340 ALA A CA 1
ATOM 2546 C C . ALA A 1 340 ? -4.339 -23.981 -38.542 1 25.14 340 ALA A C 1
ATOM 2548 O O . ALA A 1 340 ? -5.42 -24.566 -38.434 1 25.14 340 ALA A O 1
ATOM 2549 N N . MET B 1 1 ? -12.168 18.434 23.357 1 74.83 1 MET B N 1
ATOM 2550 C CA . MET B 1 1 ? -12.68 19.618 24.042 1 74.83 1 MET B CA 1
ATOM 2551 C C . MET B 1 1 ? -13.834 19.252 24.971 1 74.83 1 MET B C 1
ATOM 2553 O O . MET B 1 1 ? -14.817 18.649 24.538 1 74.83 1 MET B O 1
ATOM 2557 N N . THR B 1 2 ? -13.594 19.384 26.164 1 78.47 2 THR B N 1
ATOM 2558 C CA . THR B 1 2 ? -14.579 19.1 27.202 1 78.47 2 THR B CA 1
ATOM 2559 C C . THR B 1 2 ? -15.382 20.352 27.543 1 78.47 2 THR B C 1
ATOM 2561 O O . THR B 1 2 ? -15.116 21.431 27.009 1 78.47 2 THR B O 1
ATOM 2564 N N . GLY B 1 3 ? -16.345 20.084 28.213 1 80.91 3 GLY B N 1
ATOM 2565 C CA . GLY B 1 3 ? -17.088 21.23 28.714 1 80.91 3 GLY B CA 1
ATOM 2566 C C . GLY B 1 3 ? -16.207 22.262 29.392 1 80.91 3 GLY B C 1
ATOM 2567 O O . GLY B 1 3 ? -16.387 23.466 29.194 1 80.91 3 GLY B O 1
ATOM 2568 N N . ASP B 1 4 ? -15.181 21.751 30.049 1 84.64 4 ASP B N 1
ATOM 2569 C CA . ASP B 1 4 ? -14.244 22.638 30.732 1 84.64 4 ASP B CA 1
ATOM 2570 C C . ASP B 1 4 ? -13.404 23.427 29.73 1 84.64 4 ASP B C 1
ATOM 2572 O O . ASP B 1 4 ? -13.104 24.601 29.953 1 84.64 4 ASP B O 1
ATOM 2576 N N . ASP B 1 5 ? -13.107 22.837 28.684 1 84.71 5 ASP B N 1
ATOM 2577 C CA . ASP B 1 5 ? -12.346 23.507 27.633 1 84.71 5 ASP B CA 1
ATOM 2578 C C . ASP B 1 5 ? -13.146 24.657 27.024 1 84.71 5 ASP B C 1
ATOM 2580 O O . ASP B 1 5 ? -12.591 25.716 26.727 1 84.71 5 ASP B O 1
ATOM 2584 N N . LEU B 1 6 ? -14.371 24.368 26.861 1 87.69 6 LEU B N 1
ATOM 2585 C CA . LEU B 1 6 ? -15.25 25.382 26.29 1 87.69 6 LEU B CA 1
ATOM 2586 C C . LEU B 1 6 ? -15.372 26.583 27.221 1 87.69 6 LEU B C 1
ATOM 2588 O O . LEU B 1 6 ? -15.337 27.73 26.77 1 87.69 6 LEU B O 1
ATOM 2592 N N . LYS B 1 7 ? -15.507 26.248 28.462 1 89.07 7 LYS B N 1
ATOM 2593 C CA . LYS B 1 7 ? -15.596 27.307 29.463 1 89.07 7 LYS B CA 1
ATOM 2594 C C . LYS B 1 7 ? -14.33 28.159 29.477 1 89.07 7 LYS B C 1
ATOM 2596 O O . LYS B 1 7 ? -14.404 29.389 29.495 1 89.07 7 LYS B O 1
ATOM 2601 N N . LEU B 1 8 ? -13.236 27.508 29.419 1 85.32 8 LEU B N 1
ATOM 2602 C CA . LEU B 1 8 ? -11.956 28.207 29.426 1 85.32 8 LEU B CA 1
ATOM 2603 C C . LEU B 1 8 ? -11.805 29.077 28.183 1 85.32 8 LEU B C 1
ATOM 2605 O O . LEU B 1 8 ? -11.287 30.193 28.26 1 85.32 8 LEU B O 1
ATOM 2609 N N . LEU B 1 9 ? -12.206 28.553 27.109 1 84.11 9 LEU B N 1
ATOM 2610 C CA . LEU B 1 9 ? -12.134 29.306 25.862 1 84.11 9 LEU B CA 1
ATOM 2611 C C . LEU B 1 9 ? -13.003 30.558 25.932 1 84.11 9 LEU B C 1
ATOM 2613 O O . LEU B 1 9 ? -12.585 31.634 25.497 1 84.11 9 LEU B O 1
ATOM 2617 N N . ARG B 1 10 ? -14.191 30.409 26.426 1 87.98 10 ARG B N 1
ATOM 2618 C CA . ARG B 1 10 ? -15.109 31.532 26.589 1 87.98 10 ARG B CA 1
ATOM 2619 C C . ARG B 1 10 ? -14.517 32.594 27.51 1 87.98 10 ARG B C 1
ATOM 2621 O O . ARG B 1 10 ? -14.551 33.785 27.194 1 87.98 10 ARG B O 1
ATOM 2628 N N . GLU B 1 11 ? -13.952 32.106 28.557 1 88.77 11 GLU B N 1
ATOM 2629 C CA . GLU B 1 11 ? -13.381 33.019 29.544 1 88.77 11 GLU B CA 1
ATOM 2630 C C . GLU B 1 11 ? -12.165 33.749 28.982 1 88.77 11 GLU B C 1
ATOM 2632 O O . GLU B 1 11 ? -11.983 34.943 29.228 1 88.77 11 GLU B O 1
ATOM 2637 N N . ARG B 1 12 ? -11.414 33.135 28.242 1 82.45 12 ARG B N 1
ATOM 2638 C CA . ARG B 1 12 ? -10.233 33.729 27.624 1 82.45 12 ARG B CA 1
ATOM 2639 C C . ARG B 1 12 ? -10.623 34.826 26.64 1 82.45 12 ARG B C 1
ATOM 2641 O O . ARG B 1 12 ? -9.869 35.779 26.432 1 82.45 12 ARG B O 1
ATOM 2648 N N . ARG B 1 13 ? -11.721 34.653 26.099 1 84.08 13 ARG B N 1
ATOM 2649 C CA . ARG B 1 13 ? -12.181 35.625 25.112 1 84.08 13 ARG B CA 1
ATOM 2650 C C . ARG B 1 13 ? -13.009 36.723 25.771 1 84.08 13 ARG B C 1
ATOM 2652 O O . ARG B 1 13 ? -13.524 37.612 25.09 1 84.08 13 ARG B O 1
ATOM 2659 N N . GLY B 1 14 ? -13.244 36.519 27.051 1 88.08 14 GLY B N 1
ATOM 2660 C CA . GLY B 1 14 ? -13.993 37.503 27.817 1 88.08 14 GLY B CA 1
ATOM 2661 C C . GLY B 1 14 ? -15.47 37.526 27.474 1 88.08 14 GLY B C 1
ATOM 2662 O O . GLY B 1 14 ? -16.106 38.582 27.515 1 88.08 14 GLY B O 1
ATOM 2663 N N . LEU B 1 15 ? -15.963 36.393 27.137 1 91.76 15 LEU B N 1
ATOM 2664 C CA . LEU B 1 15 ? -17.352 36.347 26.692 1 91.76 15 LEU B CA 1
ATOM 2665 C C . LEU B 1 15 ? -18.249 35.751 27.772 1 91.76 15 LEU B C 1
ATOM 2667 O O . LEU B 1 15 ? -17.83 34.856 28.509 1 91.76 15 LEU B O 1
ATOM 2671 N N . THR B 1 16 ? -19.399 36.306 27.839 1 93.14 16 THR B N 1
ATOM 2672 C CA . THR B 1 16 ? -20.434 35.641 28.622 1 93.14 16 THR B CA 1
ATOM 2673 C C . THR B 1 16 ? -20.979 34.426 27.877 1 93.14 16 THR B C 1
ATOM 2675 O O . THR B 1 16 ? -20.65 34.208 26.709 1 93.14 16 THR B O 1
ATOM 2678 N N . GLN B 1 17 ? -21.775 33.671 28.546 1 93.14 17 GLN B N 1
ATOM 2679 C CA . GLN B 1 17 ? -22.365 32.506 27.895 1 93.14 17 GLN B CA 1
ATOM 2680 C C . GLN B 1 17 ? -23.288 32.923 26.754 1 93.14 17 GLN B C 1
ATOM 2682 O O . GLN B 1 17 ? -23.359 32.246 25.726 1 93.14 17 GLN B O 1
ATOM 2687 N N . THR B 1 18 ? -23.976 33.994 26.938 1 93.33 18 THR B N 1
ATOM 2688 C CA . THR B 1 18 ? -24.855 34.52 25.899 1 93.33 18 THR B CA 1
ATOM 2689 C C . THR B 1 18 ? -24.048 34.971 24.685 1 93.33 18 THR B C 1
ATOM 2691 O O . THR B 1 18 ? -24.421 34.686 23.545 1 93.33 18 THR B O 1
ATOM 2694 N N . GLN B 1 19 ? -22.944 35.578 24.978 1 93.31 19 GLN B N 1
ATOM 2695 C CA . GLN B 1 19 ? -22.081 36.059 23.905 1 93.31 19 GLN B CA 1
ATOM 2696 C C . GLN B 1 19 ? -21.415 34.897 23.172 1 93.31 19 GLN B C 1
ATOM 2698 O O . GLN B 1 19 ? -21.25 34.939 21.951 1 93.31 19 GLN B O 1
ATOM 2703 N N . MET B 1 20 ? -21.038 33.959 23.914 1 92.31 20 MET B N 1
ATOM 2704 C CA . MET B 1 20 ? -20.413 32.784 23.314 1 92.31 20 MET B CA 1
ATOM 2705 C C . MET B 1 20 ? -21.398 32.041 22.418 1 92.31 20 MET B C 1
ATOM 2707 O O . MET B 1 20 ? -21.03 31.571 21.34 1 92.31 20 MET B O 1
ATOM 2711 N N . ALA B 1 21 ? -22.578 31.935 22.872 1 92.79 21 ALA B N 1
ATOM 2712 C CA . ALA B 1 21 ? -23.608 31.303 22.051 1 92.79 21 ALA B CA 1
ATOM 2713 C C . ALA B 1 21 ? -23.802 32.056 20.738 1 92.79 21 ALA B C 1
ATOM 2715 O O . ALA B 1 21 ? -23.915 31.443 19.674 1 92.79 21 ALA B O 1
ATOM 2716 N N . ALA B 1 22 ? -23.835 33.324 20.881 1 92.05 22 ALA B N 1
ATOM 2717 C CA . ALA B 1 22 ? -23.973 34.149 19.684 1 92.05 22 ALA B CA 1
ATOM 2718 C C . ALA B 1 22 ? -22.792 33.948 18.74 1 92.05 22 ALA B C 1
ATOM 2720 O O . ALA B 1 22 ? -22.968 33.877 17.521 1 92.05 22 ALA B O 1
ATOM 2721 N N . PHE B 1 23 ? -21.728 33.921 19.315 1 90.39 23 PHE B N 1
ATOM 2722 C CA . PHE B 1 23 ? -20.499 33.713 18.559 1 90.39 23 PHE B CA 1
ATOM 2723 C C . PHE B 1 23 ? -20.537 32.381 17.819 1 90.39 23 PHE B C 1
ATOM 2725 O O . PHE B 1 23 ? -20.224 32.317 16.629 1 90.39 23 PHE B O 1
ATOM 2732 N N . VAL B 1 24 ? -20.938 31.294 18.498 1 90.43 24 VAL B N 1
ATOM 2733 C CA . VAL B 1 24 ? -21.038 29.954 17.929 1 90.43 24 VAL B CA 1
ATOM 2734 C C . VAL B 1 24 ? -22.08 29.942 16.813 1 90.43 24 VAL B C 1
ATOM 2736 O O . VAL B 1 24 ? -21.889 29.289 15.784 1 90.43 24 VAL B O 1
ATOM 2739 N N . ASN B 1 25 ? -23.128 30.67 17.072 1 91.38 25 ASN B N 1
ATOM 2740 C CA . ASN B 1 25 ? -24.168 30.767 16.053 1 91.38 25 ASN B CA 1
ATOM 2741 C C . ASN B 1 25 ? -23.642 31.415 14.775 1 91.38 25 ASN B C 1
ATOM 2743 O O . ASN B 1 25 ? -23.991 30.992 13.671 1 91.38 25 ASN B O 1
ATOM 2747 N N . GLU B 1 26 ? -22.841 32.356 14.974 1 89.6 26 GLU B N 1
ATOM 2748 C CA . GLU B 1 26 ? -22.235 33.018 13.823 1 89.6 26 GLU B CA 1
ATOM 2749 C C . GLU B 1 26 ? -21.31 32.07 13.065 1 89.6 26 GLU B C 1
ATOM 2751 O O . GLU B 1 26 ? -21.276 32.081 11.833 1 89.6 26 GLU B O 1
ATOM 2756 N N . LEU B 1 27 ? -20.643 31.284 13.805 1 85.38 27 LEU B N 1
ATOM 2757 C CA . LEU B 1 27 ? -19.667 30.364 13.232 1 85.38 27 LEU B CA 1
ATOM 2758 C C . LEU B 1 27 ? -20.362 29.217 12.506 1 85.38 27 LEU B C 1
ATOM 2760 O O . LEU B 1 27 ? -19.834 28.686 11.526 1 85.38 27 LEU B O 1
ATOM 2764 N N . THR B 1 28 ? -21.55 28.8 12.983 1 87.36 28 THR B N 1
ATOM 2765 C CA . THR B 1 28 ? -22.132 27.546 12.516 1 87.36 28 THR B CA 1
ATOM 2766 C C . THR B 1 28 ? -23.399 27.807 11.706 1 87.36 28 THR B C 1
ATOM 2768 O O . THR B 1 28 ? -23.899 26.913 11.021 1 87.36 28 THR B O 1
ATOM 2771 N N . GLY B 1 29 ? -23.896 28.967 11.845 1 85.59 29 GLY B N 1
ATOM 2772 C CA . GLY B 1 29 ? -25.177 29.281 11.231 1 85.59 29 GLY B CA 1
ATOM 2773 C C . GLY B 1 29 ? -26.354 28.653 11.952 1 85.59 29 GLY B C 1
ATOM 2774 O O . GLY B 1 29 ? -27.402 28.412 11.349 1 85.59 29 GLY B O 1
ATOM 2775 N N . ARG B 1 30 ? -26.108 28.342 13.155 1 90.54 30 ARG B N 1
ATOM 2776 C CA . ARG B 1 30 ? -27.142 27.719 13.975 1 90.54 30 ARG B CA 1
ATOM 2777 C C . ARG B 1 30 ? -27.725 28.715 14.973 1 90.54 30 ARG B C 1
ATOM 2779 O O . ARG B 1 30 ? -27.43 29.91 14.908 1 90.54 30 ARG B O 1
ATOM 2786 N N . ARG B 1 31 ? -28.735 28.201 15.719 1 90.59 31 ARG B N 1
ATOM 2787 C CA . ARG B 1 31 ? -29.381 29.054 16.711 1 90.59 31 ARG B CA 1
ATOM 2788 C C . ARG B 1 31 ? -29.368 28.401 18.089 1 90.59 31 ARG B C 1
ATOM 2790 O O . ARG B 1 31 ? -30.379 27.852 18.531 1 90.59 31 ARG B O 1
ATOM 2797 N N . TYR B 1 32 ? -28.244 28.581 18.723 1 91.54 32 TYR B N 1
ATOM 2798 C CA . TYR B 1 32 ? -28.104 28.089 20.089 1 91.54 32 TYR B CA 1
ATOM 2799 C C . TYR B 1 32 ? -28.318 29.211 21.097 1 91.54 32 TYR B C 1
ATOM 2801 O O . TYR B 1 32 ? -28.111 30.386 20.782 1 91.54 32 TYR B O 1
ATOM 2809 N N . ASP B 1 33 ? -28.789 28.83 22.283 1 92.95 33 ASP B N 1
ATOM 2810 C CA . ASP B 1 33 ? -28.993 29.831 23.326 1 92.95 33 ASP B CA 1
ATOM 2811 C C . ASP B 1 33 ? -28.083 29.57 24.524 1 92.95 33 ASP B C 1
ATOM 2813 O O . ASP B 1 33 ? -27.237 28.674 24.484 1 92.95 33 ASP B O 1
ATOM 2817 N N . LYS B 1 34 ? -28.206 30.459 25.538 1 93.42 34 LYS B N 1
ATOM 2818 C CA . LYS B 1 34 ? -27.371 30.396 26.735 1 93.42 34 LYS B CA 1
ATOM 2819 C C . LYS B 1 34 ? -27.561 29.071 27.468 1 93.42 34 LYS B C 1
ATOM 2821 O O . LYS B 1 34 ? -26.611 28.529 28.037 1 93.42 34 LYS B O 1
ATOM 2826 N N . GLN B 1 35 ? -28.691 28.515 27.386 1 93.25 35 GLN B N 1
ATOM 2827 C CA . GLN B 1 35 ? -28.986 27.27 28.089 1 93.25 35 GLN B CA 1
ATOM 2828 C C . GLN B 1 35 ? -28.213 26.101 27.484 1 93.25 35 GLN B C 1
ATOM 2830 O O . GLN B 1 35 ? -27.678 25.262 28.211 1 93.25 35 GLN B O 1
ATOM 2835 N N . ARG B 1 36 ? -28.227 26.115 26.185 1 92.52 36 ARG B N 1
ATOM 2836 C CA . ARG B 1 36 ? -27.492 25.058 25.499 1 92.52 36 ARG B CA 1
ATOM 2837 C C . ARG B 1 36 ? -25.998 25.15 25.794 1 92.52 36 ARG B C 1
ATOM 2839 O O . ARG B 1 36 ? -25.348 24.135 26.052 1 92.52 36 ARG B O 1
ATOM 2846 N N . LEU B 1 37 ? -25.51 26.343 25.756 1 93 37 LEU B N 1
ATOM 2847 C CA . LEU B 1 37 ? -24.098 26.553 26.052 1 93 37 LEU B CA 1
ATOM 2848 C C . LEU B 1 37 ? -23.762 26.084 27.464 1 93 37 LEU B C 1
ATOM 2850 O O . LEU B 1 37 ? -22.717 25.468 27.686 1 93 37 LEU B O 1
ATOM 2854 N N . SER B 1 38 ? -24.615 26.399 28.344 1 92.45 38 SER B N 1
ATOM 2855 C CA . SER B 1 38 ? -24.417 25.993 29.732 1 92.45 38 SER B CA 1
ATOM 2856 C C . SER B 1 38 ? -24.381 24.474 29.864 1 92.45 38 SER B C 1
ATOM 2858 O O . SER B 1 38 ? -23.566 23.929 30.611 1 92.45 38 SER B O 1
ATOM 2860 N N . LYS B 1 39 ? -25.22 23.855 29.147 1 93.16 39 LYS B N 1
ATOM 2861 C CA . LYS B 1 39 ? -25.269 22.396 29.184 1 93.16 39 LYS B CA 1
ATOM 2862 C C . LYS B 1 39 ? -23.989 21.788 28.62 1 93.16 39 LYS B C 1
ATOM 2864 O O . LYS B 1 39 ? -23.534 20.742 29.087 1 93.16 39 LYS B O 1
ATOM 2869 N N . TRP B 1 40 ? -23.444 22.428 27.614 1 92.84 40 TRP B N 1
ATOM 2870 C CA . TRP B 1 40 ? -22.183 21.956 27.05 1 92.84 40 TRP B CA 1
ATOM 2871 C C . TRP B 1 40 ? -21.037 22.156 28.036 1 92.84 40 TRP B C 1
ATOM 2873 O O . TRP B 1 40 ? -20.216 21.257 28.233 1 92.84 40 TRP B O 1
ATOM 2883 N N . GLU B 1 41 ? -20.966 23.301 28.716 1 92.48 41 GLU B N 1
ATOM 2884 C CA . GLU B 1 41 ? -19.88 23.646 29.629 1 92.48 41 GLU B CA 1
ATOM 2885 C C . GLU B 1 41 ? -19.895 22.752 30.866 1 92.48 41 GLU B C 1
ATOM 2887 O O . GLU B 1 41 ? -18.844 22.463 31.441 1 92.48 41 GLU B O 1
ATOM 2892 N N . THR B 1 42 ? -21.099 22.294 31.249 1 90.81 42 THR B N 1
ATOM 2893 C CA . THR B 1 42 ? -21.216 21.484 32.456 1 90.81 42 THR B CA 1
ATOM 2894 C C . THR B 1 42 ? -21.169 19.997 32.116 1 90.81 42 THR B C 1
ATOM 2896 O O . THR B 1 42 ? -21.174 19.149 33.011 1 90.81 42 THR B O 1
ATOM 2899 N N . GLY B 1 43 ? -21.151 19.71 30.839 1 87.72 43 GLY B N 1
ATOM 2900 C CA . GLY B 1 43 ? -21.047 18.326 30.405 1 87.72 43 GLY B CA 1
ATOM 2901 C C . GLY B 1 43 ? -22.379 17.6 30.402 1 87.72 43 GLY B C 1
ATOM 2902 O O . GLY B 1 43 ? -22.426 16.379 30.24 1 87.72 43 GLY B O 1
ATOM 2903 N N . ARG B 1 44 ? -23.469 18.262 30.628 1 89.41 44 ARG B N 1
ATOM 2904 C CA . ARG B 1 44 ? -24.792 17.646 30.649 1 89.41 44 ARG B CA 1
ATOM 2905 C C . ARG B 1 44 ? -25.199 17.177 29.256 1 89.41 44 ARG B C 1
ATOM 2907 O O . ARG B 1 44 ? -25.99 16.242 29.116 1 89.41 44 ARG B O 1
ATOM 2914 N N . GLU B 1 45 ? -24.793 17.92 28.23 1 89.8 45 GLU B N 1
ATOM 2915 C CA . GLU B 1 45 ? -24.959 17.536 26.832 1 89.8 45 GLU B CA 1
ATOM 2916 C C . GLU B 1 45 ? -23.639 17.632 26.072 1 89.8 45 GLU B C 1
ATOM 2918 O O . GLU B 1 45 ? -22.84 18.538 26.318 1 89.8 45 GLU B O 1
ATOM 2923 N N . PRO B 1 46 ? -23.549 16.674 25.239 1 88.28 46 PRO B N 1
ATOM 2924 C CA . PRO B 1 46 ? -22.317 16.771 24.452 1 88.28 46 PRO B CA 1
ATOM 2925 C C . PRO B 1 46 ? -22.353 17.911 23.436 1 88.28 46 PRO B C 1
ATOM 2927 O O . PRO B 1 46 ? -23.419 18.237 22.907 1 88.28 46 PRO B O 1
ATOM 2930 N N . LEU B 1 47 ? -21.223 18.486 23.212 1 89.56 47 LEU B N 1
ATOM 2931 C CA . LEU B 1 47 ? -21.072 19.497 22.171 1 89.56 47 LEU B CA 1
ATOM 2932 C C . LEU B 1 47 ? -21.305 18.895 20.79 1 89.56 47 LEU B C 1
ATOM 2934 O O . LEU B 1 47 ? -20.756 17.839 20.467 1 89.56 47 LEU B O 1
ATOM 2938 N N . PRO B 1 48 ? -22.232 19.536 20.017 1 90.4 48 PRO B N 1
ATOM 2939 C CA . PRO B 1 48 ? -22.328 19.064 18.634 1 90.4 48 PRO B CA 1
ATOM 2940 C C . PRO B 1 48 ? -20.976 19.041 17.923 1 90.4 48 PRO B C 1
ATOM 2942 O O . PRO B 1 48 ? -20.158 19.944 18.115 1 90.4 48 PRO B O 1
ATOM 2945 N N . ARG B 1 49 ? -20.797 18.119 17.069 1 92.19 49 ARG B N 1
ATOM 2946 C CA . ARG B 1 49 ? -19.483 17.873 16.484 1 92.19 49 ARG B CA 1
ATOM 2947 C C . ARG B 1 49 ? -19.066 19.023 15.574 1 92.19 49 ARG B C 1
ATOM 2949 O O . ARG B 1 49 ? -17.885 19.371 15.506 1 92.19 49 ARG B O 1
ATOM 2956 N N . ASP B 1 50 ? -20.015 19.503 14.88 1 91.68 50 ASP B N 1
ATOM 2957 C CA . ASP B 1 50 ? -19.7 20.623 13.999 1 91.68 50 ASP B CA 1
ATOM 2958 C C . ASP B 1 50 ? -19.221 21.832 14.798 1 91.68 50 ASP B C 1
ATOM 2960 O O . ASP B 1 50 ? -18.293 22.53 14.383 1 91.68 50 ASP B O 1
ATOM 2964 N N . VAL B 1 51 ? -19.832 22.11 15.916 1 91.69 51 VAL B N 1
ATOM 2965 C CA . VAL B 1 51 ? -19.436 23.194 16.809 1 91.69 51 VAL B CA 1
ATOM 2966 C C . VAL B 1 51 ? -18.039 22.923 17.362 1 91.69 51 VAL B C 1
ATOM 2968 O O . VAL B 1 51 ? -17.189 23.816 17.384 1 91.69 51 VAL B O 1
ATOM 2971 N N . LEU B 1 52 ? -17.872 21.718 17.724 1 91.93 52 LEU B N 1
ATOM 2972 C CA . LEU B 1 52 ? -16.576 21.312 18.255 1 91.93 52 LEU B CA 1
ATOM 2973 C C . LEU B 1 52 ? -15.464 21.591 17.249 1 91.93 52 LEU B C 1
ATOM 2975 O O . LEU B 1 52 ? -14.449 22.2 17.592 1 91.93 52 LEU B O 1
ATOM 2979 N N . GLY B 1 53 ? -15.651 21.127 16.053 1 93.33 53 GLY B N 1
ATOM 2980 C CA . GLY B 1 53 ? -14.645 21.322 15.022 1 93.33 53 GLY B CA 1
ATOM 2981 C C . GLY B 1 53 ? -14.303 22.782 14.79 1 93.33 53 GLY B C 1
ATOM 2982 O O . GLY B 1 53 ? -13.129 23.142 14.688 1 93.33 53 GLY B O 1
ATOM 2983 N N . ARG B 1 54 ? -15.274 23.607 14.767 1 91.48 54 ARG B N 1
ATOM 2984 C CA . ARG B 1 54 ? -15.074 25.03 14.516 1 91.48 54 ARG B CA 1
ATOM 2985 C C . ARG B 1 54 ? -14.364 25.698 15.688 1 91.48 54 ARG B C 1
ATOM 2987 O O . ARG B 1 54 ? -13.501 26.557 15.49 1 91.48 54 ARG B O 1
ATOM 2994 N N . LEU B 1 55 ? -14.762 25.285 16.847 1 90.45 55 LEU B N 1
ATOM 2995 C CA . LEU B 1 55 ? -14.138 25.863 18.033 1 90.45 55 LEU B CA 1
ATOM 2996 C C . LEU B 1 55 ? -12.671 25.456 18.128 1 90.45 55 LEU B C 1
ATOM 2998 O O . LEU B 1 55 ? -11.828 26.25 18.552 1 90.45 55 LEU B O 1
ATOM 3002 N N . LEU B 1 56 ? -12.404 24.259 17.766 1 91.68 56 LEU B N 1
ATOM 3003 C CA . LEU B 1 56 ? -11.021 23.794 17.777 1 91.68 56 LEU B CA 1
ATOM 3004 C C . LEU B 1 56 ? -10.175 24.579 16.781 1 91.68 56 LEU B C 1
ATOM 3006 O O . LEU B 1 56 ? -9.047 24.97 17.09 1 91.68 56 LEU B O 1
ATOM 3010 N N . LEU B 1 57 ? -10.711 24.802 15.631 1 89.39 57 LEU B N 1
ATOM 3011 C CA . LEU B 1 57 ? -10.004 25.601 14.636 1 89.39 57 LEU B CA 1
ATOM 3012 C C . LEU B 1 57 ? -9.717 27.001 15.167 1 89.39 57 LEU B C 1
ATOM 3014 O O . LEU B 1 57 ? -8.614 27.524 14.988 1 89.39 57 LEU B O 1
ATOM 3018 N N . LEU B 1 58 ? -10.657 27.531 15.789 1 84.78 58 LEU B N 1
ATOM 3019 C CA . LEU B 1 58 ? -10.524 28.882 16.326 1 84.78 58 LEU B CA 1
ATOM 3020 C C . LEU B 1 58 ? -9.442 28.936 17.399 1 84.78 58 LEU B C 1
ATOM 3022 O O . LEU B 1 58 ? -8.718 29.928 17.507 1 84.78 58 LEU B O 1
ATOM 3026 N N . SER B 1 59 ? -9.428 27.878 18.15 1 85.04 59 SER B N 1
ATOM 3027 C CA . SER B 1 59 ? -8.458 27.835 19.24 1 85.04 59 SER B CA 1
ATOM 3028 C C . SER B 1 59 ? -7.03 27.782 18.707 1 85.04 59 SER B C 1
ATOM 3030 O O . SER B 1 59 ? -6.08 28.088 19.43 1 85.04 59 SER B O 1
ATOM 3032 N N . LEU B 1 60 ? -6.844 27.423 17.423 1 88.43 60 LEU B N 1
ATOM 3033 C CA . LEU B 1 60 ? -5.526 27.276 16.816 1 88.43 60 LEU B CA 1
ATOM 3034 C C . LEU B 1 60 ? -5.15 28.524 16.024 1 88.43 60 LEU B C 1
ATOM 3036 O O . LEU B 1 60 ? -4.015 28.652 15.56 1 88.43 60 LEU B O 1
ATOM 3040 N N . GLU B 1 61 ? -6.077 29.363 15.856 1 83.84 61 GLU B N 1
ATOM 3041 C CA . GLU B 1 61 ? -5.831 30.54 15.028 1 83.84 61 GLU B CA 1
ATOM 3042 C C . GLU B 1 61 ? -4.696 31.387 15.596 1 83.84 61 GLU B C 1
ATOM 3044 O O . GLU B 1 61 ? -4.627 31.611 16.806 1 83.84 61 GLU B O 1
ATOM 3049 N N . GLN B 1 62 ? -3.774 31.633 14.779 1 73.85 62 GLN B N 1
ATOM 3050 C CA . GLN B 1 62 ? -2.601 32.418 15.148 1 73.85 62 GLN B CA 1
ATOM 3051 C C . GLN B 1 62 ? -2.776 33.884 14.762 1 73.85 62 GLN B C 1
ATOM 3053 O O . GLN B 1 62 ? -3.38 34.193 13.733 1 73.85 62 GLN B O 1
ATOM 3058 N N . PRO B 1 63 ? -2.355 34.654 15.817 1 61.35 63 PRO B N 1
ATOM 3059 C CA . PRO B 1 63 ? -2.288 36.04 15.349 1 61.35 63 PRO B CA 1
ATOM 3060 C C . PRO B 1 63 ? -1.296 36.23 14.203 1 61.35 63 PRO B C 1
ATOM 3062 O O . PRO B 1 63 ? -0.341 35.46 14.076 1 61.35 63 PRO B O 1
ATOM 3065 N N . ALA B 1 64 ? -1.619 36.858 13.081 1 54.56 64 ALA B N 1
ATOM 3066 C CA . ALA B 1 64 ? -0.735 37.141 11.953 1 54.56 64 ALA B CA 1
ATOM 3067 C C . ALA B 1 64 ? 0.684 37.437 12.43 1 54.56 64 ALA B C 1
ATOM 3069 O O . ALA B 1 64 ? 0.897 38.341 13.242 1 54.56 64 ALA B O 1
ATOM 3070 N N . THR B 1 65 ? 1.365 36.395 12.895 1 55.04 65 THR B N 1
ATOM 3071 C CA . THR B 1 65 ? 2.698 36.755 13.367 1 55.04 65 THR B CA 1
ATOM 3072 C C . THR B 1 65 ? 3.604 37.127 12.197 1 55.04 65 THR B C 1
ATOM 3074 O O . THR B 1 65 ? 3.455 36.593 11.096 1 55.04 65 THR B O 1
ATOM 3077 N N . ALA B 1 66 ? 4.252 38.263 12.237 1 51.1 66 ALA B N 1
ATOM 3078 C CA . ALA B 1 66 ? 5.151 38.963 11.324 1 51.1 66 ALA B CA 1
ATOM 3079 C C . ALA B 1 66 ? 6.394 38.127 11.031 1 51.1 66 ALA B C 1
ATOM 3081 O O . ALA B 1 66 ? 7.168 38.451 10.127 1 51.1 66 ALA B O 1
ATOM 3082 N N . THR B 1 67 ? 6.959 37.291 11.955 1 54.21 67 THR B N 1
ATOM 3083 C CA . THR B 1 67 ? 8.355 36.962 11.689 1 54.21 67 THR B CA 1
ATOM 3084 C C . THR B 1 67 ? 8.46 35.711 10.822 1 54.21 67 THR B C 1
ATOM 3086 O O . THR B 1 67 ? 7.866 34.678 11.138 1 54.21 67 THR B O 1
ATOM 3089 N N . PRO B 1 68 ? 9.089 36.019 9.679 1 57.8 68 PRO B N 1
ATOM 3090 C CA . PRO B 1 68 ? 9.383 34.897 8.785 1 57.8 68 PRO B CA 1
ATOM 3091 C C . PRO B 1 68 ? 10.167 33.783 9.474 1 57.8 68 PRO B C 1
ATOM 3093 O O . PRO B 1 68 ? 11.143 34.054 10.178 1 57.8 68 PRO B O 1
ATOM 3096 N N . ARG B 1 69 ? 9.62 32.694 9.868 1 68.68 69 ARG B N 1
ATOM 3097 C CA . ARG B 1 69 ? 10.382 31.574 10.413 1 68.68 69 ARG B CA 1
ATOM 3098 C C . ARG B 1 69 ? 10.497 30.444 9.396 1 68.68 69 ARG B C 1
ATOM 3100 O O . ARG B 1 69 ? 9.667 30.329 8.491 1 68.68 69 ARG B O 1
ATOM 3107 N N . ALA B 1 70 ? 11.723 29.883 9.443 1 82.19 70 ALA B N 1
ATOM 3108 C CA . ALA B 1 70 ? 11.941 28.71 8.601 1 82.19 70 ALA B CA 1
ATOM 3109 C C . ALA B 1 70 ? 10.853 27.664 8.825 1 82.19 70 ALA B C 1
ATOM 3111 O O . ALA B 1 70 ? 10.434 27.428 9.961 1 82.19 70 ALA B O 1
ATOM 3112 N N . GLY B 1 71 ? 10.362 27.207 7.804 1 93.37 71 GLY B N 1
ATOM 3113 C CA . GLY B 1 71 ? 9.302 26.212 7.838 1 93.37 71 GLY B CA 1
ATOM 3114 C C . GLY B 1 71 ? 9.671 24.975 8.636 1 93.37 71 GLY B C 1
ATOM 3115 O O . GLY B 1 71 ? 10.795 24.48 8.539 1 93.37 71 GLY B O 1
ATOM 3116 N N . THR B 1 72 ? 8.855 24.647 9.582 1 96.08 72 THR B N 1
ATOM 3117 C CA . THR B 1 72 ? 9.017 23.403 10.326 1 96.08 72 THR B CA 1
ATOM 3118 C C . THR B 1 72 ? 8.559 22.21 9.492 1 96.08 72 THR B C 1
ATOM 3120 O O . THR B 1 72 ? 7.441 22.201 8.974 1 96.08 72 THR B O 1
ATOM 3123 N N . THR B 1 73 ? 9.437 21.217 9.334 1 98.3 73 THR B N 1
ATOM 3124 C CA . THR B 1 73 ? 9.146 20.059 8.496 1 98.3 73 THR B CA 1
ATOM 3125 C C . THR B 1 73 ? 8.764 18.855 9.351 1 98.3 73 THR B C 1
ATOM 3127 O O . THR B 1 73 ? 9.469 18.513 10.303 1 98.3 73 THR B O 1
ATOM 3130 N N . ILE B 1 74 ? 7.647 18.211 9.024 1 98.62 74 ILE B N 1
ATOM 3131 C CA . ILE B 1 74 ? 7.174 17.045 9.761 1 98.62 74 ILE B CA 1
ATOM 3132 C C . ILE B 1 74 ? 6.966 15.876 8.8 1 98.62 74 ILE B C 1
ATOM 3134 O O . ILE B 1 74 ? 6.281 16.014 7.784 1 98.62 74 ILE B O 1
ATOM 3138 N N . ALA B 1 75 ? 7.516 14.767 9.108 1 98.76 75 ALA B N 1
ATOM 3139 C CA . ALA B 1 75 ? 7.276 13.536 8.36 1 98.76 75 ALA B CA 1
ATOM 3140 C C . ALA B 1 75 ? 6.226 12.67 9.051 1 98.76 75 ALA B C 1
ATOM 3142 O O . ALA B 1 75 ? 6.26 12.499 10.272 1 98.76 75 ALA B O 1
ATOM 3143 N N . ILE B 1 76 ? 5.264 12.224 8.306 1 98.7 76 ILE B N 1
ATOM 3144 C CA . ILE B 1 76 ? 4.264 11.279 8.792 1 98.7 76 ILE B CA 1
ATOM 3145 C C . ILE B 1 76 ? 4.535 9.895 8.207 1 98.7 76 ILE B C 1
ATOM 3147 O O . ILE B 1 76 ? 4.368 9.678 7.005 1 98.7 76 ILE B O 1
ATOM 3151 N N . GLY B 1 77 ? 4.945 9.022 9.108 1 96.28 77 GLY B N 1
ATOM 3152 C CA . GLY B 1 77 ? 5.385 7.768 8.517 1 96.28 77 GLY B CA 1
ATOM 3153 C C . GLY B 1 77 ? 5.291 6.593 9.471 1 96.28 77 GLY B C 1
ATOM 3154 O O . GLY B 1 77 ? 5.338 6.77 10.69 1 96.28 77 GLY B O 1
ATOM 3155 N N . LEU B 1 78 ? 5.163 5.421 8.866 1 92.81 78 LEU B N 1
ATOM 3156 C CA . LEU B 1 78 ? 5.178 4.08 9.44 1 92.81 78 LEU B CA 1
ATOM 3157 C C . LEU B 1 78 ? 5.3 3.023 8.349 1 92.81 78 LEU B C 1
ATOM 3159 O O . LEU B 1 78 ? 4.786 3.204 7.243 1 92.81 78 LEU B O 1
ATOM 3163 N N . GLN B 1 79 ? 6.033 2.011 8.625 1 88.74 79 GLN B N 1
ATOM 3164 C CA . GLN B 1 79 ? 6.241 0.974 7.62 1 88.74 79 GLN B CA 1
ATOM 3165 C C . GLN B 1 79 ? 5.051 0.02 7.56 1 88.74 79 GLN B C 1
ATOM 3167 O O . GLN B 1 79 ? 5.224 -1.2 7.604 1 88.74 79 GLN B O 1
ATOM 3172 N N . LYS B 1 80 ? 3.979 0.418 7.697 1 89.26 80 LYS B N 1
ATOM 3173 C CA . LYS B 1 80 ? 2.743 -0.353 7.588 1 89.26 80 LYS B CA 1
ATOM 3174 C C . LYS B 1 80 ? 1.679 0.422 6.816 1 89.26 80 LYS B C 1
ATOM 3176 O O . LYS B 1 80 ? 1.519 1.628 7.01 1 89.26 80 LYS B O 1
ATOM 3181 N N . GLY B 1 81 ? 1.035 -0.3 5.938 1 84.85 81 GLY B N 1
ATOM 3182 C CA . GLY B 1 81 ? -0.076 0.278 5.2 1 84.85 81 GLY B CA 1
ATOM 3183 C C . GLY B 1 81 ? -1.374 0.288 5.986 1 84.85 81 GLY B C 1
ATOM 3184 O O . GLY B 1 81 ? -1.519 -0.448 6.964 1 84.85 81 GLY B O 1
ATOM 3185 N N . GLY B 1 82 ? -2.215 1.152 5.642 1 86.53 82 GLY B N 1
ATOM 3186 C CA . GLY B 1 82 ? -3.545 1.145 6.23 1 86.53 82 GLY B CA 1
ATOM 3187 C C . GLY B 1 82 ? -3.583 1.735 7.627 1 86.53 82 GLY B C 1
ATOM 3188 O O . GLY B 1 82 ? -4.532 1.504 8.379 1 86.53 82 GLY B O 1
ATOM 3189 N N . THR B 1 83 ? -2.598 2.526 7.892 1 91.39 83 THR B N 1
ATOM 3190 C CA . THR B 1 83 ? -2.518 3.065 9.245 1 91.39 83 THR B CA 1
ATOM 3191 C C . THR B 1 83 ? -3.001 4.512 9.28 1 91.39 83 THR B C 1
ATOM 3193 O O . THR B 1 83 ? -2.717 5.243 10.231 1 91.39 83 THR B O 1
ATOM 3196 N N . ALA B 1 84 ? -3.5 5.068 8.185 1 95.69 84 ALA B N 1
ATOM 3197 C CA . ALA B 1 84 ? -4.106 6.392 8.075 1 95.69 84 ALA B CA 1
ATOM 3198 C C . ALA B 1 84 ? -3.039 7.476 7.953 1 95.69 84 ALA B C 1
ATOM 3200 O O . ALA B 1 84 ? -3.224 8.595 8.436 1 95.69 84 ALA B O 1
ATOM 3201 N N . LYS B 1 85 ? -1.925 7.134 7.478 1 96.99 85 LYS B N 1
ATOM 3202 C CA . LYS B 1 85 ? -0.859 8.107 7.259 1 96.99 85 LYS B CA 1
ATOM 3203 C C . LYS B 1 85 ? -1.339 9.262 6.384 1 96.99 85 LYS B C 1
ATOM 3205 O O . LYS B 1 85 ? -1.203 10.429 6.757 1 96.99 85 LYS B O 1
ATOM 3210 N N . THR B 1 86 ? -1.932 8.9 5.278 1 97.68 86 THR B N 1
ATOM 3211 C CA . THR B 1 86 ? -2.387 9.901 4.32 1 97.68 86 THR B CA 1
ATOM 3212 C C . THR B 1 86 ? -3.504 10.752 4.916 1 97.68 86 THR B C 1
ATOM 3214 O O . THR B 1 86 ? -3.462 11.982 4.842 1 97.68 86 THR B O 1
ATOM 3217 N N . ALA B 1 87 ? -4.49 10.112 5.532 1 97.84 87 ALA B N 1
ATOM 3218 C CA . ALA B 1 87 ? -5.576 10.846 6.177 1 97.84 87 ALA B CA 1
ATOM 3219 C C . ALA B 1 87 ? -5.038 11.807 7.232 1 97.84 87 ALA B C 1
ATOM 3221 O O . ALA B 1 87 ? -5.497 12.948 7.334 1 97.84 87 ALA B O 1
ATOM 3222 N N . THR B 1 88 ? -4.069 11.321 7.955 1 98.48 88 THR B N 1
ATOM 3223 C CA . THR B 1 88 ? -3.47 12.147 8.998 1 98.48 88 THR B CA 1
ATOM 3224 C C . THR B 1 88 ? -2.732 13.336 8.388 1 98.48 88 THR B C 1
ATOM 3226 O O . THR B 1 88 ? -2.906 14.474 8.83 1 98.48 88 THR B O 1
ATOM 3229 N N . SER B 1 89 ? -1.974 13.114 7.36 1 98.73 89 SER B N 1
ATOM 3230 C CA . SER B 1 89 ? -1.199 14.17 6.717 1 98.73 89 SER B CA 1
ATOM 3231 C C . SER B 1 89 ? -2.105 15.279 6.193 1 98.73 89 SER B C 1
ATOM 3233 O O . SER B 1 89 ? -1.861 16.46 6.45 1 98.73 89 SER B O 1
ATOM 3235 N N . ILE B 1 90 ? -3.177 14.912 5.522 1 98.62 90 ILE B N 1
ATOM 3236 C CA . ILE B 1 90 ? -3.985 15.911 4.832 1 98.62 90 ILE B CA 1
ATOM 3237 C C . ILE B 1 90 ? -4.858 16.655 5.84 1 98.62 90 ILE B C 1
ATOM 3239 O O . ILE B 1 90 ? -5.089 17.859 5.701 1 98.62 90 ILE B O 1
ATOM 3243 N N . ASN B 1 91 ? -5.328 16 6.859 1 98.62 91 ASN B N 1
ATOM 3244 C CA . ASN B 1 91 ? -6.205 16.656 7.822 1 98.62 91 ASN B CA 1
ATOM 3245 C C . ASN B 1 91 ? -5.42 17.548 8.78 1 98.62 91 ASN B C 1
ATOM 3247 O O . ASN B 1 91 ? -5.905 18.603 9.191 1 98.62 91 ASN B O 1
ATOM 3251 N N . VAL B 1 92 ? -4.2 17.132 9.163 1 98.67 92 VAL B N 1
ATOM 3252 C CA . VAL B 1 92 ? -3.342 18.009 9.953 1 98.67 92 VAL B CA 1
ATOM 3253 C C . VAL B 1 92 ? -2.969 19.242 9.134 1 98.67 92 VAL B C 1
ATOM 3255 O O . VAL B 1 92 ? -3.009 20.367 9.639 1 98.67 92 VAL B O 1
ATOM 3258 N N . ALA B 1 93 ? -2.612 19.028 7.881 1 98.71 93 ALA B N 1
ATOM 3259 C CA . ALA B 1 93 ? -2.306 20.142 6.988 1 98.71 93 ALA B CA 1
ATOM 3260 C C . ALA B 1 93 ? -3.483 21.109 6.894 1 98.71 93 ALA B C 1
ATOM 3262 O O . ALA B 1 93 ? -3.297 22.328 6.913 1 98.71 93 ALA B O 1
ATOM 3263 N N . PHE B 1 94 ? -4.64 20.565 6.773 1 98.3 94 PHE B N 1
ATOM 3264 C CA . PHE B 1 94 ? -5.862 21.358 6.711 1 98.3 94 PHE B CA 1
ATOM 3265 C C . PHE B 1 94 ? -6.018 22.21 7.966 1 98.3 94 PHE B C 1
ATOM 3267 O O . PHE B 1 94 ? -6.284 23.41 7.878 1 98.3 94 PHE B O 1
ATOM 3274 N N . MET B 1 95 ? -5.868 21.59 9.145 1 96.93 95 MET B N 1
ATOM 3275 C CA . MET B 1 95 ? -6.016 22.3 10.412 1 96.93 95 MET B CA 1
ATOM 3276 C C . MET B 1 95 ? -5.02 23.45 10.511 1 96.93 95 MET B C 1
ATOM 3278 O O . MET B 1 95 ? -5.381 24.556 10.917 1 96.93 95 MET B O 1
ATOM 3282 N N . LEU B 1 96 ? -3.823 23.197 10.125 1 96.18 96 LEU B N 1
ATOM 3283 C CA . LEU B 1 96 ? -2.779 24.213 10.194 1 96.18 96 LEU B CA 1
ATOM 3284 C C . LEU B 1 96 ? -3.058 25.347 9.213 1 96.18 96 LEU B C 1
ATOM 3286 O O . LEU B 1 96 ? -2.907 26.522 9.557 1 96.18 96 LEU B O 1
ATOM 3290 N N . ALA B 1 97 ? -3.454 24.989 8.011 1 96.27 97 ALA B N 1
ATOM 3291 C CA . ALA B 1 97 ? -3.74 26.003 6.999 1 96.27 97 ALA B CA 1
ATOM 3292 C C . ALA B 1 97 ? -4.911 26.885 7.423 1 96.27 97 ALA B C 1
ATOM 3294 O O . ALA B 1 97 ? -4.829 28.113 7.352 1 96.27 97 ALA B O 1
ATOM 3295 N N . ARG B 1 98 ? -5.921 26.284 7.915 1 93.87 98 ARG B N 1
ATOM 3296 C CA . ARG B 1 98 ? -7.132 27.009 8.288 1 93.87 98 ARG B CA 1
ATOM 3297 C C . ARG B 1 98 ? -6.907 27.838 9.547 1 93.87 98 ARG B C 1
ATOM 3299 O O . ARG B 1 98 ? -7.687 28.745 9.847 1 93.87 98 ARG B O 1
ATOM 3306 N N . SER B 1 99 ? -5.869 27.525 10.247 1 90.7 99 SER B N 1
ATOM 3307 C CA . SER B 1 99 ? -5.515 28.324 11.415 1 90.7 99 SER B CA 1
ATOM 3308 C C . SER B 1 99 ? -4.619 29.498 11.032 1 90.7 99 SER B C 1
ATOM 3310 O O . SER B 1 99 ? -4.016 30.134 11.899 1 90.7 99 SER B O 1
ATOM 3312 N N . GLY B 1 100 ? -4.328 29.694 9.72 1 90.52 100 GLY B N 1
ATOM 3313 C CA . GLY B 1 100 ? -3.672 30.903 9.25 1 90.52 100 GLY B CA 1
ATOM 3314 C C . GLY B 1 100 ? -2.22 30.685 8.868 1 90.52 100 GLY B C 1
ATOM 3315 O O . GLY B 1 100 ? -1.462 31.645 8.716 1 90.52 100 GLY B O 1
ATOM 3316 N N . ASN B 1 101 ? -1.805 29.461 8.716 1 93.16 101 ASN B N 1
ATOM 3317 C CA . ASN B 1 101 ? -0.418 29.159 8.38 1 93.16 101 ASN B CA 1
ATOM 3318 C C . ASN B 1 101 ? -0.257 28.838 6.897 1 93.16 101 ASN B C 1
ATOM 3320 O O . ASN B 1 101 ? -1.199 28.374 6.252 1 93.16 101 ASN B O 1
ATOM 3324 N N . ARG B 1 102 ? 0.919 29.155 6.368 1 95.39 102 ARG B N 1
ATOM 3325 C CA . ARG B 1 102 ? 1.299 28.695 5.036 1 95.39 102 ARG B CA 1
ATOM 3326 C C . ARG B 1 102 ? 1.844 27.272 5.083 1 95.39 102 ARG B C 1
ATOM 3328 O O . ARG B 1 102 ? 2.876 27.017 5.708 1 95.39 102 ARG B O 1
ATOM 3335 N N . VAL B 1 103 ? 1.119 26.385 4.46 1 97.42 103 VAL B N 1
ATOM 3336 C CA . VAL B 1 103 ? 1.431 24.971 4.637 1 97.42 103 VAL B CA 1
ATOM 3337 C C . VAL B 1 103 ? 1.739 24.336 3.283 1 97.42 103 VAL B C 1
ATOM 3339 O O . VAL B 1 103 ? 1.052 24.603 2.294 1 97.42 103 VAL B O 1
ATOM 3342 N N . LEU B 1 104 ? 2.785 23.567 3.2 1 98.63 104 LEU B N 1
ATOM 3343 C CA . LEU B 1 104 ? 3.129 22.755 2.038 1 98.63 104 LEU B CA 1
ATOM 3344 C C . LEU B 1 104 ? 3.002 21.269 2.355 1 98.63 104 LEU B C 1
ATOM 3346 O O . LEU B 1 104 ? 3.592 20.784 3.323 1 98.63 104 LEU B O 1
ATOM 3350 N N . LEU B 1 105 ? 2.19 20.574 1.643 1 98.88 105 LEU B N 1
ATOM 3351 C CA . LEU B 1 105 ? 2.07 19.123 1.737 1 98.88 105 LEU B CA 1
ATOM 3352 C C . LEU B 1 105 ? 2.887 18.439 0.646 1 98.88 105 LEU B C 1
ATOM 3354 O O . LEU B 1 105 ? 2.661 18.672 -0.543 1 98.88 105 LEU B O 1
ATOM 3358 N N . VAL B 1 106 ? 3.839 17.634 0.987 1 98.91 106 VAL B N 1
ATOM 3359 C CA . VAL B 1 106 ? 4.661 16.878 0.049 1 98.91 106 VAL B CA 1
ATOM 3360 C C . VAL B 1 106 ? 4.199 15.423 0.012 1 98.91 106 VAL B C 1
ATOM 3362 O O . VAL B 1 106 ? 4.314 14.703 1.007 1 98.91 106 VAL B O 1
ATOM 3365 N N . ASP B 1 107 ? 3.676 15.003 -1.066 1 98.73 107 ASP B N 1
ATOM 3366 C CA . ASP B 1 107 ? 3.286 13.61 -1.259 1 98.73 107 ASP B CA 1
ATOM 3367 C C . ASP B 1 107 ? 4.487 12.752 -1.652 1 98.73 107 ASP B C 1
ATOM 3369 O O . ASP B 1 107 ? 4.867 12.707 -2.824 1 98.73 107 ASP B O 1
ATOM 3373 N N . ALA B 1 108 ? 5.037 12.036 -0.688 1 98.37 108 ALA B N 1
ATOM 3374 C CA . ALA B 1 108 ? 6.243 11.244 -0.913 1 98.37 108 ALA B CA 1
ATOM 3375 C C . ALA B 1 108 ? 5.904 9.768 -1.099 1 98.37 108 ALA B C 1
ATOM 3377 O O . ALA B 1 108 ? 6.717 8.894 -0.79 1 98.37 108 ALA B O 1
ATOM 3378 N N . ASP B 1 109 ? 4.726 9.463 -1.48 1 96.69 109 ASP B N 1
ATOM 3379 C CA . ASP B 1 109 ? 4.254 8.126 -1.827 1 96.69 109 ASP B CA 1
ATOM 3380 C C . ASP B 1 109 ? 3.994 8.008 -3.327 1 96.69 109 ASP B C 1
ATOM 3382 O O . ASP B 1 109 ? 3.153 8.724 -3.875 1 96.69 109 ASP B O 1
ATOM 3386 N N . PRO B 1 110 ? 4.62 7.042 -3.948 1 94.55 110 PRO B N 1
ATOM 3387 C CA . PRO B 1 110 ? 4.414 6.872 -5.388 1 94.55 110 PRO B CA 1
ATOM 3388 C C . PRO B 1 110 ? 2.959 6.579 -5.746 1 94.55 110 PRO B C 1
ATOM 3390 O O . PRO B 1 110 ? 2.557 6.75 -6.899 1 94.55 110 PRO B O 1
ATOM 3393 N N . GLN B 1 111 ? 2.141 6.167 -4.805 1 92.14 111 GLN B N 1
ATOM 3394 C CA . GLN B 1 111 ? 0.728 5.91 -5.06 1 92.14 111 GLN B CA 1
ATOM 3395 C C . GLN B 1 111 ? -0.043 7.213 -5.253 1 92.14 111 GLN B C 1
ATOM 3397 O O . GLN B 1 111 ? -1.093 7.229 -5.899 1 92.14 111 GLN B O 1
ATOM 3402 N N . GLY B 1 112 ? 0.44 8.32 -4.702 1 94.82 112 GLY B N 1
ATOM 3403 C CA . GLY B 1 112 ? -0.106 9.644 -4.953 1 94.82 112 GLY B CA 1
ATOM 3404 C C . GLY B 1 112 ? -1.451 9.87 -4.288 1 94.82 112 GLY B C 1
ATOM 3405 O O . GLY B 1 112 ? -2.243 10.699 -4.742 1 94.82 112 GLY B O 1
ATOM 3406 N N . ASN B 1 113 ? -1.759 9.166 -3.197 1 94.92 113 ASN B N 1
ATOM 3407 C CA . ASN B 1 113 ? -3.073 9.273 -2.571 1 94.92 113 ASN B CA 1
ATOM 3408 C C . ASN B 1 113 ? -3.302 10.661 -1.981 1 94.92 113 ASN B C 1
ATOM 3410 O O . ASN B 1 113 ? -4.396 11.217 -2.096 1 94.92 113 ASN B O 1
ATOM 3414 N N . ALA B 1 114 ? -2.282 11.193 -1.325 1 97.99 114 ALA B N 1
ATOM 3415 C CA . ALA B 1 114 ? -2.431 12.535 -0.768 1 97.99 114 ALA B CA 1
ATOM 3416 C C . ALA B 1 114 ? -2.698 13.559 -1.868 1 97.99 114 ALA B C 1
ATOM 3418 O O . ALA B 1 114 ? -3.531 14.453 -1.704 1 97.99 114 ALA B O 1
ATOM 3419 N N . THR B 1 115 ? -2.012 13.408 -2.99 1 97.95 115 THR B N 1
ATOM 3420 C CA . THR B 1 115 ? -2.156 14.293 -4.141 1 97.95 115 THR B CA 1
ATOM 3421 C C . THR B 1 115 ? -3.602 14.318 -4.626 1 97.95 115 THR B C 1
ATOM 3423 O O . THR B 1 115 ? -4.191 15.39 -4.783 1 97.95 115 THR B O 1
ATOM 3426 N N . VAL B 1 116 ? -4.183 13.213 -4.771 1 95.52 116 VAL B N 1
ATOM 3427 C CA . VAL B 1 116 ? -5.536 13.105 -5.308 1 95.52 116 VAL B CA 1
ATOM 3428 C C . VAL B 1 116 ? -6.545 13.576 -4.264 1 95.52 116 VAL B C 1
ATOM 3430 O O . VAL B 1 116 ? -7.537 14.228 -4.599 1 95.52 116 VAL B O 1
ATOM 3433 N N . HIS B 1 117 ? -6.282 13.271 -3.036 1 96.58 117 HIS B N 1
ATOM 3434 C CA . HIS B 1 117 ? -7.218 13.551 -1.953 1 96.58 117 HIS B CA 1
ATOM 3435 C C . HIS B 1 117 ? -7.32 15.049 -1.687 1 96.58 117 HIS B C 1
ATOM 3437 O O . HIS B 1 117 ? -8.292 15.512 -1.085 1 96.58 117 HIS B O 1
ATOM 3443 N N . VAL B 1 118 ? -6.298 15.769 -2.119 1 97.19 118 VAL B N 1
ATOM 3444 C CA . VAL B 1 118 ? -6.379 17.21 -1.907 1 97.19 118 VAL B CA 1
ATOM 3445 C C . VAL B 1 118 ? -6.886 17.892 -3.176 1 97.19 118 VAL B C 1
ATOM 3447 O O . VAL B 1 118 ? -6.859 19.121 -3.281 1 97.19 118 VAL B O 1
ATOM 3450 N N . GLY B 1 119 ? -7.203 17.12 -4.189 1 93.06 119 GLY B N 1
ATOM 3451 C CA . GLY B 1 119 ? -7.978 17.692 -5.278 1 93.06 119 GLY B CA 1
ATOM 3452 C C . GLY B 1 119 ? -7.237 17.696 -6.601 1 93.06 119 GLY B C 1
ATOM 3453 O O . GLY B 1 119 ? -7.661 18.352 -7.555 1 93.06 119 GLY B O 1
ATOM 3454 N N . VAL B 1 120 ? -6.117 17.061 -6.722 1 94.49 120 VAL B N 1
ATOM 3455 C CA . VAL B 1 120 ? -5.432 16.914 -8.003 1 94.49 120 VAL B CA 1
ATOM 3456 C C . VAL B 1 120 ? -5.875 15.618 -8.68 1 94.49 120 VAL B C 1
ATOM 3458 O O . VAL B 1 120 ? -5.405 14.534 -8.327 1 94.49 120 VAL B O 1
ATOM 3461 N N . PRO B 1 121 ? -6.663 15.729 -9.635 1 90.75 121 PRO B N 1
ATOM 3462 C CA . PRO B 1 121 ? -7.19 14.517 -10.266 1 90.75 121 PRO B CA 1
ATOM 3463 C C . PRO B 1 121 ? -6.095 13.649 -10.882 1 90.75 121 PRO B C 1
ATOM 3465 O O . PRO B 1 121 ? -5.078 14.17 -11.348 1 90.75 121 PRO B O 1
ATOM 3468 N N . GLN B 1 122 ? -6.352 12.419 -10.973 1 87.64 122 GLN B N 1
ATOM 3469 C CA . GLN B 1 122 ? -5.401 11.452 -11.508 1 87.64 122 GLN B CA 1
ATOM 3470 C C . GLN B 1 122 ? -4.992 11.812 -12.933 1 87.64 122 GLN B C 1
ATOM 3472 O O . GLN B 1 122 ? -3.835 11.626 -13.318 1 87.64 122 GLN B O 1
ATOM 3477 N N . THR B 1 123 ? -5.872 12.282 -13.764 1 87.3 123 THR B N 1
ATOM 3478 C CA . THR B 1 123 ? -5.582 12.686 -15.136 1 87.3 123 THR B CA 1
ATOM 3479 C C . THR B 1 123 ? -4.564 13.822 -15.161 1 87.3 123 THR B C 1
ATOM 3481 O O . THR B 1 123 ? -3.682 13.853 -16.022 1 87.3 123 THR B O 1
ATOM 3484 N N . ASP B 1 124 ? -4.729 14.693 -14.197 1 93.34 124 ASP B N 1
ATOM 3485 C CA . ASP B 1 124 ? -3.79 15.807 -14.103 1 93.34 124 ASP B CA 1
ATOM 3486 C C . ASP B 1 124 ? -2.408 15.325 -13.668 1 93.34 124 ASP B C 1
ATOM 3488 O O . ASP B 1 124 ? -1.39 15.86 -14.112 1 93.34 124 ASP B O 1
ATOM 3492 N N . VAL B 1 125 ? -2.42 14.308 -12.837 1 93.29 125 VAL B N 1
ATOM 3493 C CA . VAL B 1 125 ? -1.153 13.762 -12.364 1 93.29 125 VAL B CA 1
ATOM 3494 C C . VAL B 1 125 ? -0.358 13.204 -13.543 1 93.29 125 VAL B C 1
ATOM 3496 O O . VAL B 1 125 ? 0.862 13.374 -13.613 1 93.29 125 VAL B O 1
ATOM 3499 N N . VAL B 1 126 ? -0.999 12.547 -14.474 1 90.35 126 VAL B N 1
ATOM 3500 C CA . VAL B 1 126 ? -0.347 11.997 -15.658 1 90.35 126 VAL B CA 1
ATOM 3501 C C . VAL B 1 126 ? 0.256 13.128 -16.488 1 90.35 126 VAL B C 1
ATOM 3503 O O . VAL B 1 126 ? 1.418 13.056 -16.895 1 90.35 126 VAL B O 1
ATOM 3506 N N . ALA B 1 127 ? -0.55 14.152 -16.685 1 93.68 127 ALA B N 1
ATOM 3507 C CA . ALA B 1 127 ? -0.089 15.301 -17.46 1 93.68 127 ALA B CA 1
ATOM 3508 C C . ALA B 1 127 ? 1.094 15.983 -16.779 1 93.68 127 ALA B C 1
ATOM 3510 O O . ALA B 1 127 ? 2.071 16.349 -17.437 1 93.68 127 ALA B O 1
ATOM 3511 N N . LEU B 1 128 ? 0.995 16.139 -15.476 1 95.92 128 LEU B N 1
ATOM 3512 C CA . LEU B 1 128 ? 2.063 16.767 -14.706 1 95.92 128 LEU B CA 1
ATOM 3513 C C . LEU B 1 128 ? 3.347 15.947 -14.789 1 95.92 128 LEU B C 1
ATOM 3515 O O . LEU B 1 128 ? 4.442 16.508 -14.872 1 95.92 128 LEU B O 1
ATOM 3519 N N . THR B 1 129 ? 3.222 14.666 -14.758 1 94.42 129 THR B N 1
ATOM 3520 C CA . THR B 1 129 ? 4.374 13.777 -14.859 1 94.42 129 THR B CA 1
ATOM 3521 C C . THR B 1 129 ? 5.064 13.938 -16.211 1 94.42 129 THR B C 1
ATOM 3523 O O . THR B 1 129 ? 6.291 14.035 -16.28 1 94.42 129 THR B O 1
ATOM 3526 N N . GLU B 1 130 ? 4.304 14.013 -17.226 1 92.67 130 GLU B N 1
ATOM 3527 C CA . GLU B 1 130 ? 4.841 14.181 -18.573 1 92.67 130 GLU B CA 1
ATOM 3528 C C . GLU B 1 130 ? 5.542 15.528 -18.723 1 92.67 130 GLU B C 1
ATOM 3530 O O . GLU B 1 130 ? 6.514 15.648 -19.472 1 92.67 130 GLU B O 1
ATOM 3535 N N . GLN B 1 131 ? 5.043 16.493 -17.97 1 96.52 131 GLN B N 1
ATOM 3536 C CA . GLN B 1 131 ? 5.591 17.843 -18.044 1 96.52 131 GLN B CA 1
ATOM 3537 C C . GLN B 1 131 ? 6.786 18.004 -17.108 1 96.52 131 GLN B C 1
ATOM 3539 O O . GLN B 1 131 ? 7.394 19.075 -17.049 1 96.52 131 GLN B O 1
ATOM 3544 N N . GLY B 1 132 ? 7.071 16.998 -16.32 1 96.73 132 GLY B N 1
ATOM 3545 C CA . GLY B 1 132 ? 8.186 17.069 -15.39 1 96.73 132 GLY B CA 1
ATOM 3546 C C . GLY B 1 132 ? 7.881 17.892 -14.153 1 96.73 132 GLY B C 1
ATOM 3547 O O . GLY B 1 132 ? 8.743 18.618 -13.655 1 96.73 132 GLY B O 1
ATOM 3548 N N . ARG B 1 133 ? 6.653 17.778 -13.606 1 97.69 133 ARG B N 1
ATOM 3549 C CA . ARG B 1 133 ? 6.206 18.68 -12.549 1 97.69 133 ARG B CA 1
ATOM 3550 C C . ARG B 1 133 ? 5.639 17.899 -11.368 1 97.69 133 ARG B C 1
ATOM 3552 O O . ARG B 1 133 ? 4.595 18.263 -10.821 1 97.69 133 ARG B O 1
ATOM 3559 N N . VAL B 1 134 ? 6.252 16.793 -11.023 1 97.94 134 VAL B N 1
ATOM 3560 C CA . VAL B 1 134 ? 5.898 16.051 -9.817 1 97.94 134 VAL B CA 1
ATOM 3561 C C . VAL B 1 134 ? 7.124 15.916 -8.916 1 97.94 134 VAL B C 1
ATOM 3563 O O . VAL B 1 134 ? 8.234 16.281 -9.308 1 97.94 134 VAL B O 1
ATOM 3566 N N . LEU B 1 135 ? 6.977 15.413 -7.802 1 98.54 135 LEU B N 1
ATOM 3567 C CA . LEU B 1 135 ? 8.021 15.348 -6.785 1 98.54 135 LEU B CA 1
ATOM 3568 C C . LEU B 1 135 ? 9.272 14.669 -7.333 1 98.54 135 LEU B C 1
ATOM 3570 O O . LEU B 1 135 ? 10.393 15.084 -7.031 1 98.54 135 LEU B O 1
ATOM 3574 N N . TYR B 1 136 ? 9.083 13.619 -8.12 1 97.42 136 TYR B N 1
ATOM 3575 C CA . TYR B 1 136 ? 10.203 12.867 -8.675 1 97.42 136 TYR B CA 1
ATOM 3576 C C . TYR B 1 136 ? 11.195 13.796 -9.366 1 97.42 136 TYR B C 1
ATOM 3578 O O . TYR B 1 136 ? 12.402 13.709 -9.131 1 97.42 136 TYR B O 1
ATOM 3586 N N . HIS B 1 137 ? 10.745 14.681 -10.144 1 98.08 137 HIS B N 1
ATOM 3587 C CA . HIS B 1 137 ? 11.587 15.552 -10.956 1 98.08 137 HIS B CA 1
ATOM 3588 C C . HIS B 1 137 ? 12.347 16.549 -10.089 1 98.08 137 HIS B C 1
ATOM 3590 O O . HIS B 1 137 ? 13.532 16.801 -10.319 1 98.08 137 HIS B O 1
ATOM 3596 N N . ALA B 1 138 ? 11.65 17.069 -9.102 1 98.17 138 ALA B N 1
ATOM 3597 C CA . ALA B 1 138 ? 12.315 17.996 -8.19 1 98.17 138 ALA B CA 1
ATOM 3598 C C . ALA B 1 138 ? 13.365 17.277 -7.347 1 98.17 138 ALA B C 1
ATOM 3600 O O . ALA B 1 138 ? 14.481 17.773 -7.179 1 98.17 138 ALA B O 1
ATOM 3601 N N . LEU B 1 139 ? 12.999 16.105 -6.865 1 97.86 139 LEU B N 1
ATOM 3602 C CA . LEU B 1 139 ? 13.874 15.327 -5.994 1 97.86 139 LEU B CA 1
ATOM 3603 C C . LEU B 1 139 ? 15.133 14.893 -6.736 1 97.86 139 LEU B C 1
ATOM 3605 O O . LEU B 1 139 ? 16.215 14.831 -6.149 1 97.86 139 LEU B O 1
ATOM 3609 N N . MET B 1 140 ? 14.988 14.655 -7.996 1 96.45 140 MET B N 1
ATOM 3610 C CA . MET B 1 140 ? 16.104 14.173 -8.806 1 96.45 140 MET B CA 1
ATOM 3611 C C . MET B 1 140 ? 16.859 15.337 -9.439 1 96.45 140 MET B C 1
ATOM 3613 O O . MET B 1 140 ? 17.782 15.128 -10.228 1 96.45 140 MET B O 1
ATOM 3617 N N . GLY B 1 141 ? 16.463 16.54 -9.207 1 95.87 141 GLY B N 1
ATOM 3618 C CA . GLY B 1 141 ? 17.16 17.719 -9.695 1 95.87 141 GLY B CA 1
ATOM 3619 C C . GLY B 1 141 ? 16.812 18.066 -11.13 1 95.87 141 GLY B C 1
ATOM 3620 O O . GLY B 1 141 ? 17.544 18.806 -11.79 1 95.87 141 GLY B O 1
ATOM 3621 N N . LYS B 1 142 ? 15.726 17.562 -11.592 1 96.43 142 LYS B N 1
ATOM 3622 C CA . LYS B 1 142 ? 15.322 17.778 -12.978 1 96.43 142 LYS B CA 1
ATOM 3623 C C . LYS B 1 142 ? 14.387 18.978 -13.097 1 96.43 142 LYS B C 1
ATOM 3625 O O . LYS B 1 142 ? 14.135 19.469 -14.2 1 96.43 142 LYS B O 1
ATOM 3630 N N . ALA B 1 143 ? 13.836 19.459 -11.988 1 97.51 143 ALA B N 1
ATOM 3631 C CA . ALA B 1 143 ? 12.978 20.64 -11.915 1 97.51 143 ALA B CA 1
ATOM 3632 C C . ALA B 1 143 ? 13.176 21.381 -10.596 1 97.51 143 ALA B C 1
ATOM 3634 O O . ALA B 1 143 ? 13.56 20.78 -9.59 1 97.51 143 ALA B O 1
ATOM 3635 N N . LYS B 1 144 ? 12.957 22.63 -10.652 1 97.59 144 LYS B N 1
ATOM 3636 C CA . LYS B 1 144 ? 12.916 23.381 -9.4 1 97.59 144 LYS B CA 1
ATOM 3637 C C . LYS B 1 144 ? 11.64 23.079 -8.62 1 97.59 144 LYS B C 1
ATOM 3639 O O . LYS B 1 144 ? 10.565 22.938 -9.207 1 97.59 144 LYS B O 1
ATOM 3644 N N . LEU B 1 145 ? 11.783 23.042 -7.331 1 98.25 145 LEU B N 1
ATOM 3645 C CA . LEU B 1 145 ? 10.621 22.724 -6.508 1 98.25 145 LEU B CA 1
ATOM 3646 C C . LEU B 1 145 ? 9.505 23.74 -6.728 1 98.25 145 LEU B C 1
ATOM 3648 O O . LEU B 1 145 ? 8.327 23.376 -6.761 1 98.25 145 LEU B O 1
ATOM 3652 N N . SER B 1 146 ? 9.84 24.954 -6.936 1 97.24 146 SER B N 1
ATOM 3653 C CA . SER B 1 146 ? 8.867 26.028 -7.105 1 97.24 146 SER B CA 1
ATOM 3654 C C . SER B 1 146 ? 8 25.8 -8.338 1 97.24 146 SER B C 1
ATOM 3656 O O . SER B 1 146 ? 6.865 26.276 -8.402 1 97.24 146 SER B O 1
ATOM 3658 N N . GLU B 1 147 ? 8.529 25.025 -9.274 1 96.76 147 GLU B N 1
ATOM 3659 C CA . GLU B 1 147 ? 7.809 24.757 -10.515 1 96.76 147 GLU B CA 1
ATOM 3660 C C . GLU B 1 147 ? 6.87 23.564 -10.362 1 96.76 147 GLU B C 1
ATOM 3662 O O . GLU B 1 147 ? 5.985 23.353 -11.194 1 96.76 147 GLU B O 1
ATOM 3667 N N . VAL B 1 148 ? 6.991 22.868 -9.309 1 97.98 148 VAL B N 1
ATOM 3668 C CA . VAL B 1 148 ? 6.262 21.626 -9.075 1 97.98 148 VAL B CA 1
ATOM 3669 C C . VAL B 1 148 ? 5.101 21.881 -8.116 1 97.98 148 VAL B C 1
ATOM 3671 O O . VAL B 1 148 ? 4.051 21.243 -8.22 1 97.98 148 VAL B O 1
ATOM 3674 N N . ILE B 1 149 ? 5.212 22.853 -7.301 1 98.52 149 ILE B N 1
ATOM 3675 C CA . ILE B 1 149 ? 4.233 23.168 -6.266 1 98.52 149 ILE B CA 1
ATOM 3676 C C . ILE B 1 149 ? 2.927 23.623 -6.913 1 98.52 149 ILE B C 1
ATOM 3678 O O . ILE B 1 149 ? 2.939 24.39 -7.879 1 98.52 149 ILE B O 1
ATOM 3682 N N . ARG B 1 150 ? 1.832 23.124 -6.344 1 97.86 150 ARG B N 1
ATOM 3683 C CA . ARG B 1 150 ? 0.5 23.483 -6.82 1 97.86 150 ARG B CA 1
ATOM 3684 C C . ARG B 1 150 ? -0.386 23.949 -5.669 1 97.86 150 ARG B C 1
ATOM 3686 O O . ARG B 1 150 ? -0.356 23.368 -4.582 1 97.86 150 ARG B O 1
ATOM 3693 N N . PRO B 1 151 ? -1.156 24.946 -5.958 1 97.42 151 PRO B N 1
ATOM 3694 C CA . PRO B 1 151 ? -2.153 25.313 -4.949 1 97.42 151 PRO B CA 1
ATOM 3695 C C . PRO B 1 151 ? -3.304 24.314 -4.866 1 97.42 151 PRO B C 1
ATOM 3697 O O . PRO B 1 151 ? -3.621 23.648 -5.856 1 97.42 151 PRO B O 1
ATOM 3700 N N . THR B 1 152 ? -3.862 24.166 -3.697 1 97.39 152 THR B N 1
ATOM 3701 C CA . THR B 1 152 ? -5.094 23.405 -3.523 1 97.39 152 THR B CA 1
ATOM 3702 C C . THR B 1 152 ? -6.293 24.339 -3.388 1 97.39 152 THR B C 1
ATOM 3704 O O . THR B 1 152 ? -6.152 25.559 -3.5 1 97.39 152 THR B O 1
ATOM 3707 N N . SER B 1 153 ? -7.468 23.745 -3.225 1 95.51 153 SER B N 1
ATOM 3708 C CA . SER B 1 153 ? -8.664 24.557 -3.026 1 95.51 153 SER B CA 1
ATOM 3709 C C . SER B 1 153 ? -8.713 25.133 -1.615 1 95.51 153 SER B C 1
ATOM 3711 O O . SER B 1 153 ? -9.514 26.026 -1.33 1 95.51 153 SER B O 1
ATOM 3713 N N . VAL B 1 154 ? -7.86 24.673 -0.751 1 96.4 154 VAL B N 1
ATOM 3714 C CA . VAL B 1 154 ? -7.795 25.164 0.621 1 96.4 154 VAL B CA 1
ATOM 3715 C C . VAL B 1 154 ? -6.798 26.316 0.712 1 96.4 154 VAL B C 1
ATOM 3717 O O . VAL B 1 154 ? -5.607 26.137 0.445 1 96.4 154 VAL B O 1
ATOM 3720 N N . GLU B 1 155 ? -7.235 27.43 1.099 1 95.54 155 GLU B N 1
ATOM 3721 C CA . GLU B 1 155 ? -6.366 28.596 1.229 1 95.54 155 GLU B CA 1
ATOM 3722 C C . GLU B 1 155 ? -5.219 28.324 2.198 1 95.54 155 GLU B C 1
ATOM 3724 O O . GLU B 1 155 ? -5.436 27.803 3.294 1 95.54 155 GLU B O 1
ATOM 3729 N N . GLY B 1 156 ? -4.029 28.565 1.734 1 95.74 156 GLY B N 1
ATOM 3730 C CA . GLY B 1 156 ? -2.858 28.412 2.583 1 95.74 156 GLY B CA 1
ATOM 3731 C C . GLY B 1 156 ? -2.226 27.036 2.485 1 95.74 156 GLY B C 1
ATOM 3732 O O . GLY B 1 156 ? -1.197 26.774 3.111 1 95.74 156 GLY B O 1
ATOM 3733 N N . LEU B 1 157 ? -2.861 26.183 1.641 1 98.15 157 LEU B N 1
ATOM 3734 C CA . LEU B 1 157 ? -2.357 24.82 1.507 1 98.15 157 LEU B CA 1
ATOM 3735 C C . LEU B 1 157 ? -1.932 24.537 0.071 1 98.15 157 LEU B C 1
ATOM 3737 O O . LEU B 1 157 ? -2.757 24.578 -0.845 1 98.15 157 LEU B O 1
ATOM 3741 N N . ASP B 1 158 ? -0.668 24.319 -0.102 1 98.67 158 ASP B N 1
ATOM 3742 C CA . ASP B 1 158 ? -0.124 23.891 -1.387 1 98.67 158 ASP B CA 1
ATOM 3743 C C . ASP B 1 158 ? 0.32 22.431 -1.336 1 98.67 158 ASP B C 1
ATOM 3745 O O . ASP B 1 158 ? 0.46 21.856 -0.255 1 98.67 158 ASP B O 1
ATOM 3749 N N . VAL B 1 159 ? 0.504 21.845 -2.527 1 98.8 159 VAL B N 1
ATOM 3750 C CA . VAL B 1 159 ? 0.887 20.437 -2.563 1 98.8 159 VAL B CA 1
ATOM 3751 C C . VAL B 1 159 ? 1.999 20.23 -3.588 1 98.8 159 VAL B C 1
ATOM 3753 O O . VAL B 1 159 ? 2.044 20.915 -4.612 1 98.8 159 VAL B O 1
ATOM 3756 N N . VAL B 1 160 ? 2.957 19.462 -3.264 1 98.83 160 VAL B N 1
ATOM 3757 C CA . VAL B 1 160 ? 3.876 18.864 -4.227 1 98.83 160 VAL B CA 1
ATOM 3758 C C . VAL B 1 160 ? 3.358 17.492 -4.653 1 98.83 160 VAL B C 1
ATOM 3760 O O . VAL B 1 160 ? 3.438 16.527 -3.889 1 98.83 160 VAL B O 1
ATOM 3763 N N . PRO B 1 161 ? 2.879 17.367 -5.827 1 98.64 161 PRO B N 1
ATOM 3764 C CA . PRO B 1 161 ? 2.216 16.129 -6.244 1 98.64 161 PRO B CA 1
ATOM 3765 C C . PRO B 1 161 ? 3.197 14.982 -6.472 1 98.64 161 PRO B C 1
ATOM 3767 O O . PRO B 1 161 ? 4.361 15.218 -6.809 1 98.64 161 PRO B O 1
ATOM 3770 N N . SER B 1 162 ? 2.678 13.825 -6.253 1 97.44 162 SER B N 1
ATOM 3771 C CA . SER B 1 162 ? 3.422 12.599 -6.519 1 97.44 162 SER B CA 1
ATOM 3772 C C . SER B 1 162 ? 2.831 11.838 -7.701 1 97.44 162 SER B C 1
ATOM 3774 O O . SER B 1 162 ? 1.714 12.127 -8.136 1 97.44 162 SER B O 1
ATOM 3776 N N . SER B 1 163 ? 3.596 11.005 -8.215 1 94.21 163 SER B N 1
ATOM 3777 C CA . SER B 1 163 ? 3.19 10.076 -9.265 1 94.21 163 SER B CA 1
ATOM 3778 C C . SER B 1 163 ? 3.967 8.766 -9.174 1 94.21 163 SER B C 1
ATOM 3780 O O . SER B 1 163 ? 4.887 8.639 -8.363 1 94.21 163 SER B O 1
ATOM 3782 N N . ILE B 1 164 ? 3.595 7.828 -9.92 1 91.18 164 ILE B N 1
ATOM 3783 C CA . ILE B 1 164 ? 4.219 6.509 -9.94 1 91.18 164 ILE B CA 1
ATOM 3784 C C . ILE B 1 164 ? 5.695 6.644 -10.307 1 91.18 164 ILE B C 1
ATOM 3786 O O . ILE B 1 164 ? 6.5 5.758 -10.006 1 91.18 164 ILE B O 1
ATOM 3790 N N . ALA B 1 165 ? 6.113 7.758 -10.935 1 91.57 165 ALA B N 1
ATOM 3791 C CA . ALA B 1 165 ? 7.503 8.009 -11.306 1 91.57 165 ALA B CA 1
ATOM 3792 C C . ALA B 1 165 ? 8.401 8.051 -10.073 1 91.57 165 ALA B C 1
ATOM 3794 O O . ALA B 1 165 ? 9.593 7.745 -10.155 1 91.57 165 ALA B O 1
ATOM 3795 N N . LEU B 1 166 ? 7.825 8.363 -8.949 1 95.09 166 LEU B N 1
ATOM 3796 C CA . LEU B 1 166 ? 8.591 8.487 -7.714 1 95.09 166 LEU B CA 1
ATOM 3797 C C . LEU B 1 166 ? 9.196 7.146 -7.313 1 95.09 166 LEU B C 1
ATOM 3799 O O . LEU B 1 166 ? 10.184 7.101 -6.577 1 95.09 166 LEU B O 1
ATOM 3803 N N . ALA B 1 167 ? 8.622 6.068 -7.727 1 90.6 167 ALA B N 1
ATOM 3804 C CA . ALA B 1 167 ? 9.157 4.739 -7.442 1 90.6 167 ALA B CA 1
ATOM 3805 C C . ALA B 1 167 ? 10.578 4.593 -7.979 1 90.6 167 ALA B C 1
ATOM 3807 O O . ALA B 1 167 ? 11.409 3.909 -7.377 1 90.6 167 ALA B O 1
ATOM 3808 N N . SER B 1 168 ? 10.876 5.291 -9.058 1 90.26 168 SER B N 1
ATOM 3809 C CA . SER B 1 168 ? 12.207 5.262 -9.655 1 90.26 168 SER B CA 1
ATOM 3810 C C . SER B 1 168 ? 13.227 5.967 -8.768 1 90.26 168 SER B C 1
ATOM 3812 O O . SER B 1 168 ? 14.407 5.611 -8.765 1 90.26 168 SER B O 1
ATOM 3814 N N . ALA B 1 169 ? 12.736 6.888 -8.054 1 92.75 169 ALA B N 1
ATOM 3815 C CA . ALA B 1 169 ? 13.633 7.605 -7.151 1 92.75 169 ALA B CA 1
ATOM 3816 C C . ALA B 1 169 ? 14.229 6.664 -6.108 1 92.75 169 ALA B C 1
ATOM 3818 O O . ALA B 1 169 ? 15.395 6.803 -5.733 1 92.75 169 ALA B O 1
ATOM 3819 N N . ASP B 1 170 ? 13.49 5.695 -5.652 1 88.21 170 ASP B N 1
ATOM 3820 C CA . ASP B 1 170 ? 13.944 4.752 -4.635 1 88.21 170 ASP B CA 1
ATOM 3821 C C . ASP B 1 170 ? 15.142 3.945 -5.13 1 88.21 170 ASP B C 1
ATOM 3823 O O . ASP B 1 170 ? 16.002 3.551 -4.339 1 88.21 170 ASP B O 1
ATOM 3827 N N . THR B 1 171 ? 15.229 3.749 -6.382 1 85.38 171 THR B N 1
ATOM 3828 C CA . THR B 1 171 ? 16.31 2.951 -6.95 1 85.38 171 THR B CA 1
ATOM 3829 C C . THR B 1 171 ? 17.463 3.845 -7.399 1 85.38 171 THR B C 1
ATOM 3831 O O . THR B 1 171 ? 18.617 3.411 -7.427 1 85.38 171 THR B O 1
ATOM 3834 N N . GLU B 1 172 ? 17.12 5.104 -7.661 1 90.81 172 GLU B N 1
ATOM 3835 C CA . GLU B 1 172 ? 18.109 5.986 -8.274 1 90.81 172 GLU B CA 1
ATOM 3836 C C . GLU B 1 172 ? 18.865 6.786 -7.218 1 90.81 172 GLU B C 1
ATOM 3838 O O . GLU B 1 172 ? 20.066 7.027 -7.356 1 90.81 172 GLU B O 1
ATOM 3843 N N . LEU B 1 173 ? 18.256 7.167 -6.131 1 92.18 173 LEU B N 1
ATOM 3844 C CA . LEU B 1 173 ? 18.828 8.047 -5.118 1 92.18 173 LEU B CA 1
ATOM 3845 C C . LEU B 1 173 ? 20.073 7.424 -4.497 1 92.18 173 LEU B C 1
ATOM 3847 O O . LEU B 1 173 ? 21.098 8.094 -4.346 1 92.18 173 LEU B O 1
ATOM 3851 N N . PRO B 1 174 ? 20.017 6.161 -4.168 1 86.77 174 PRO B N 1
ATOM 3852 C CA . PRO B 1 174 ? 21.193 5.564 -3.532 1 86.77 174 PRO B CA 1
ATOM 3853 C C . PRO B 1 174 ? 22.442 5.646 -4.406 1 86.77 174 PRO B C 1
ATOM 3855 O O . PRO B 1 174 ? 23.563 5.622 -3.891 1 86.77 174 PRO B O 1
ATOM 3858 N N . GLY B 1 175 ? 22.249 5.8 -5.649 1 86.09 175 GLY B N 1
ATOM 3859 C CA . GLY B 1 175 ? 23.371 5.865 -6.571 1 86.09 175 GLY B CA 1
ATOM 3860 C C . GLY B 1 175 ? 23.94 7.263 -6.721 1 86.09 175 GLY B C 1
ATOM 3861 O O . GLY B 1 175 ? 24.99 7.449 -7.341 1 86.09 175 GLY B O 1
ATOM 3862 N N . ASN B 1 176 ? 23.237 8.17 -6.148 1 89.12 176 ASN B N 1
ATOM 3863 C CA . ASN B 1 176 ? 23.724 9.543 -6.225 1 89.12 176 ASN B CA 1
ATOM 3864 C C . ASN B 1 176 ? 24.917 9.768 -5.299 1 89.12 176 ASN B C 1
ATOM 3866 O O . ASN B 1 176 ? 24.815 9.564 -4.088 1 89.12 176 ASN B O 1
ATOM 3870 N N . LEU B 1 177 ? 25.959 10.249 -5.742 1 86.4 177 LEU B N 1
ATOM 3871 C CA . LEU B 1 177 ? 27.215 10.373 -5.011 1 86.4 177 LEU B CA 1
ATOM 3872 C C . LEU B 1 177 ? 27.189 11.586 -4.087 1 86.4 177 LEU B C 1
ATOM 3874 O O . LEU B 1 177 ? 27.914 11.628 -3.091 1 86.4 177 LEU B O 1
ATOM 3878 N N . THR B 1 178 ? 26.327 12.541 -4.382 1 87.74 178 THR B N 1
ATOM 3879 C CA . THR B 1 178 ? 26.433 13.827 -3.701 1 87.74 178 THR B CA 1
ATOM 3880 C C . THR B 1 178 ? 25.382 13.944 -2.601 1 87.74 178 THR B C 1
ATOM 3882 O O . THR B 1 178 ? 25.663 14.464 -1.519 1 87.74 178 THR B O 1
ATOM 3885 N N . ASN B 1 179 ? 24.181 13.427 -2.844 1 92.62 179 ASN B N 1
ATOM 3886 C CA . ASN B 1 179 ? 23.115 13.733 -1.895 1 92.62 179 ASN B CA 1
ATOM 3887 C C . ASN B 1 179 ? 22.126 12.577 -1.771 1 92.62 179 ASN B C 1
ATOM 3889 O O . ASN B 1 179 ? 20.916 12.796 -1.695 1 92.62 179 ASN B O 1
ATOM 3893 N N . ALA B 1 180 ? 22.608 11.408 -1.766 1 91.48 180 ALA B N 1
ATOM 3894 C CA . ALA B 1 180 ? 21.814 10.182 -1.733 1 91.48 180 ALA B CA 1
ATOM 3895 C C . ALA B 1 180 ? 20.8 10.216 -0.593 1 91.48 180 ALA B C 1
ATOM 3897 O O . ALA B 1 180 ? 19.672 9.743 -0.743 1 91.48 180 ALA B O 1
ATOM 3898 N N . GLN B 1 181 ? 21.176 10.855 0.487 1 94.21 181 GLN B N 1
ATOM 3899 C CA . GLN B 1 181 ? 20.313 10.804 1.663 1 94.21 181 GLN B CA 1
ATOM 3900 C C . GLN B 1 181 ? 19.819 12.197 2.043 1 94.21 181 GLN B C 1
ATOM 3902 O O . GLN B 1 181 ? 19.022 12.347 2.972 1 94.21 181 GLN B O 1
ATOM 3907 N N . THR B 1 182 ? 20.218 13.268 1.262 1 96.34 182 THR B N 1
ATOM 3908 C CA . THR B 1 182 ? 19.905 14.629 1.685 1 96.34 182 THR B CA 1
ATOM 3909 C C . THR B 1 182 ? 19.173 15.384 0.58 1 96.34 182 THR B C 1
ATOM 3911 O O . THR B 1 182 ? 18.879 16.573 0.722 1 96.34 182 THR B O 1
ATOM 3914 N N . ALA B 1 183 ? 18.857 14.699 -0.464 1 97.79 183 ALA B N 1
ATOM 3915 C CA . ALA B 1 183 ? 18.263 15.339 -1.635 1 97.79 183 ALA B CA 1
ATOM 3916 C C . ALA B 1 183 ? 16.99 16.093 -1.261 1 97.79 183 ALA B C 1
ATOM 3918 O O . ALA B 1 183 ? 16.778 17.224 -1.705 1 97.79 183 ALA B O 1
ATOM 3919 N N . MET B 1 184 ? 16.169 15.547 -0.43 1 98.32 184 MET B N 1
ATOM 3920 C CA . MET B 1 184 ? 14.907 16.183 -0.063 1 98.32 184 MET B CA 1
ATOM 3921 C C . MET B 1 184 ? 15.15 17.401 0.822 1 98.32 184 MET B C 1
ATOM 3923 O O . MET B 1 184 ? 14.485 18.428 0.668 1 98.32 184 MET B O 1
ATOM 3927 N N . ALA B 1 185 ? 16.068 17.247 1.743 1 97.8 185 ALA B N 1
ATOM 3928 C CA . ALA B 1 185 ? 16.412 18.386 2.591 1 97.8 185 ALA B CA 1
ATOM 3929 C C . ALA B 1 185 ? 16.871 19.575 1.752 1 97.8 185 ALA B C 1
ATOM 3931 O O . ALA B 1 185 ? 16.434 20.706 1.976 1 97.8 185 ALA B O 1
ATOM 3932 N N . GLU B 1 186 ? 17.712 19.273 0.814 1 97.21 186 GLU B N 1
ATOM 3933 C CA . GLU B 1 186 ? 18.232 20.317 -0.063 1 97.21 186 GLU B CA 1
ATOM 3934 C C . GLU B 1 186 ? 17.122 20.929 -0.913 1 97.21 186 GLU B C 1
ATOM 3936 O O . GLU B 1 186 ? 17.059 22.149 -1.077 1 97.21 186 GLU B O 1
ATOM 3941 N N . MET B 1 187 ? 16.304 20.105 -1.398 1 97.7 187 MET B N 1
ATOM 3942 C CA . MET B 1 187 ? 15.176 20.549 -2.212 1 97.7 187 MET B CA 1
ATOM 3943 C C . MET B 1 187 ? 14.249 21.455 -1.409 1 97.7 187 MET B C 1
ATOM 3945 O O . MET B 1 187 ? 13.845 22.517 -1.888 1 97.7 187 MET B O 1
ATOM 3949 N N . LEU B 1 188 ? 13.955 21.099 -0.217 1 97.99 188 LEU B N 1
ATOM 3950 C CA . LEU B 1 188 ? 13.006 21.831 0.616 1 97.99 188 LEU B CA 1
ATOM 3951 C C . LEU B 1 188 ? 13.616 23.137 1.115 1 97.99 188 LEU B C 1
ATOM 3953 O O . LEU B 1 188 ? 12.895 24.098 1.392 1 97.99 188 LEU B O 1
ATOM 3957 N N . ASP B 1 189 ? 14.887 23.159 1.258 1 96.18 189 ASP B N 1
ATOM 3958 C CA . ASP B 1 189 ? 15.571 24.361 1.723 1 96.18 189 ASP B CA 1
ATOM 3959 C C . ASP B 1 189 ? 15.285 25.547 0.804 1 96.18 189 ASP B C 1
ATOM 3961 O O . ASP B 1 189 ? 15.235 26.692 1.257 1 96.18 189 ASP B O 1
ATOM 3965 N N . ALA B 1 190 ? 15.067 25.24 -0.39 1 95.14 190 ALA B N 1
ATOM 3966 C CA . ALA B 1 190 ? 14.844 26.281 -1.391 1 95.14 190 ALA B CA 1
ATOM 3967 C C . ALA B 1 190 ? 13.525 27.007 -1.141 1 95.14 190 ALA B C 1
ATOM 3969 O O . ALA B 1 190 ? 13.329 28.13 -1.612 1 95.14 190 ALA B O 1
ATOM 3970 N N . VAL B 1 191 ? 12.614 26.385 -0.343 1 95.35 191 VAL B N 1
ATOM 3971 C CA . VAL B 1 191 ? 11.302 27.005 -0.185 1 95.35 191 VAL B CA 1
ATOM 3972 C C . VAL B 1 191 ? 10.962 27.123 1.299 1 95.35 191 VAL B C 1
ATOM 3974 O O . VAL B 1 191 ? 9.855 27.532 1.658 1 95.35 191 VAL B O 1
ATOM 3977 N N . ARG B 1 192 ? 11.798 26.759 2.113 1 94.27 192 ARG B N 1
ATOM 3978 C CA . ARG B 1 192 ? 11.546 26.664 3.547 1 94.27 192 ARG B CA 1
ATOM 3979 C C . ARG B 1 192 ? 11.067 27.998 4.109 1 94.27 192 ARG B C 1
ATOM 3981 O O . ARG B 1 192 ? 10.269 28.032 5.048 1 94.27 192 ARG B O 1
ATOM 3988 N N . GLY B 1 193 ? 11.509 29.061 3.585 1 92.28 193 GLY B N 1
ATOM 3989 C CA . GLY B 1 193 ? 11.132 30.388 4.047 1 92.28 193 GLY B CA 1
ATOM 3990 C C . GLY B 1 193 ? 9.747 30.807 3.593 1 92.28 193 GLY B C 1
ATOM 3991 O O . GLY B 1 193 ? 9.17 31.752 4.134 1 92.28 193 GLY B O 1
ATOM 3992 N N . ASP B 1 194 ? 9.193 30.146 2.666 1 94.47 194 ASP B N 1
ATOM 3993 C CA . ASP B 1 194 ? 7.907 30.516 2.081 1 94.47 194 ASP B CA 1
ATOM 3994 C C . ASP B 1 194 ? 6.754 29.84 2.818 1 94.47 194 ASP B C 1
ATOM 3996 O O . ASP B 1 194 ? 5.589 30.19 2.614 1 94.47 194 ASP B O 1
ATOM 4000 N N . TYR B 1 195 ? 7.08 28.933 3.774 1 95.86 195 TYR B N 1
ATOM 4001 C CA . TYR B 1 195 ? 6.051 28.17 4.472 1 95.86 195 TYR B CA 1
ATOM 4002 C C . TYR B 1 195 ? 6.318 28.14 5.972 1 95.86 195 TYR B C 1
ATOM 4004 O O . TYR B 1 195 ? 7.47 28.226 6.406 1 95.86 195 TYR B O 1
ATOM 4012 N N . ASP B 1 196 ? 5.279 28.013 6.659 1 94.87 196 ASP B N 1
ATOM 4013 C CA . ASP B 1 196 ? 5.38 27.846 8.105 1 94.87 196 ASP B CA 1
ATOM 4014 C C . ASP B 1 196 ? 5.535 26.373 8.478 1 94.87 196 ASP B C 1
ATOM 4016 O O . ASP B 1 196 ? 6.25 26.04 9.426 1 94.87 196 ASP B O 1
ATOM 4020 N N . PHE B 1 197 ? 4.865 25.562 7.721 1 96.83 197 PHE B N 1
ATOM 4021 C CA . PHE B 1 197 ? 4.925 24.123 7.95 1 96.83 197 PHE B CA 1
ATOM 4022 C C . PHE B 1 197 ? 5.041 23.369 6.631 1 96.83 197 PHE B C 1
ATOM 4024 O O . PHE B 1 197 ? 4.413 23.742 5.639 1 96.83 197 PHE B O 1
ATOM 4031 N N . ILE B 1 198 ? 5.802 22.327 6.649 1 98.61 198 ILE B N 1
ATOM 4032 C CA . ILE B 1 198 ? 5.948 21.393 5.538 1 98.61 198 ILE B CA 1
ATOM 4033 C C . ILE B 1 198 ? 5.687 19.969 6.024 1 98.61 198 ILE B C 1
ATOM 4035 O O . ILE B 1 198 ? 6.417 19.452 6.873 1 98.61 198 ILE B O 1
ATOM 4039 N N . LEU B 1 199 ? 4.622 19.342 5.557 1 98.84 199 LEU B N 1
ATOM 4040 C CA . LEU B 1 199 ? 4.278 17.974 5.931 1 98.84 199 LEU B CA 1
ATOM 4041 C C . LEU B 1 199 ? 4.648 16.998 4.819 1 98.84 199 LEU B C 1
ATOM 4043 O O . LEU B 1 199 ? 4.291 17.209 3.658 1 98.84 199 LEU B O 1
ATOM 4047 N N . ILE B 1 200 ? 5.329 15.934 5.143 1 98.9 200 ILE B N 1
ATOM 4048 C CA . ILE B 1 200 ? 5.723 14.916 4.176 1 98.9 200 ILE B CA 1
ATOM 4049 C C . ILE B 1 200 ? 4.928 13.635 4.422 1 98.9 200 ILE B C 1
ATOM 4051 O O . ILE B 1 200 ? 5.095 12.983 5.455 1 98.9 200 ILE B O 1
ATOM 4055 N N . ASP B 1 201 ? 4.065 13.248 3.524 1 98.64 201 ASP B N 1
ATOM 4056 C CA . ASP B 1 201 ? 3.315 11.996 3.568 1 98.64 201 ASP B CA 1
ATOM 4057 C C . ASP B 1 201 ? 4.15 10.836 3.03 1 98.64 201 ASP B C 1
ATOM 4059 O O . ASP B 1 201 ? 4.275 10.665 1.815 1 98.64 201 ASP B O 1
ATOM 4063 N N . CYS B 1 202 ? 4.538 9.96 3.886 1 97.88 202 CYS B N 1
ATOM 4064 C CA . CYS B 1 202 ? 5.493 8.926 3.504 1 97.88 202 CYS B CA 1
ATOM 4065 C C . CYS B 1 202 ? 4.775 7.651 3.077 1 97.88 202 CYS B C 1
ATOM 4067 O O . CYS B 1 202 ? 3.681 7.358 3.562 1 97.88 202 CYS B O 1
ATOM 4069 N N . ALA B 1 203 ? 5.388 6.895 2.238 1 95.36 203 ALA B N 1
ATOM 4070 C CA . ALA B 1 203 ? 4.895 5.586 1.817 1 95.36 203 ALA B CA 1
ATOM 4071 C C . ALA B 1 203 ? 5.091 4.547 2.918 1 95.36 203 ALA B C 1
ATOM 4073 O O . ALA B 1 203 ? 5.861 4.765 3.856 1 95.36 203 ALA B O 1
ATOM 4074 N N . PRO B 1 204 ? 4.404 3.402 2.814 1 92.21 204 PRO B N 1
ATOM 4075 C CA . PRO B 1 204 ? 4.562 2.341 3.812 1 92.21 204 PRO B CA 1
ATOM 4076 C C . PRO B 1 204 ? 5.794 1.475 3.561 1 92.21 204 PRO B C 1
ATOM 4078 O O . PRO B 1 204 ? 5.685 0.248 3.487 1 92.21 204 PRO B O 1
ATOM 4081 N N . ASN B 1 205 ? 6.918 2.078 3.366 1 91.42 205 ASN B N 1
ATOM 4082 C CA . ASN B 1 205 ? 8.191 1.385 3.199 1 91.42 205 ASN B CA 1
ATOM 4083 C C . ASN B 1 205 ? 9.356 2.215 3.731 1 91.42 205 ASN B C 1
ATOM 4085 O O . ASN B 1 205 ? 9.178 3.378 4.097 1 91.42 205 ASN B O 1
ATOM 4089 N N . LEU B 1 206 ? 10.461 1.582 3.873 1 90.85 206 LEU B N 1
ATOM 4090 C CA . LEU B 1 206 ? 11.661 2.258 4.353 1 90.85 206 LEU B CA 1
ATOM 4091 C C . LEU B 1 206 ? 12.698 2.379 3.242 1 90.85 206 LEU B C 1
ATOM 4093 O O . LEU B 1 206 ? 13.865 2.03 3.436 1 90.85 206 LEU B O 1
ATOM 4097 N N . GLY B 1 207 ? 12.191 2.801 2.096 1 90.24 207 GLY B N 1
ATOM 4098 C CA . GLY B 1 207 ? 13.08 2.998 0.962 1 90.24 207 GLY B CA 1
ATOM 4099 C C . GLY B 1 207 ? 13.816 4.324 1.005 1 90.24 207 GLY B C 1
ATOM 4100 O O . GLY B 1 207 ? 13.739 5.051 1.997 1 90.24 207 GLY B O 1
ATOM 4101 N N . ALA B 1 208 ? 14.512 4.668 -0.017 1 92.54 208 ALA B N 1
ATOM 4102 C CA . ALA B 1 208 ? 15.362 5.854 -0.086 1 92.54 208 ALA B CA 1
ATOM 4103 C C . ALA B 1 208 ? 14.539 7.129 0.066 1 92.54 208 ALA B C 1
ATOM 4105 O O . ALA B 1 208 ? 14.994 8.101 0.673 1 92.54 208 ALA B O 1
ATOM 4106 N N . VAL B 1 209 ? 13.346 7.133 -0.45 1 95.8 209 VAL B N 1
ATOM 4107 C CA . VAL B 1 209 ? 12.505 8.323 -0.385 1 95.8 209 VAL B CA 1
ATOM 4108 C C . VAL B 1 209 ? 12.104 8.594 1.063 1 95.8 209 VAL B C 1
ATOM 4110 O O . VAL B 1 209 ? 12.165 9.735 1.527 1 95.8 209 VAL B O 1
ATOM 4113 N N . THR B 1 210 ? 11.709 7.547 1.77 1 95.81 210 THR B N 1
ATOM 4114 C CA . THR B 1 210 ? 11.322 7.693 3.169 1 95.81 210 THR B CA 1
ATOM 4115 C C . THR B 1 210 ? 12.516 8.117 4.019 1 95.81 210 THR B C 1
ATOM 4117 O O . THR B 1 210 ? 12.386 8.966 4.903 1 95.81 210 THR B O 1
ATOM 4120 N N . ILE B 1 211 ? 13.655 7.578 3.742 1 94.34 211 ILE B N 1
ATOM 4121 C CA . ILE B 1 211 ? 14.868 7.954 4.461 1 94.34 211 ILE B CA 1
ATOM 4122 C C . ILE B 1 211 ? 15.162 9.436 4.237 1 94.34 211 ILE B C 1
ATOM 4124 O O . ILE B 1 211 ? 15.486 10.16 5.181 1 94.34 211 ILE B O 1
ATOM 4128 N N . ASN B 1 212 ? 15.063 9.876 3.021 1 97.31 212 ASN B N 1
ATOM 4129 C CA . ASN B 1 212 ? 15.256 11.287 2.704 1 97.31 212 ASN B CA 1
ATOM 4130 C C . ASN B 1 212 ? 14.251 12.17 3.438 1 97.31 212 ASN B C 1
ATOM 4132 O O . ASN B 1 212 ? 14.591 13.268 3.882 1 97.31 212 ASN B O 1
ATOM 4136 N N . ALA B 1 213 ? 13.019 11.674 3.544 1 98.33 213 ALA B N 1
ATOM 4137 C CA . ALA B 1 213 ? 11.983 12.427 4.247 1 98.33 213 ALA B CA 1
ATOM 4138 C C . ALA B 1 213 ? 12.343 12.613 5.718 1 98.33 213 ALA B C 1
ATOM 4140 O O . ALA B 1 213 ? 12.241 13.719 6.254 1 98.33 213 ALA B O 1
ATOM 4141 N N . LEU B 1 214 ? 12.798 11.565 6.331 1 97.95 214 LEU B N 1
ATOM 4142 C CA . LEU B 1 214 ? 13.16 11.602 7.744 1 97.95 214 LEU B CA 1
ATOM 4143 C C . LEU B 1 214 ? 14.407 12.452 7.963 1 97.95 214 LEU B C 1
ATOM 4145 O O . LEU B 1 214 ? 14.539 13.113 8.995 1 97.95 214 LEU B O 1
ATOM 4149 N N . THR B 1 215 ? 15.279 12.437 7 1 97.88 215 THR B N 1
ATOM 4150 C CA . THR B 1 215 ? 16.492 13.244 7.072 1 97.88 215 THR B CA 1
ATOM 4151 C C . THR B 1 215 ? 16.159 14.73 6.971 1 97.88 215 THR B C 1
ATOM 4153 O O . THR B 1 215 ? 16.824 15.564 7.589 1 97.88 215 THR B O 1
ATOM 4156 N N . ALA B 1 216 ? 15.121 15.048 6.282 1 98.29 216 ALA B N 1
ATOM 4157 C CA . ALA B 1 216 ? 14.742 16.435 6.025 1 98.29 216 ALA B CA 1
ATOM 4158 C C . ALA B 1 216 ? 13.833 16.969 7.129 1 98.29 216 ALA B C 1
ATOM 4160 O O . ALA B 1 216 ? 13.62 18.179 7.235 1 98.29 216 ALA B O 1
ATOM 4161 N N . ALA B 1 217 ? 13.322 16.149 7.991 1 98.46 217 ALA B N 1
ATOM 4162 C CA . ALA B 1 217 ? 12.232 16.52 8.89 1 98.46 217 ALA B CA 1
ATOM 4163 C C . ALA B 1 217 ? 12.771 17.017 10.229 1 98.46 217 ALA B C 1
ATOM 4165 O O . ALA B 1 217 ? 13.827 16.573 10.683 1 98.46 217 ALA B O 1
ATOM 4166 N N . ASP B 1 218 ? 12.084 17.9 10.831 1 97.92 218 ASP B N 1
ATOM 4167 C CA . ASP B 1 218 ? 12.336 18.311 12.208 1 97.92 218 ASP B CA 1
ATOM 4168 C C . ASP B 1 218 ? 11.612 17.397 13.195 1 97.92 218 ASP B C 1
ATOM 4170 O O . ASP B 1 218 ? 12.092 17.172 14.308 1 97.92 218 ASP B O 1
ATOM 4174 N N . TYR B 1 219 ? 10.47 16.928 12.786 1 98.3 219 TYR B N 1
ATOM 4175 C CA . TYR B 1 219 ? 9.638 16.05 13.601 1 98.3 219 TYR B CA 1
ATOM 4176 C C . TYR B 1 219 ? 9.149 14.855 12.791 1 98.3 219 TYR B C 1
ATOM 4178 O O . TYR B 1 219 ? 9.055 14.925 11.564 1 98.3 219 TYR B O 1
ATOM 4186 N N . VAL B 1 220 ? 8.858 13.775 13.487 1 98.47 220 VAL B N 1
ATOM 4187 C CA . VAL B 1 220 ? 8.189 12.632 12.875 1 98.47 220 VAL B CA 1
ATOM 4188 C C . VAL B 1 220 ? 6.97 12.24 13.706 1 98.47 220 VAL B C 1
ATOM 4190 O O . VAL B 1 220 ? 7.031 12.22 14.938 1 98.47 220 VAL B O 1
ATOM 4193 N N . LEU B 1 221 ? 5.841 12.131 13.07 1 98.55 221 LEU B N 1
ATOM 4194 C CA . LEU B 1 221 ? 4.594 11.642 13.649 1 98.55 221 LEU B CA 1
ATOM 4195 C C . LEU B 1 221 ? 4.311 10.212 13.2 1 98.55 221 LEU B C 1
ATOM 4197 O O . LEU B 1 221 ? 4.424 9.895 12.014 1 98.55 221 LEU B O 1
ATOM 4201 N N . ILE B 1 222 ? 3.85 9.359 14.149 1 97.58 222 ILE B N 1
ATOM 4202 C CA . ILE B 1 222 ? 3.716 7.936 13.86 1 97.58 222 ILE B CA 1
ATOM 4203 C C . ILE B 1 222 ? 2.262 7.506 14.045 1 97.58 222 ILE B C 1
ATOM 4205 O O . ILE B 1 222 ? 1.858 7.119 15.144 1 97.58 222 ILE B O 1
ATOM 4209 N N . PRO B 1 223 ? 1.523 7.499 12.988 1 97.33 223 PRO B N 1
ATOM 4210 C CA . PRO B 1 223 ? 0.2 6.875 13.063 1 97.33 223 PRO B CA 1
ATOM 4211 C C . PRO B 1 223 ? 0.27 5.35 13.111 1 97.33 223 PRO B C 1
ATOM 4213 O O . PRO B 1 223 ? 1.004 4.737 12.333 1 97.33 223 PRO B O 1
ATOM 4216 N N . CYS B 1 224 ? -0.483 4.728 13.985 1 94.98 224 CYS B N 1
ATOM 4217 C CA . CYS B 1 224 ? -0.497 3.272 14.067 1 94.98 224 CYS B CA 1
ATOM 4218 C C . CYS B 1 224 ? -1.894 2.758 14.396 1 94.98 224 CYS B C 1
ATOM 4220 O O . CYS B 1 224 ? -2.603 3.351 15.211 1 94.98 224 CYS B O 1
ATOM 4222 N N . GLN B 1 225 ? -2.252 1.766 13.755 1 91.74 225 GLN B N 1
ATOM 4223 C CA . GLN B 1 225 ? -3.549 1.167 14.051 1 91.74 225 GLN B CA 1
ATOM 4224 C C . GLN B 1 225 ? -3.549 0.508 15.427 1 91.74 225 GLN B C 1
ATOM 4226 O O . GLN B 1 225 ? -2.561 -0.115 15.824 1 91.74 225 GLN B O 1
ATOM 4231 N N . ALA B 1 226 ? -4.62 0.615 16.125 1 87.78 226 ALA B N 1
ATOM 4232 C CA . ALA B 1 226 ? -4.775 -0.032 17.425 1 87.78 226 ALA B CA 1
ATOM 4233 C C . ALA B 1 226 ? -5.014 -1.531 17.266 1 87.78 226 ALA B C 1
ATOM 4235 O O . ALA B 1 226 ? -6.117 -2.021 17.52 1 87.78 226 ALA B O 1
ATOM 4236 N N . GLU B 1 227 ? -4.007 -2.225 16.888 1 83.4 227 GLU B N 1
ATOM 4237 C CA . GLU B 1 227 ? -4.058 -3.672 16.704 1 83.4 227 GLU B CA 1
ATOM 4238 C C . GLU B 1 227 ? -2.836 -4.35 17.316 1 83.4 227 GLU B C 1
ATOM 4240 O O . GLU B 1 227 ? -1.812 -3.703 17.546 1 83.4 227 GLU B O 1
ATOM 4245 N N . PRO B 1 228 ? -3.004 -5.596 17.557 1 73.74 228 PRO B N 1
ATOM 4246 C CA . PRO B 1 228 ? -1.948 -6.294 18.294 1 73.74 228 PRO B CA 1
ATOM 4247 C C . PRO B 1 228 ? -0.591 -6.214 17.597 1 73.74 228 PRO B C 1
ATOM 4249 O O . PRO B 1 228 ? 0.447 -6.167 18.262 1 73.74 228 PRO B O 1
ATOM 4252 N N . HIS B 1 229 ? -0.535 -6.196 16.383 1 77.29 229 HIS B N 1
ATOM 4253 C CA . HIS B 1 229 ? 0.752 -6.228 15.697 1 77.29 229 HIS B CA 1
ATOM 4254 C C . HIS B 1 229 ? 1.319 -4.823 15.523 1 77.29 229 HIS B C 1
ATOM 4256 O O . HIS B 1 229 ? 2.436 -4.657 15.029 1 77.29 229 HIS B O 1
ATOM 4262 N N . ALA B 1 230 ? 0.64 -3.851 16.011 1 82.1 230 ALA B N 1
ATOM 4263 C CA . ALA B 1 230 ? 1.076 -2.464 15.867 1 82.1 230 ALA B CA 1
ATOM 4264 C C . ALA B 1 230 ? 2.403 -2.229 16.582 1 82.1 230 ALA B C 1
ATOM 4266 O O . ALA B 1 230 ? 3.255 -1.482 16.094 1 82.1 230 ALA B O 1
ATOM 4267 N N . ILE B 1 231 ? 2.63 -2.956 17.618 1 82.98 231 ILE B N 1
ATOM 4268 C CA . ILE B 1 231 ? 3.804 -2.765 18.463 1 82.98 231 ILE B CA 1
ATOM 4269 C C . ILE B 1 231 ? 5.066 -3.118 17.679 1 82.98 231 ILE B C 1
ATOM 4271 O O . ILE B 1 231 ? 6.036 -2.356 17.677 1 82.98 231 ILE B O 1
ATOM 4275 N N . LEU B 1 232 ? 4.998 -4.2 16.96 1 82.21 232 LEU B N 1
ATOM 4276 C CA . LEU B 1 232 ? 6.157 -4.637 16.19 1 82.21 232 LEU B CA 1
ATOM 4277 C C . LEU B 1 232 ? 6.518 -3.61 15.122 1 82.21 232 LEU B C 1
ATOM 4279 O O . LEU B 1 232 ? 7.695 -3.297 14.928 1 82.21 232 LEU B O 1
ATOM 4283 N N . GLY B 1 233 ? 5.563 -3.076 14.515 1 86.42 233 GLY B N 1
ATOM 4284 C CA . GLY B 1 233 ? 5.778 -2.102 13.457 1 86.42 233 GLY B CA 1
ATOM 4285 C C . GLY B 1 233 ? 6.343 -0.788 13.962 1 86.42 233 GLY B C 1
ATOM 4286 O O . GLY B 1 233 ? 7.268 -0.233 13.364 1 86.42 233 GLY B O 1
ATOM 4287 N N . VAL B 1 234 ? 5.857 -0.326 15.04 1 91.24 234 VAL B N 1
ATOM 4288 C CA . VAL B 1 234 ? 6.298 0.948 15.601 1 91.24 234 VAL B CA 1
ATOM 4289 C C . VAL B 1 234 ? 7.729 0.818 16.118 1 91.24 234 VAL B C 1
ATOM 4291 O O . VAL B 1 234 ? 8.554 1.709 15.909 1 91.24 234 VAL B O 1
ATOM 4294 N N . ASN B 1 235 ? 8.021 -0.315 16.738 1 88.05 235 ASN B N 1
ATOM 4295 C CA . ASN B 1 235 ? 9.373 -0.523 17.246 1 88.05 235 ASN B CA 1
ATOM 4296 C C . ASN B 1 235 ? 10.401 -0.533 16.118 1 88.05 235 ASN B C 1
ATOM 4298 O O . ASN B 1 235 ? 11.46 0.088 16.232 1 88.05 235 ASN B O 1
ATOM 4302 N N . ALA B 1 236 ? 10.063 -1.227 15.118 1 85.52 236 ALA B N 1
ATOM 4303 C CA . ALA B 1 236 ? 10.965 -1.281 13.97 1 85.52 236 ALA B CA 1
ATOM 4304 C C . ALA B 1 236 ? 11.174 0.107 13.371 1 85.52 236 ALA B C 1
ATOM 4306 O O . ALA B 1 236 ? 12.288 0.456 12.973 1 85.52 236 ALA B O 1
ATOM 4307 N N . PHE B 1 237 ? 10.125 0.838 13.299 1 92.9 237 PHE B N 1
ATOM 4308 C CA . PHE B 1 237 ? 10.203 2.185 12.748 1 92.9 237 PHE B CA 1
ATOM 4309 C C . PHE B 1 237 ? 11.043 3.089 13.643 1 92.9 237 PHE B C 1
ATOM 4311 O O . PHE B 1 237 ? 11.869 3.862 13.154 1 92.9 237 PHE B O 1
ATOM 4318 N N . LEU B 1 238 ? 10.853 3.006 14.94 1 93.47 238 LEU B N 1
ATOM 4319 C CA . LEU B 1 238 ? 11.609 3.813 15.891 1 93.47 238 LEU B CA 1
ATOM 4320 C C . LEU B 1 238 ? 13.093 3.466 15.839 1 93.47 238 LEU B C 1
ATOM 4322 O O . LEU B 1 238 ? 13.946 4.339 16.017 1 93.47 238 LEU B O 1
ATOM 4326 N N . ASP B 1 239 ? 13.383 2.249 15.593 1 90.95 239 ASP B N 1
ATOM 4327 C CA . ASP B 1 239 ? 14.776 1.853 15.41 1 90.95 239 ASP B CA 1
ATOM 4328 C C . ASP B 1 239 ? 15.4 2.576 14.218 1 90.95 239 ASP B C 1
ATOM 4330 O O . ASP B 1 239 ? 16.548 3.02 14.286 1 90.95 239 ASP B O 1
ATOM 4334 N N . THR B 1 240 ? 14.665 2.64 13.186 1 92.02 240 THR B N 1
ATOM 4335 C CA . THR B 1 240 ? 15.128 3.351 11.999 1 92.02 240 THR B CA 1
ATOM 4336 C C . THR B 1 240 ? 15.311 4.837 12.296 1 92.02 240 THR B C 1
ATOM 4338 O O . THR B 1 240 ? 16.307 5.439 11.887 1 92.02 240 THR B O 1
ATOM 4341 N N . VAL B 1 241 ? 14.361 5.412 12.977 1 95.93 241 VAL B N 1
ATOM 4342 C CA . VAL B 1 241 ? 14.425 6.821 13.35 1 95.93 241 VAL B CA 1
ATOM 4343 C C . VAL B 1 241 ? 15.69 7.083 14.163 1 95.93 241 VAL B C 1
ATOM 4345 O O . VAL B 1 241 ? 16.395 8.068 13.927 1 95.93 241 VAL B O 1
ATOM 4348 N N . THR B 1 242 ? 15.994 6.203 15.054 1 95.52 242 THR B N 1
ATOM 4349 C CA . THR B 1 242 ? 17.176 6.346 15.897 1 95.52 242 THR B CA 1
ATOM 4350 C C . THR B 1 242 ? 18.447 6.32 15.053 1 95.52 242 THR B C 1
ATOM 4352 O O . THR B 1 242 ? 19.366 7.111 15.282 1 95.52 242 THR B O 1
ATOM 4355 N N . LYS B 1 243 ? 18.474 5.475 14.128 1 93.64 243 LYS B N 1
ATOM 4356 C CA . LYS B 1 243 ? 19.626 5.398 13.235 1 93.64 243 LYS B CA 1
ATOM 4357 C C . LYS B 1 243 ? 19.788 6.686 12.433 1 93.64 243 LYS B C 1
ATOM 4359 O O . LYS B 1 243 ? 20.905 7.175 12.252 1 93.64 243 LYS B O 1
ATOM 4364 N N . ILE B 1 244 ? 18.723 7.184 11.981 1 95.24 244 ILE B N 1
ATOM 4365 C CA . ILE B 1 244 ? 18.747 8.419 11.205 1 95.24 244 ILE B CA 1
ATOM 4366 C C . ILE B 1 244 ? 19.198 9.578 12.091 1 95.24 244 ILE B C 1
ATOM 4368 O O . ILE B 1 244 ? 20.012 10.405 11.675 1 95.24 244 ILE B O 1
ATOM 4372 N N . GLN B 1 245 ? 18.7 9.658 13.32 1 97.26 245 GLN B N 1
ATOM 4373 C CA . GLN B 1 245 ? 19.106 10.68 14.278 1 97.26 245 GLN B CA 1
ATOM 4374 C C . GLN B 1 245 ? 20.616 10.656 14.501 1 97.26 245 GLN B C 1
ATOM 4376 O O . GLN B 1 245 ? 21.257 11.708 14.556 1 97.26 245 GLN B O 1
ATOM 4381 N N . ARG B 1 246 ? 21.188 9.567 14.541 1 96.1 246 ARG B N 1
ATOM 4382 C CA . ARG B 1 246 ? 22.603 9.408 14.86 1 96.1 246 ARG B CA 1
ATOM 4383 C C . ARG B 1 246 ? 23.478 9.754 13.66 1 96.1 246 ARG B C 1
ATOM 4385 O O . ARG B 1 246 ? 24.541 10.36 13.814 1 96.1 246 ARG B O 1
ATOM 4392 N N . ARG B 1 247 ? 22.943 9.457 12.496 1 94.06 247 ARG B N 1
ATOM 4393 C CA . ARG B 1 247 ? 23.857 9.436 11.359 1 94.06 247 ARG B CA 1
ATOM 4394 C C . ARG B 1 247 ? 23.569 10.589 10.404 1 94.06 247 ARG B C 1
ATOM 4396 O O . ARG B 1 247 ? 24.472 11.075 9.719 1 94.06 247 ARG B O 1
ATOM 4403 N N . LEU B 1 248 ? 22.307 10.968 10.376 1 95.02 248 LEU B N 1
ATOM 4404 C CA . LEU B 1 248 ? 21.951 11.824 9.249 1 95.02 248 LEU B CA 1
ATOM 4405 C C . LEU B 1 248 ? 21.256 13.094 9.729 1 95.02 248 LEU B C 1
ATOM 4407 O O . LEU B 1 248 ? 21.363 14.144 9.092 1 95.02 248 LEU B O 1
ATOM 4411 N N . ASN B 1 249 ? 20.499 13.005 10.823 1 97.52 249 ASN B N 1
ATOM 4412 C CA . ASN B 1 249 ? 19.673 14.119 11.28 1 97.52 249 ASN B CA 1
ATOM 4413 C C . ASN B 1 249 ? 19.53 14.125 12.799 1 97.52 249 ASN B C 1
ATOM 4415 O O . ASN B 1 249 ? 18.474 13.775 13.329 1 97.52 249 ASN B O 1
ATOM 4419 N N . PRO B 1 250 ? 20.466 14.608 13.467 1 97.22 250 PRO B N 1
ATOM 4420 C CA . PRO B 1 250 ? 20.441 14.611 14.931 1 97.22 250 PRO B CA 1
ATOM 4421 C C . PRO B 1 250 ? 19.304 15.459 15.499 1 97.22 250 PRO B C 1
ATOM 4423 O O . PRO B 1 250 ? 18.937 15.302 16.667 1 97.22 250 PRO B O 1
ATOM 4426 N N . ASN B 1 251 ? 18.742 16.33 14.747 1 96.53 251 ASN B N 1
ATOM 4427 C CA . ASN B 1 251 ? 17.721 17.246 15.244 1 96.53 251 ASN B CA 1
ATOM 4428 C C . ASN B 1 251 ? 16.32 16.663 15.086 1 96.53 251 ASN B C 1
ATOM 4430 O O . ASN B 1 251 ? 15.34 17.258 15.538 1 96.53 251 ASN B O 1
ATOM 4434 N N . LEU B 1 252 ? 16.217 15.507 14.466 1 97.96 252 LEU B N 1
ATOM 4435 C CA . LEU B 1 252 ? 14.915 14.875 14.28 1 97.96 252 LEU B CA 1
ATOM 4436 C C . LEU B 1 252 ? 14.299 14.494 15.622 1 97.96 252 LEU B C 1
ATOM 4438 O O . LEU B 1 252 ? 14.957 13.867 16.456 1 97.96 252 LEU B O 1
ATOM 4442 N N . ARG B 1 253 ? 13.099 14.874 15.838 1 97.46 253 ARG B N 1
ATOM 4443 C CA . ARG B 1 253 ? 12.393 14.556 17.075 1 97.46 253 ARG B CA 1
ATOM 4444 C C . ARG B 1 253 ? 11.094 13.81 16.788 1 97.46 253 ARG B C 1
ATOM 4446 O O . ARG B 1 253 ? 10.419 14.088 15.796 1 97.46 253 ARG B O 1
ATOM 4453 N N . VAL B 1 254 ? 10.753 12.944 17.675 1 97.34 254 VAL B N 1
ATOM 4454 C CA . VAL B 1 254 ? 9.468 12.262 17.575 1 97.34 254 VAL B CA 1
ATOM 4455 C C . VAL B 1 254 ? 8.371 13.133 18.183 1 97.34 254 VAL B C 1
ATOM 4457 O O . VAL B 1 254 ? 8.371 13.39 19.389 1 97.34 254 VAL B O 1
ATOM 4460 N N . LEU B 1 255 ? 7.462 13.583 17.366 1 97.55 255 LEU B N 1
ATOM 4461 C CA . LEU B 1 255 ? 6.355 14.398 17.854 1 97.55 255 LEU B CA 1
ATOM 4462 C C . LEU B 1 255 ? 5.429 13.578 18.747 1 97.55 255 LEU B C 1
ATOM 4464 O O . LEU B 1 255 ? 4.912 14.086 19.744 1 97.55 255 LEU B O 1
ATOM 4468 N N . GLY B 1 256 ? 5.213 12.286 18.275 1 97.15 256 GLY B N 1
ATOM 4469 C CA . GLY B 1 256 ? 4.377 11.383 19.05 1 97.15 256 GLY B CA 1
ATOM 4470 C C . GLY B 1 256 ? 3.773 10.268 18.218 1 97.15 256 GLY B C 1
ATOM 4471 O O . GLY B 1 256 ? 4.105 10.115 17.04 1 97.15 256 GLY B O 1
ATOM 4472 N N . VAL B 1 257 ? 2.912 9.474 18.908 1 96.73 257 VAL B N 1
ATOM 4473 C CA . VAL B 1 257 ? 2.207 8.353 18.296 1 96.73 257 VAL B CA 1
ATOM 4474 C C . VAL B 1 257 ? 0.712 8.657 18.228 1 96.73 257 VAL B C 1
ATOM 4476 O O . VAL B 1 257 ? 0.139 9.199 19.176 1 96.73 257 VAL B O 1
ATOM 4479 N N . LEU B 1 258 ? 0.131 8.332 17.086 1 97.52 258 LEU B N 1
ATOM 4480 C CA . LEU B 1 258 ? -1.301 8.535 16.897 1 97.52 258 LEU B CA 1
ATOM 4481 C C . LEU B 1 258 ? -2.016 7.203 16.69 1 97.52 258 LEU B C 1
ATOM 4483 O O . LEU B 1 258 ? -1.989 6.644 15.591 1 97.52 258 LEU B O 1
ATOM 4487 N N . PRO B 1 259 ? -2.717 6.697 17.733 1 96.42 259 PRO B N 1
ATOM 4488 C CA . PRO B 1 259 ? -3.557 5.52 17.499 1 96.42 259 PRO B CA 1
ATOM 4489 C C . PRO B 1 259 ? -4.712 5.8 16.54 1 96.42 259 PRO B C 1
ATOM 4491 O O . PRO B 1 259 ? -5.373 6.835 16.65 1 96.42 259 PRO B O 1
ATOM 4494 N N . THR B 1 260 ? -4.876 4.897 15.594 1 96.63 260 THR B N 1
ATOM 4495 C CA . THR B 1 260 ? -5.885 5.136 14.568 1 96.63 260 THR B CA 1
ATOM 4496 C C . THR B 1 260 ? -6.834 3.946 14.455 1 96.63 260 THR B C 1
ATOM 4498 O O . THR B 1 260 ? -6.546 2.864 14.971 1 96.63 260 THR B O 1
ATOM 4501 N N . MET B 1 261 ? -8.038 4.204 13.867 1 94.99 261 MET B N 1
ATOM 4502 C CA . MET B 1 261 ? -9.065 3.228 13.515 1 94.99 261 MET B CA 1
ATOM 4503 C C . MET B 1 261 ? -9.531 2.46 14.748 1 94.99 261 MET B C 1
ATOM 4505 O O . MET B 1 261 ? -9.67 1.237 14.707 1 94.99 261 MET B O 1
ATOM 4509 N N . LEU B 1 262 ? -9.678 3.11 15.787 1 94.79 262 LEU B N 1
ATOM 4510 C CA . LEU B 1 262 ? -10.138 2.524 17.041 1 94.79 262 LEU B CA 1
ATOM 4511 C C . LEU B 1 262 ? -11.633 2.231 16.988 1 94.79 262 LEU B C 1
ATOM 4513 O O . LEU B 1 262 ? -12.424 3.087 16.587 1 94.79 262 LEU B O 1
ATOM 4517 N N . ASN B 1 263 ? -11.954 1.093 17.355 1 92.14 263 ASN B N 1
ATOM 4518 C CA . ASN B 1 263 ? -13.332 0.739 17.678 1 92.14 263 ASN B CA 1
ATOM 4519 C C . ASN B 1 263 ? -13.519 0.525 19.178 1 92.14 263 ASN B C 1
ATOM 4521 O O . ASN B 1 263 ? -13.222 -0.552 19.697 1 92.14 263 ASN B O 1
ATOM 4525 N N . PRO B 1 264 ? -14.105 1.451 19.798 1 87.54 264 PRO B N 1
ATOM 4526 C CA . PRO B 1 264 ? -14.161 1.392 21.261 1 87.54 264 PRO B CA 1
ATOM 4527 C C . PRO B 1 264 ? -14.995 0.221 21.773 1 87.54 264 PRO B C 1
ATOM 4529 O O . PRO B 1 264 ? -14.898 -0.144 22.947 1 87.54 264 PRO B O 1
ATOM 4532 N N . ARG B 1 265 ? -15.761 -0.366 20.958 1 90.36 265 ARG B N 1
ATOM 4533 C CA . ARG B 1 265 ? -16.609 -1.472 21.388 1 90.36 265 ARG B CA 1
ATOM 4534 C C . ARG B 1 265 ? -15.853 -2.795 21.334 1 90.36 265 ARG B C 1
ATOM 4536 O O . ARG B 1 265 ? -16.298 -3.795 21.901 1 90.36 265 ARG B O 1
ATOM 4543 N N . GLN B 1 266 ? -14.739 -2.794 20.664 1 89.84 266 GLN B N 1
ATOM 4544 C CA . GLN B 1 266 ? -13.966 -4.023 20.525 1 89.84 266 GLN B CA 1
ATOM 4545 C C . GLN B 1 266 ? -12.904 -4.131 21.616 1 89.84 266 GLN B C 1
ATOM 4547 O O . GLN B 1 266 ? -12.034 -3.266 21.731 1 89.84 266 GLN B O 1
ATOM 4552 N N . THR B 1 267 ? -12.98 -5.174 22.381 1 90.37 267 THR B N 1
ATOM 4553 C CA . THR B 1 267 ? -12.076 -5.416 23.5 1 90.37 267 THR B CA 1
ATOM 4554 C C . THR B 1 267 ? -10.625 -5.445 23.027 1 90.37 267 THR B C 1
ATOM 4556 O O . THR B 1 267 ? -9.735 -4.931 23.706 1 90.37 267 THR B O 1
ATOM 4559 N N . GLN B 1 268 ? -10.429 -5.989 21.948 1 86.65 268 GLN B N 1
ATOM 4560 C CA . GLN B 1 268 ? -9.076 -6.098 21.413 1 86.65 268 GLN B CA 1
ATOM 4561 C C . GLN B 1 268 ? -8.479 -4.72 21.141 1 86.65 268 GLN B C 1
ATOM 4563 O O . GLN B 1 268 ? -7.297 -4.487 21.402 1 86.65 268 GLN B O 1
ATOM 4568 N N . ASP B 1 269 ? -9.254 -3.827 20.6 1 89.39 269 ASP B N 1
ATOM 4569 C CA . ASP B 1 269 ? -8.797 -2.47 20.315 1 89.39 269 ASP B CA 1
ATOM 4570 C C . ASP B 1 269 ? -8.449 -1.725 21.602 1 89.39 269 ASP B C 1
ATOM 4572 O O . ASP B 1 269 ? -7.444 -1.015 21.662 1 89.39 269 ASP B O 1
ATOM 4576 N N . ARG B 1 270 ? -9.244 -1.892 22.56 1 90.8 270 ARG B N 1
ATOM 4577 C CA . ARG B 1 270 ? -9.007 -1.239 23.844 1 90.8 270 ARG B CA 1
ATOM 4578 C C . ARG B 1 270 ? -7.721 -1.747 24.487 1 90.8 270 ARG B C 1
ATOM 4580 O O . ARG B 1 270 ? -6.946 -0.963 25.04 1 90.8 270 ARG B O 1
ATOM 4587 N N . SER B 1 271 ? -7.609 -2.983 24.405 1 90.86 271 SER B N 1
ATOM 4588 C CA . SER B 1 271 ? -6.394 -3.585 24.944 1 90.86 271 SER B CA 1
ATOM 4589 C C . SER B 1 271 ? -5.154 -3.066 24.224 1 90.86 271 SER B C 1
ATOM 4591 O O . SER B 1 271 ? -4.142 -2.761 24.859 1 90.86 271 SER B O 1
ATOM 4593 N N . SER B 1 272 ? -5.259 -2.955 22.948 1 89.59 272 SER B N 1
ATOM 4594 C CA . SER B 1 272 ? -4.146 -2.45 22.151 1 89.59 272 SER B CA 1
ATOM 4595 C C . SER B 1 272 ? -3.836 -0.997 22.492 1 89.59 272 SER B C 1
ATOM 4597 O O . SER B 1 272 ? -2.67 -0.601 22.546 1 89.59 272 SER B O 1
ATOM 4599 N N . LEU B 1 273 ? -4.888 -0.243 22.664 1 91.25 273 LEU B N 1
ATOM 4600 C CA . LEU B 1 273 ? -4.701 1.153 23.042 1 91.25 273 LEU B CA 1
ATOM 4601 C C . LEU B 1 273 ? -3.984 1.262 24.383 1 91.25 273 LEU B C 1
ATOM 4603 O O . LEU B 1 273 ? -3.095 2.101 24.551 1 91.25 273 LEU B O 1
ATOM 4607 N N . ASP B 1 274 ? -4.355 0.423 25.277 1 91.98 274 ASP B N 1
ATOM 4608 C CA . ASP B 1 274 ? -3.699 0.384 26.58 1 91.98 274 ASP B CA 1
ATOM 4609 C C . ASP B 1 274 ? -2.222 0.021 26.441 1 91.98 274 ASP B C 1
ATOM 4611 O O . ASP B 1 274 ? -1.369 0.597 27.12 1 91.98 274 ASP B O 1
ATOM 4615 N N . ASP B 1 275 ? -1.974 -0.878 25.626 1 90.57 275 ASP B N 1
ATOM 4616 C CA . ASP B 1 275 ? -0.598 -1.304 25.388 1 90.57 275 ASP B CA 1
ATOM 4617 C C . ASP B 1 275 ? 0.234 -0.168 24.797 1 90.57 275 ASP B C 1
ATOM 4619 O O . ASP B 1 275 ? 1.389 0.027 25.181 1 90.57 275 ASP B O 1
ATOM 4623 N N . ILE B 1 276 ? -0.331 0.509 23.858 1 90.4 276 ILE B N 1
ATOM 4624 C CA . ILE B 1 276 ? 0.34 1.649 23.242 1 90.4 276 ILE B CA 1
ATOM 4625 C C . ILE B 1 276 ? 0.704 2.673 24.314 1 90.4 276 ILE B C 1
ATOM 4627 O O . ILE B 1 276 ? 1.834 3.167 24.352 1 90.4 276 ILE B O 1
ATOM 4631 N N . GLY B 1 277 ? -0.236 2.975 25.174 1 90.66 277 GLY B N 1
ATOM 4632 C CA . GLY B 1 277 ? 0.014 3.897 26.27 1 90.66 277 GLY B CA 1
ATOM 4633 C C . GLY B 1 277 ? 1.098 3.417 27.217 1 90.66 277 GLY B C 1
ATOM 4634 O O . GLY B 1 277 ? 1.965 4.195 27.622 1 90.66 277 GLY B O 1
ATOM 4635 N N . ARG B 1 278 ? 1.123 2.184 27.523 1 91.21 278 ARG B N 1
ATOM 4636 C CA . ARG B 1 278 ? 2.069 1.597 28.467 1 91.21 278 ARG B CA 1
ATOM 4637 C C . ARG B 1 278 ? 3.474 1.548 27.875 1 91.21 278 ARG B C 1
ATOM 4639 O O . ARG B 1 278 ? 4.454 1.836 28.565 1 91.21 278 ARG B O 1
ATOM 4646 N N . LEU B 1 279 ? 3.557 1.203 26.683 1 88.51 279 LEU B N 1
ATOM 4647 C CA . LEU B 1 279 ? 4.85 0.947 26.058 1 88.51 279 LEU B CA 1
ATOM 4648 C C . LEU B 1 279 ? 5.525 2.252 25.65 1 88.51 279 LEU B C 1
ATOM 4650 O O . LEU B 1 279 ? 6.742 2.395 25.783 1 88.51 279 LEU B O 1
ATOM 4654 N N . TRP B 1 280 ? 4.688 3.191 25.186 1 89.05 280 TRP B N 1
ATOM 4655 C CA . TRP B 1 280 ? 5.323 4.352 24.573 1 89.05 280 TRP B CA 1
ATOM 4656 C C . TRP B 1 280 ? 4.929 5.635 25.298 1 89.05 280 TRP B C 1
ATOM 4658 O O . TRP B 1 280 ? 5.573 6.673 25.132 1 89.05 280 TRP B O 1
ATOM 4668 N N . GLY B 1 281 ? 3.967 5.61 26.188 1 88.06 281 GLY B N 1
ATOM 4669 C CA . GLY B 1 281 ? 3.417 6.794 26.828 1 88.06 281 GLY B CA 1
ATOM 4670 C C . GLY B 1 281 ? 4.407 7.495 27.739 1 88.06 281 GLY B C 1
ATOM 4671 O O . GLY B 1 281 ? 4.254 8.682 28.035 1 88.06 281 GLY B O 1
ATOM 4672 N N . GLU B 1 282 ? 5.372 6.79 28.171 1 90.15 282 GLU B N 1
ATOM 4673 C CA . GLU B 1 282 ? 6.372 7.392 29.047 1 90.15 282 GLU B CA 1
ATOM 4674 C C . GLU B 1 282 ? 7.443 8.123 28.242 1 90.15 282 GLU B C 1
ATOM 4676 O O . GLU B 1 282 ? 7.984 9.135 28.693 1 90.15 282 GLU B O 1
ATOM 4681 N N . ASP B 1 283 ? 7.655 7.647 27.075 1 91.42 283 ASP B N 1
ATOM 4682 C CA . ASP B 1 283 ? 8.762 8.171 26.281 1 91.42 283 ASP B CA 1
ATOM 4683 C C . ASP B 1 283 ? 8.263 9.147 25.218 1 91.42 283 ASP B C 1
ATOM 4685 O O . ASP B 1 283 ? 8.988 10.061 24.819 1 91.42 283 ASP B O 1
ATOM 4689 N N . TYR B 1 284 ? 7.076 8.884 24.758 1 93.35 284 TYR B N 1
ATOM 4690 C CA . TYR B 1 284 ? 6.53 9.693 23.674 1 93.35 284 TYR B CA 1
ATOM 4691 C C . TYR B 1 284 ? 5.115 10.157 23.998 1 93.35 284 TYR B C 1
ATOM 4693 O O . TYR B 1 284 ? 4.411 9.52 24.785 1 93.35 284 TYR B O 1
ATOM 4701 N N . ARG B 1 285 ? 4.786 11.238 23.411 1 95.24 285 ARG B N 1
ATOM 4702 C CA . ARG B 1 285 ? 3.398 11.683 23.478 1 95.24 285 ARG B CA 1
ATOM 4703 C C . ARG B 1 285 ? 2.482 10.735 22.711 1 95.24 285 ARG B C 1
ATOM 4705 O O . ARG B 1 285 ? 2.793 10.336 21.587 1 95.24 285 ARG B O 1
ATOM 4712 N N . VAL B 1 286 ? 1.399 10.343 23.372 1 96.04 286 VAL B N 1
ATOM 4713 C CA . VAL B 1 286 ? 0.354 9.583 22.694 1 96.04 286 VAL B CA 1
ATOM 4714 C C . VAL B 1 286 ? -0.875 10.465 22.487 1 96.04 286 VAL B C 1
ATOM 4716 O O . VAL B 1 286 ? -1.489 10.921 23.454 1 96.04 286 VAL B O 1
ATOM 4719 N N . PHE B 1 287 ? -1.21 10.715 21.275 1 97.02 287 PHE B N 1
ATOM 4720 C CA . PHE B 1 287 ? -2.335 11.586 20.957 1 97.02 287 PHE B CA 1
ATOM 4721 C C . PHE B 1 287 ? -3.657 10.845 21.121 1 97.02 287 PHE B C 1
ATOM 4723 O O . PHE B 1 287 ? -3.686 9.613 21.133 1 97.02 287 PHE B O 1
ATOM 4730 N N . PRO B 1 288 ? -4.779 11.659 21.242 1 95.2 288 PRO B N 1
ATOM 4731 C CA . PRO B 1 288 ? -6.082 10.991 21.251 1 95.2 288 PRO B CA 1
ATOM 4732 C C . PRO B 1 288 ? -6.323 10.15 20 1 95.2 288 PRO B C 1
ATOM 4734 O O . PRO B 1 288 ? -5.948 10.556 18.897 1 95.2 288 PRO B O 1
ATOM 4737 N N . PRO B 1 289 ? -6.964 9.021 20.184 1 96.34 289 PRO B N 1
ATOM 4738 C CA . PRO B 1 289 ? -7.123 8.112 19.046 1 96.34 289 PRO B CA 1
ATOM 4739 C C . PRO B 1 289 ? -8.147 8.612 18.029 1 96.34 289 PRO B C 1
ATOM 4741 O O . PRO B 1 289 ? -9.094 9.312 18.395 1 96.34 289 PRO B O 1
ATOM 4744 N N . VAL B 1 290 ? -7.929 8.292 16.8 1 97.39 290 VAL B N 1
ATOM 4745 C CA . VAL B 1 290 ? -8.908 8.517 15.742 1 97.39 290 VAL B CA 1
ATOM 4746 C C . VAL B 1 290 ? -9.809 7.292 15.602 1 97.39 290 VAL B C 1
ATOM 4748 O O . VAL B 1 290 ? -9.329 6.188 15.335 1 97.39 290 VAL B O 1
ATOM 4751 N N . PRO B 1 291 ? -11.057 7.43 15.764 1 95.81 291 PRO B N 1
ATOM 4752 C CA . PRO B 1 291 ? -11.95 6.274 15.65 1 95.81 291 PRO B CA 1
ATOM 4753 C C . PRO B 1 291 ? -12.139 5.816 14.206 1 95.81 291 PRO B C 1
ATOM 4755 O O . PRO B 1 291 ? -11.949 6.602 13.274 1 95.81 291 PRO B O 1
ATOM 4758 N N . ARG B 1 292 ? -12.448 4.566 14.111 1 94.94 292 ARG B N 1
ATOM 4759 C CA . ARG B 1 292 ? -12.865 4.069 12.804 1 94.94 292 ARG B CA 1
ATOM 4760 C C . ARG B 1 292 ? -14.156 4.741 12.349 1 94.94 292 ARG B C 1
ATOM 4762 O O . ARG B 1 292 ? -15.098 4.882 13.131 1 94.94 292 ARG B O 1
ATOM 4769 N N . ALA B 1 293 ? -14.182 5.267 11.122 1 95.26 293 ALA B N 1
ATOM 4770 C CA . ALA B 1 293 ? -15.37 5.944 10.609 1 95.26 293 ALA B CA 1
ATOM 4771 C C . ALA B 1 293 ? -15.452 5.831 9.089 1 95.26 293 ALA B C 1
ATOM 4773 O O . ALA B 1 293 ? -14.434 5.915 8.398 1 95.26 293 ALA B O 1
ATOM 4774 N N . THR B 1 294 ? -16.591 5.647 8.543 1 94.53 294 THR B N 1
ATOM 4775 C CA . THR B 1 294 ? -16.829 5.439 7.119 1 94.53 294 THR B CA 1
ATOM 4776 C C . THR B 1 294 ? -16.513 6.704 6.328 1 94.53 294 THR B C 1
ATOM 4778 O O . THR B 1 294 ? -16.191 6.636 5.14 1 94.53 294 THR B O 1
ATOM 4781 N N . ILE B 1 295 ? -16.56 7.827 6.975 1 96.53 295 ILE B N 1
ATOM 4782 C CA . ILE B 1 295 ? -16.421 9.108 6.291 1 96.53 295 ILE B CA 1
ATOM 4783 C C . ILE B 1 295 ? -15.031 9.212 5.668 1 96.53 295 ILE B C 1
ATOM 4785 O O . ILE B 1 295 ? -14.846 9.897 4.659 1 96.53 295 ILE B O 1
ATOM 4789 N N . TYR B 1 296 ? -14.07 8.6 6.263 1 96.13 296 TYR B N 1
ATOM 4790 C CA . TYR B 1 296 ? -12.716 8.678 5.725 1 96.13 296 TYR B CA 1
ATOM 4791 C C . TYR B 1 296 ? -12.625 7.979 4.374 1 96.13 296 TYR B C 1
ATOM 4793 O O . TYR B 1 296 ? -12.019 8.504 3.437 1 96.13 296 TYR B O 1
ATOM 4801 N N . ALA B 1 297 ? -13.194 6.807 4.305 1 93.43 297 ALA B N 1
ATOM 4802 C CA . ALA B 1 297 ? -13.239 6.091 3.033 1 93.43 297 ALA B CA 1
ATOM 4803 C C . ALA B 1 297 ? -14.053 6.862 1.998 1 93.43 297 ALA B C 1
ATOM 4805 O O . ALA B 1 297 ? -13.687 6.911 0.821 1 93.43 297 ALA B O 1
ATOM 4806 N N . GLN B 1 298 ? -15.135 7.476 2.403 1 95.18 298 GLN B N 1
ATOM 4807 C CA . GLN B 1 298 ? -15.991 8.256 1.516 1 95.18 298 GLN B CA 1
ATOM 4808 C C . GLN B 1 298 ? -15.253 9.475 0.971 1 95.18 298 GLN B C 1
ATOM 4810 O O . GLN B 1 298 ? -15.327 9.769 -0.224 1 95.18 298 GLN B O 1
ATOM 4815 N N . ALA B 1 299 ? -14.537 10.133 1.845 1 96.15 299 ALA B N 1
ATOM 4816 C CA . ALA B 1 299 ? -13.769 11.309 1.444 1 96.15 299 ALA B CA 1
ATOM 4817 C C . ALA B 1 299 ? -12.658 10.931 0.468 1 96.15 299 ALA B C 1
ATOM 4819 O O . ALA B 1 299 ? -12.424 11.634 -0.518 1 96.15 299 ALA B O 1
ATOM 4820 N N . ALA B 1 300 ? -11.976 9.885 0.763 1 92.94 300 ALA B N 1
ATOM 4821 C CA . ALA B 1 300 ? -10.936 9.388 -0.134 1 92.94 300 ALA B CA 1
ATOM 4822 C C . ALA B 1 300 ? -11.504 9.09 -1.519 1 92.94 300 ALA B C 1
ATOM 4824 O O . ALA B 1 300 ? -10.905 9.455 -2.534 1 92.94 300 ALA B O 1
ATOM 4825 N N . GLY B 1 301 ? -12.657 8.464 -1.562 1 90.41 301 GLY B N 1
ATOM 4826 C CA . GLY B 1 301 ? -13.31 8.136 -2.819 1 90.41 301 GLY B CA 1
ATOM 4827 C C . GLY B 1 301 ? -13.743 9.359 -3.604 1 90.41 301 GLY B C 1
ATOM 4828 O O . GLY B 1 301 ? -13.775 9.333 -4.836 1 90.41 301 GLY B O 1
ATOM 4829 N N . ALA B 1 302 ? -14.017 10.403 -2.869 1 93.39 302 ALA B N 1
ATOM 4830 C CA . ALA B 1 302 ? -14.506 11.629 -3.492 1 93.39 302 ALA B CA 1
ATOM 4831 C C . ALA B 1 302 ? -13.363 12.605 -3.755 1 93.39 302 ALA B C 1
ATOM 4833 O O . ALA B 1 302 ? -13.577 13.69 -4.3 1 93.39 302 ALA B O 1
ATOM 4834 N N . ASN B 1 303 ? -12.175 12.271 -3.318 1 93.57 303 ASN B N 1
ATOM 4835 C CA . ASN B 1 303 ? -10.981 13.089 -3.505 1 93.57 303 ASN B CA 1
ATOM 4836 C C . ASN B 1 303 ? -11.109 14.437 -2.801 1 93.57 303 ASN B C 1
ATOM 4838 O O . ASN B 1 303 ? -10.85 15.482 -3.4 1 93.57 303 ASN B O 1
ATOM 4842 N N . VAL B 1 304 ? -11.535 14.33 -1.552 1 95.62 304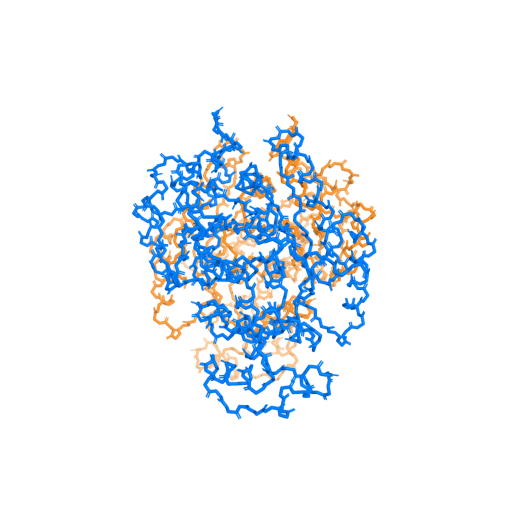 VAL B N 1
ATOM 4843 C CA . VAL B 1 304 ? -11.634 15.553 -0.762 1 95.62 304 VAL B CA 1
ATOM 4844 C C . VAL B 1 304 ? -11.034 15.323 0.624 1 95.62 304 VAL B C 1
ATOM 4846 O O . VAL B 1 304 ? -10.973 14.187 1.1 1 95.62 304 VAL B O 1
ATOM 4849 N N . ILE B 1 305 ? -10.624 16.356 1.211 1 97.69 305 ILE B N 1
ATOM 4850 C CA . ILE B 1 305 ? -10.141 16.304 2.586 1 97.69 305 ILE B CA 1
ATOM 4851 C C . ILE B 1 305 ? -11.315 16.082 3.537 1 97.69 305 ILE B C 1
ATOM 4853 O O . ILE B 1 305 ? -12.314 16.802 3.479 1 97.69 305 ILE B O 1
ATOM 4857 N N . THR B 1 306 ? -11.251 15.168 4.409 1 97.71 306 THR B N 1
ATOM 4858 C CA . THR B 1 306 ? -12.355 14.771 5.275 1 97.71 306 THR B CA 1
ATOM 4859 C C . THR B 1 306 ? -12.853 15.958 6.095 1 97.71 306 THR B C 1
ATOM 4861 O O . THR B 1 306 ? -14.047 16.265 6.09 1 97.71 306 THR B O 1
ATOM 4864 N N . LEU B 1 307 ? -11.945 16.722 6.723 1 97.47 307 LEU B N 1
ATOM 4865 C CA . LEU B 1 307 ? -12.338 17.805 7.617 1 97.47 307 LEU B CA 1
ATOM 4866 C C . LEU B 1 307 ? -12.843 19.007 6.826 1 97.47 307 LEU B C 1
ATOM 4868 O O . LEU B 1 307 ? -13.55 19.86 7.368 1 97.47 307 LEU B O 1
ATOM 4872 N N . ASP B 1 308 ? -12.406 19.1 5.606 1 96.28 308 ASP B N 1
ATOM 4873 C CA . ASP B 1 308 ? -12.965 20.142 4.75 1 96.28 308 ASP B CA 1
ATOM 4874 C C . ASP B 1 308 ? -14.421 19.843 4.4 1 96.28 308 ASP B C 1
ATOM 4876 O O . ASP B 1 308 ? -15.256 20.749 4.368 1 96.28 308 ASP B O 1
ATOM 4880 N N . ALA B 1 309 ? -14.678 18.599 4.188 1 95.46 309 ALA B N 1
ATOM 4881 C CA . ALA B 1 309 ? -16.036 18.165 3.873 1 95.46 309 ALA B CA 1
ATOM 4882 C C . ALA B 1 309 ? -16.921 18.186 5.116 1 95.46 309 ALA B C 1
ATOM 4884 O O . ALA B 1 309 ? -18.113 18.493 5.033 1 95.46 309 ALA B O 1
ATOM 4885 N N . ASP B 1 310 ? -16.342 17.825 6.234 1 96.16 310 ASP B N 1
ATOM 4886 C CA . ASP B 1 310 ? -17.068 17.755 7.498 1 96.16 310 ASP B CA 1
ATOM 4887 C C . ASP B 1 310 ? -16.155 18.087 8.676 1 96.16 310 ASP B C 1
ATOM 4889 O O . ASP B 1 310 ? -15.487 17.204 9.218 1 96.16 310 ASP B O 1
ATOM 4893 N N . ILE B 1 311 ? -16.263 19.26 9.19 1 95.25 311 ILE B N 1
ATOM 4894 C CA . ILE B 1 311 ? -15.377 19.752 10.24 1 95.25 311 ILE B CA 1
ATOM 4895 C C . ILE B 1 311 ? -15.672 19.022 11.548 1 95.25 311 ILE B C 1
ATOM 4897 O O . ILE B 1 311 ? -14.871 19.066 12.485 1 95.25 311 ILE B O 1
ATOM 4901 N N . GLY B 1 312 ? -16.766 18.381 11.645 1 94.63 312 GLY B N 1
ATOM 4902 C CA . GLY B 1 312 ? -17.142 17.629 12.832 1 94.63 312 GLY B CA 1
ATOM 4903 C C . GLY B 1 312 ? -16.819 16.151 12.728 1 94.63 3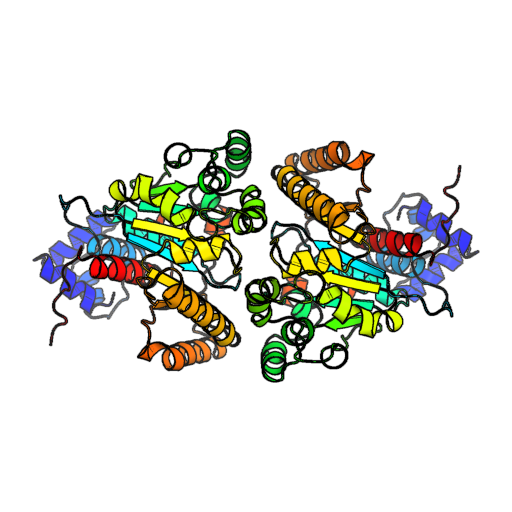12 GLY B C 1
ATOM 4904 O O . GLY B 1 312 ? -17.217 15.361 13.587 1 94.63 312 GLY B O 1
ATOM 4905 N N . ALA B 1 313 ? -16.098 15.751 11.707 1 96.66 313 ALA B N 1
ATOM 4906 C CA . ALA B 1 313 ? -15.781 14.342 11.49 1 96.66 313 ALA B CA 1
ATOM 4907 C C . ALA B 1 313 ? -15.055 13.75 12.695 1 96.66 313 ALA B C 1
ATOM 4909 O O . ALA B 1 313 ? -14.269 14.437 13.352 1 96.66 313 ALA B O 1
ATOM 4910 N N . PRO B 1 314 ? -15.362 12.453 12.982 1 95.49 314 PRO B N 1
ATOM 4911 C CA . PRO B 1 314 ? -14.635 11.796 14.071 1 95.49 314 PRO B CA 1
ATOM 4912 C C . PRO B 1 314 ? -13.119 11.886 13.906 1 95.49 314 PRO B C 1
ATOM 4914 O O . PRO B 1 314 ? -12.6 11.673 12.807 1 95.49 314 PRO B O 1
ATOM 4917 N N . GLY B 1 315 ? -12.411 12.298 14.989 1 95.96 315 GLY B N 1
ATOM 4918 C CA . GLY B 1 315 ? -10.962 12.411 14.934 1 95.96 315 GLY B CA 1
ATOM 4919 C C . GLY B 1 315 ? -10.478 13.848 14.871 1 95.96 315 GLY B C 1
ATOM 4920 O O . GLY B 1 315 ? -9.278 14.11 14.982 1 95.96 315 GLY B O 1
ATOM 4921 N N . VAL B 1 316 ? -11.448 14.801 14.694 1 96.79 316 VAL B N 1
ATOM 4922 C CA . VAL B 1 316 ? -11.081 16.21 14.608 1 96.79 316 VAL B CA 1
ATOM 4923 C C . VAL B 1 316 ? -10.279 16.613 15.843 1 96.79 316 VAL B C 1
ATOM 4925 O O . VAL B 1 316 ? -9.34 17.407 15.751 1 96.79 316 VAL B O 1
ATOM 4928 N N . GLU B 1 317 ? -10.581 16.065 17.001 1 95.02 317 GLU B N 1
ATOM 4929 C CA . GLU B 1 317 ? -9.867 16.371 18.238 1 95.02 317 GLU B CA 1
ATOM 4930 C C . GLU B 1 317 ? -8.407 15.937 18.154 1 95.02 317 GLU B C 1
ATOM 4932 O O . GLU B 1 317 ? -7.517 16.635 18.645 1 95.02 317 GLU B O 1
ATOM 4937 N N . SER B 1 318 ? -8.198 14.829 17.532 1 97.38 318 SER B N 1
ATOM 4938 C CA . SER B 1 318 ? -6.849 14.292 17.393 1 97.38 318 SER B CA 1
ATOM 4939 C C . SER B 1 318 ? -6 15.161 16.471 1 97.38 318 SER B C 1
ATOM 4941 O O . SER B 1 318 ? -4.865 15.506 16.806 1 97.38 318 SER B O 1
ATOM 4943 N N . TYR B 1 319 ? -6.564 15.53 15.365 1 98.17 319 TYR B N 1
ATOM 4944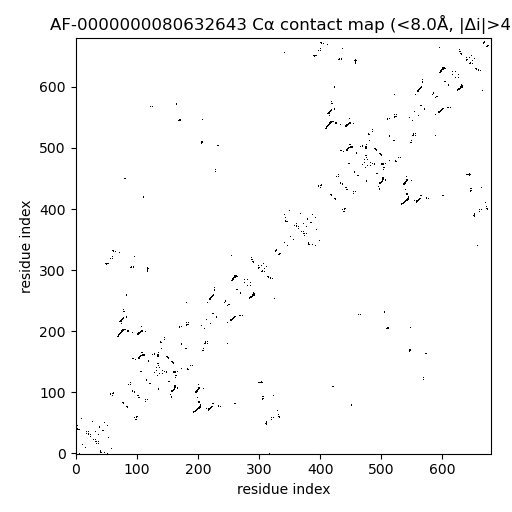 C CA . TYR B 1 319 ? -5.832 16.34 14.397 1 98.17 319 TYR B CA 1
ATOM 4945 C C . TYR B 1 319 ? -5.584 17.743 14.937 1 98.17 319 TYR B C 1
ATOM 4947 O O . TYR B 1 319 ? -4.524 18.328 14.7 1 98.17 319 TYR B O 1
ATOM 4955 N N . ALA B 1 320 ? -6.537 18.25 15.675 1 96.44 320 ALA B N 1
ATOM 4956 C CA . ALA B 1 320 ? -6.349 19.538 16.339 1 96.44 320 ALA B CA 1
ATOM 4957 C C . ALA B 1 320 ? -5.236 19.461 17.381 1 96.44 320 ALA B C 1
ATOM 4959 O O . ALA B 1 320 ? -4.437 20.39 17.514 1 96.44 320 ALA B O 1
ATOM 4960 N N . ALA B 1 321 ? -5.234 18.386 18.115 1 96.39 321 ALA B N 1
ATOM 4961 C CA . ALA B 1 321 ? -4.202 18.198 19.131 1 96.39 321 ALA B CA 1
ATOM 4962 C C . ALA B 1 321 ? -2.813 18.156 18.501 1 96.39 321 ALA B C 1
ATOM 4964 O O . ALA B 1 321 ? -1.858 18.71 19.051 1 96.39 321 ALA B O 1
ATOM 4965 N N . ILE B 1 322 ? -2.687 17.533 17.404 1 98.07 322 ILE B N 1
ATOM 4966 C CA . ILE B 1 322 ? -1.413 17.433 16.699 1 98.07 322 ILE B CA 1
ATOM 4967 C C . ILE B 1 322 ? -0.994 18.811 16.193 1 98.07 322 ILE B C 1
ATOM 4969 O O . ILE B 1 322 ? 0.153 19.225 16.378 1 98.07 322 ILE B O 1
ATOM 4973 N N . ALA B 1 323 ? -1.936 19.504 15.556 1 97.04 323 ALA B N 1
ATOM 4974 C CA . ALA B 1 323 ? -1.656 20.859 15.088 1 97.04 323 ALA B CA 1
ATOM 4975 C C . ALA B 1 323 ? -1.234 21.762 16.244 1 97.04 323 ALA B C 1
ATOM 4977 O O . ALA B 1 323 ? -0.268 22.52 16.128 1 97.04 323 ALA B O 1
ATOM 4978 N N . GLY B 1 324 ? -1.962 21.633 17.324 1 93.84 324 GLY B N 1
ATOM 4979 C CA . GLY B 1 324 ? -1.623 22.409 18.507 1 93.84 324 GLY B CA 1
ATOM 4980 C C . GLY B 1 324 ? -0.23 22.118 19.032 1 93.84 324 GLY B C 1
ATOM 4981 O O . GLY B 1 324 ? 0.502 23.037 19.407 1 93.84 324 GLY B O 1
ATOM 4982 N N . ALA B 1 325 ? 0.136 20.887 19.054 1 95.39 325 ALA B N 1
ATOM 4983 C CA . ALA B 1 325 ? 1.464 20.489 19.513 1 95.39 325 ALA B CA 1
ATOM 4984 C C . ALA B 1 325 ? 2.553 21.089 18.627 1 95.39 325 ALA B C 1
ATOM 4986 O O . ALA B 1 325 ? 3.596 21.52 19.122 1 95.39 325 ALA B O 1
ATOM 4987 N N . LEU B 1 326 ? 2.319 21.093 17.337 1 95.19 326 LEU B N 1
ATOM 4988 C CA . LEU B 1 326 ? 3.278 21.659 16.395 1 95.19 326 LEU B CA 1
ATOM 4989 C C . LEU B 1 326 ? 3.406 23.166 16.589 1 95.19 326 LEU B C 1
ATOM 4991 O O . LEU B 1 326 ? 4.517 23.702 16.602 1 95.19 326 LEU B O 1
ATOM 4995 N N . LEU B 1 327 ? 2.317 23.823 16.772 1 92.36 327 LEU B N 1
ATOM 4996 C CA . LEU B 1 327 ? 2.316 25.266 16.986 1 92.36 327 LEU B CA 1
ATOM 4997 C C . LEU B 1 327 ? 3.043 25.624 18.278 1 92.36 327 LEU B C 1
ATOM 4999 O O . LEU B 1 327 ? 3.81 26.588 18.318 1 92.36 327 LEU B O 1
ATOM 5003 N N . LYS B 1 328 ? 2.814 24.789 19.258 1 89.88 328 LYS B N 1
ATOM 5004 C CA . LYS B 1 328 ? 3.486 25.019 20.533 1 89.88 328 LYS B CA 1
ATOM 5005 C C . LYS B 1 328 ? 4.987 24.768 20.417 1 89.88 328 LYS B C 1
ATOM 5007 O O . LYS B 1 328 ? 5.794 25.558 20.912 1 89.88 328 LYS B O 1
ATOM 5012 N N . ALA B 1 329 ? 5.317 23.735 19.766 1 88.69 329 ALA B N 1
ATOM 5013 C CA . ALA B 1 329 ? 6.717 23.347 19.621 1 88.69 329 ALA B CA 1
ATOM 5014 C C . ALA B 1 329 ? 7.499 24.396 18.836 1 88.69 329 ALA B C 1
ATOM 5016 O O . ALA B 1 329 ? 8.707 24.554 19.029 1 88.69 329 ALA B O 1
ATOM 5017 N N . THR B 1 330 ? 6.797 25.126 17.991 1 88.06 330 THR B N 1
ATOM 5018 C CA . THR B 1 330 ? 7.472 26.102 17.144 1 88.06 330 THR B CA 1
ATOM 5019 C C . THR B 1 330 ? 7.301 27.512 17.702 1 88.06 330 THR B C 1
ATOM 5021 O O . THR B 1 330 ? 7.695 28.49 17.063 1 88.06 330 THR B O 1
ATOM 5024 N N . GLY B 1 331 ? 6.676 27.579 18.83 1 81.22 331 GLY B N 1
ATOM 5025 C CA . GLY B 1 331 ? 6.556 28.842 19.541 1 81.22 331 GLY B CA 1
ATOM 5026 C C . GLY B 1 331 ? 5.512 29.766 18.942 1 81.22 331 GLY B C 1
ATOM 5027 O O . GLY B 1 331 ? 5.582 30.985 19.115 1 81.22 331 GLY B O 1
ATOM 5028 N N . ARG B 1 332 ? 4.653 29.242 18.262 1 79.53 332 ARG B N 1
ATOM 5029 C CA . ARG B 1 332 ? 3.646 30.067 17.604 1 79.53 332 ARG B CA 1
ATOM 5030 C C . ARG B 1 332 ? 2.44 30.286 18.511 1 79.53 332 ARG B C 1
ATOM 5032 O O . ARG B 1 332 ? 1.656 31.213 18.298 1 79.53 332 ARG B O 1
ATOM 5039 N N . ILE B 1 333 ? 2.175 29.388 19.359 1 72.18 333 ILE B N 1
ATOM 5040 C CA . ILE B 1 333 ? 1.144 29.584 20.372 1 72.18 333 ILE B CA 1
ATOM 5041 C C . ILE B 1 333 ? 1.756 29.446 21.764 1 72.18 333 ILE B C 1
ATOM 5043 O O . ILE B 1 333 ? 2.685 28.661 21.966 1 72.18 333 ILE B O 1
ATOM 5047 N N . ARG B 1 334 ? 1.566 30.591 22.519 1 59.96 334 ARG B N 1
ATOM 5048 C CA . ARG B 1 334 ? 2.088 30.596 23.881 1 59.96 334 ARG B CA 1
ATOM 5049 C C . ARG B 1 334 ? 1.492 29.457 24.701 1 59.96 334 ARG B C 1
ATOM 5051 O O . ARG B 1 334 ? 0.356 29.041 24.461 1 59.96 334 ARG B O 1
ATOM 5058 N N . GLU B 1 335 ? 2.339 28.574 25.243 1 54.53 335 GLU B N 1
ATOM 5059 C CA . GLU B 1 335 ? 1.895 27.564 26.199 1 54.53 335 GLU B CA 1
ATOM 5060 C C . GLU B 1 335 ? 0.827 28.122 27.136 1 54.53 335 GLU B C 1
ATOM 5062 O O . GLU B 1 335 ? 0.994 29.204 27.701 1 54.53 335 GLU B O 1
ATOM 5067 N N . SER B 1 336 ? -0.388 28.073 26.84 1 42.16 336 SER B N 1
ATOM 5068 C CA . SER B 1 336 ? -1.179 28.407 28.02 1 42.16 336 SER B CA 1
ATOM 5069 C C . SER B 1 336 ? -0.564 27.814 29.283 1 42.16 336 SER B C 1
ATOM 5071 O O . SER B 1 336 ? -0.007 26.715 29.252 1 42.16 336 SER B O 1
ATOM 5073 N N . SER B 1 337 ? 0.032 28.526 30.23 1 33.14 337 SER B N 1
ATOM 5074 C CA . SER B 1 337 ? 0.373 28.047 31.566 1 33.14 337 SER B CA 1
ATOM 5075 C C . SER B 1 337 ? -0.512 26.874 31.976 1 33.14 337 SER B C 1
ATOM 5077 O O . SER B 1 337 ? -1.738 26.952 31.88 1 33.14 337 SER B O 1
ATOM 5079 N N . ASP B 1 338 ? -0.183 25.531 31.706 1 35.65 338 ASP B N 1
ATOM 5080 C CA . ASP B 1 338 ? -0.843 24.517 32.523 1 35.65 338 ASP B CA 1
ATOM 5081 C C . ASP B 1 338 ? -1.431 25.131 33.791 1 35.65 338 ASP B C 1
ATOM 5083 O O . ASP B 1 338 ? -0.746 25.864 34.508 1 35.65 338 ASP B O 1
ATOM 5087 N N . ALA B 1 339 ? -2.701 25.569 34.064 1 30.1 339 ALA B N 1
ATOM 5088 C CA . ALA B 1 339 ? -3.102 25.672 35.464 1 30.1 339 ALA B CA 1
ATOM 5089 C C . ALA B 1 339 ? -2.283 24.729 36.34 1 30.1 339 ALA B C 1
ATOM 5091 O O . ALA B 1 339 ? -2.22 23.526 36.078 1 30.1 339 ALA B O 1
ATOM 5092 N N . ALA B 1 340 ? -1.36 25.169 37.358 1 25.75 340 ALA B N 1
ATOM 5093 C CA . ALA B 1 340 ? -1.004 24.426 38.564 1 25.75 340 ALA B CA 1
ATOM 5094 C C . ALA B 1 340 ? -2.182 23.596 39.065 1 25.75 340 ALA B C 1
ATOM 5096 O O . ALA B 1 340 ? -3.324 24.063 39.065 1 25.75 340 ALA B O 1
#

Sequence (680 aa):
MTGDDLKLLRERRGLTQTQMAAFVNELTGRRYDKQRLSKWETGREPLPRDVLGRLLLLSLEQPATATPRAGTTIAIGLQKGGTAKTATSINVAFMLARSGNRVLLVDADPQGNATVHVGVPQTDVVALTEQGRVLYHALMGKAKLSEVIRPTSVEGLDVVPSSIALASADTELPGNLTNAQTAMAEMLDAVRGDYDFILIDCAPNLGAVTINALTAADYVLIPCQAEPHAILGVNAFLDTVTKIQRRLNPNLRVLGVLPTMLNPRQTQDRSSLDDIGRLWGEDYRVFPPVPRATIYAQAAGANVITLDADIGAPGVESYAAIAGALLKATGRIRESSDAAMTGDDLKLLRERRGLTQTQMAAFVNELTGRRYDKQRLSKWETGREPLPRDVLGRLLLLSLEQPATATPRAGTTIAIGLQKGGTAKTATSINVAFMLARSGNRVLLVDADPQGNATVHVGVPQTDVVALTEQGRVLYHALMGKAKLSEVIRPTSVEGLDVVPSSIALASADTELPGNLTNAQTAMAEMLDAVRGDYDFILIDCAPNLGAVTINALTAADYVLIPCQAEPHAILGVNAFLDTVTKIQRRLNPNLRVLGVLPTMLNPRQTQDRSSLDDIGRLWGEDYRVFPPVPRATIYAQAAGANVITLDADIGAPGVESYAAIAGALLKATGRIRESSDAA

InterPro domains:
  IPR001387 Cro/C1-type, helix-turn-helix domain [PS50943] (6-44)
  IPR001387 Cro/C1-type, helix-turn-helix domain [cd00093] (3-51)
  IPR010982 Lambda repressor-like, DNA-binding domain superfamily [G3DSA:1.10.260.40] (3-56)
  IPR010982 Lambda repressor-like, DNA-binding domain superfamily [SSF47413] (2-55)
  IPR025669 AAA domain [PF13614] (72-253)
  IPR027417 P-loop containing nucleoside triphosphate hydrolase [G3DSA:3.40.50.300] (62-328)
  IPR027417 P-loop containing nucleoside triphosphate hydrolase [SSF52540] (73-330)
  IPR050678 DNA Partitioning ATPase [PTHR13696] (68-326)

Nearest PDB structures (foldseek):
  6iud-assembly1_A  TM=9.169E-01  e=1.554E-22  Helicobacter pylori 26695
  8jmj-assembly1_B  TM=9.220E-01  e=8.102E-22  Helicobacter pylori 26695
  4pfs-assembly1_A  TM=8.880E-01  e=3.650E-19  Mycolicibacterium smegmatis MC2 155
  5ihp-assembly2_B  TM=8.664E-01  e=2.483E-19  Mycolicibacterium smegmatis MC2 155
  2oze-assembly1_A-2  TM=8.218E-01  e=1.021E-14  Streptococcus pyogenes

Solvent-accessible surface area (backbone atoms only — not comparable to full-atom values): 34407 Å² total; per-residue (Å²): 129,49,22,62,48,51,47,50,51,33,53,74,68,70,41,52,58,57,51,43,19,50,51,49,17,69,74,69,73,52,87,60,46,43,65,57,45,49,30,25,40,72,55,77,35,79,69,54,43,56,60,47,30,53,51,52,44,58,72,54,47,46,74,87,70,84,72,87,46,70,32,48,27,34,24,29,44,39,56,48,72,89,24,49,42,50,61,48,47,54,43,29,48,46,53,39,12,73,17,71,33,36,27,37,38,36,28,58,21,36,78,19,61,53,30,29,21,55,56,45,50,69,71,53,40,53,54,30,52,75,70,48,31,23,40,45,27,29,56,71,68,73,29,58,54,82,72,26,52,37,78,44,88,48,72,44,32,30,34,31,31,23,35,50,65,34,46,53,44,37,63,47,32,72,71,38,89,86,40,39,55,42,34,46,34,58,50,46,59,77,46,25,68,77,21,51,32,32,39,34,30,42,36,56,48,60,40,44,56,40,49,12,43,52,42,44,17,45,28,33,36,34,43,32,40,36,41,83,65,35,59,63,40,50,53,55,44,51,52,51,50,51,51,38,26,75,73,67,21,70,72,44,37,74,66,27,36,31,40,21,59,38,44,88,87,39,65,66,28,49,52,24,47,51,48,50,46,68,75,37,42,85,83,33,48,67,49,60,58,24,48,59,59,70,60,55,61,54,20,54,74,68,29,36,47,49,51,79,77,33,44,35,42,84,34,44,64,29,37,47,49,52,41,48,50,52,33,42,76,70,63,65,38,79,74,68,76,72,82,131,128,49,22,62,49,50,46,50,52,33,54,75,69,71,40,52,58,57,51,44,21,51,51,49,18,68,75,68,71,52,89,56,45,44,66,56,45,50,30,25,39,72,56,78,36,81,69,55,44,55,58,47,30,53,50,51,44,58,72,54,48,47,73,89,71,82,73,84,46,71,32,4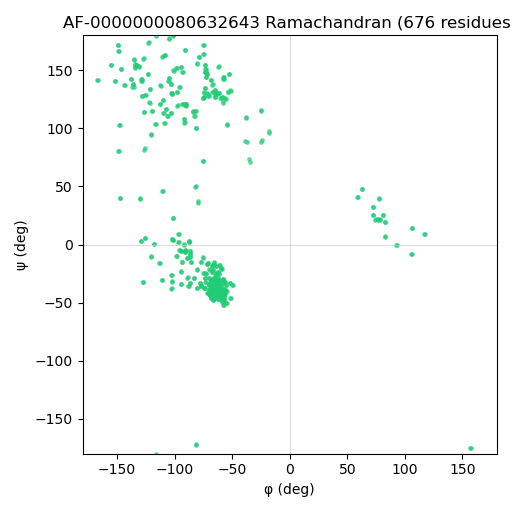6,26,34,24,30,43,39,57,48,72,90,25,50,41,51,61,48,46,54,43,29,46,46,53,38,11,72,17,71,34,36,27,36,37,34,27,58,20,36,79,19,61,52,31,29,20,54,58,46,49,68,71,55,43,55,53,30,51,75,70,48,31,23,40,45,27,29,56,71,67,74,31,59,56,82,71,25,52,37,79,43,90,49,71,45,32,32,35,30,30,25,36,50,66,33,45,54,45,39,61,48,34,73,71,38,88,85,41,39,56,41,34,48,35,58,50,47,59,77,48,25,69,77,21,50,32,34,40,34,29,42,36,56,46,60,40,44,57,41,49,12,44,54,41,43,18,45,28,34,36,33,41,32,40,36,39,85,66,36,59,63,41,51,51,56,43,50,52,51,50,52,51,38,27,74,73,68,21,70,71,45,37,75,67,26,37,32,40,20,61,36,44,87,85,39,66,64,27,50,52,26,46,50,47,50,47,69,74,38,43,84,83,34,48,68,49,60,60,22,48,58,60,69,59,56,60,53,20,53,76,67,28,36,49,48,49,78,77,33,46,37,42,84,34,44,64,29,37,48,50,52,39,48,50,52,34,42,76,69,64,65,40,78,72,69,73,73,82,130

Radius of gyration: 27.77 Å; Cα contacts (8 Å, |Δi|>4): 1345; chains: 2; bounding box: 58×78×77 Å